Protein AF-A0A1V1RGX5-F1 (afdb_monomer_lite)

Radius of gyration: 39.4 Å; chains: 1; bounding box: 87×76×153 Å

Secondary structure (DSSP, 8-state):
----------------HHHHHHHHHHHHHHHHHHHHHHHHHHHHHHHHTTSHHHHHTTTHHHHHHHHHHHHHSTTTTS-HHHHHS-TT--HHHHHHHHHHTTTHHHHHHHT---SSTTTT-HHHHH--THHHHTT--TTT----SSTTB---HHHHHTTT--HHHH-TTSSS--TT----STT--PPPPSSSHHHHTTTEESSSS-SSSEE--S-GGGTB-TTS--S-GGGGSTTS--TTS--HHHHHHHHHHHHHHHHHHHS------BTTBS-PPPGGGS-THHHHS-HHHHHHHH-S-SSPPTTHHHHHHHHHHH-HHHHHHHH-SSTTTTSTTHHHHHHHSTTS-TTS-GGGTHHHHHHHH-SGGGGGTS-THHHHHHHTT-HHHHHTT--

pLDDT: mean 82.37, std 12.24, range [33.97, 93.88]

Structure (mmCIF, N/CA/C/O back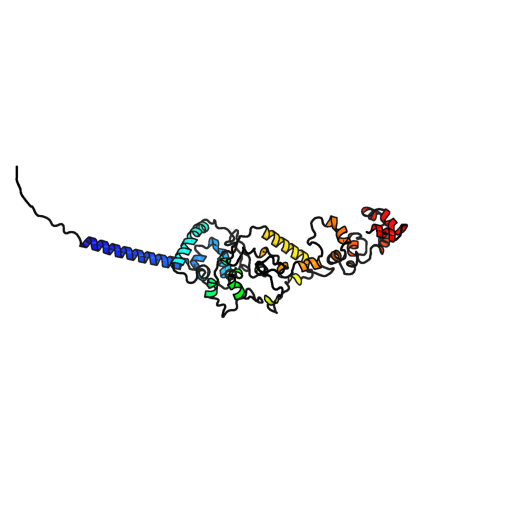bone):
data_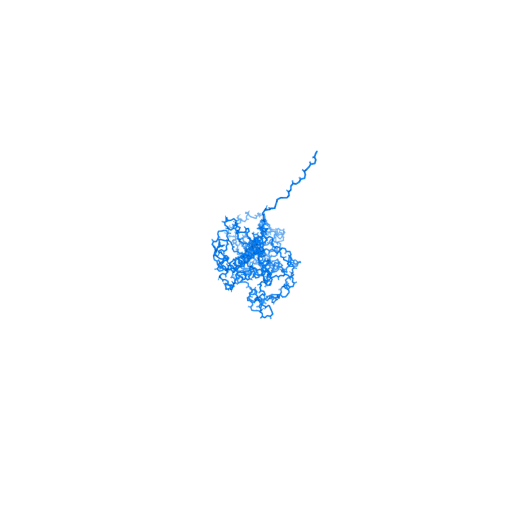AF-A0A1V1RGX5-F1
#
_entry.id   AF-A0A1V1RGX5-F1
#
loop_
_atom_site.group_PDB
_atom_site.id
_atom_site.type_symbol
_atom_site.label_atom_id
_atom_site.label_alt_id
_atom_site.label_comp_id
_atom_site.label_asym_id
_atom_site.label_entity_id
_atom_site.label_seq_id
_atom_site.pdbx_PDB_ins_code
_atom_site.Cartn_x
_atom_site.Cartn_y
_atom_site.Cartn_z
_atom_site.occupancy
_atom_site.B_iso_or_equiv
_atom_site.auth_seq_id
_atom_site.auth_comp_id
_atom_site.auth_asym_id
_atom_site.auth_atom_id
_atom_site.pdbx_PDB_model_num
ATOM 1 N N . MET A 1 1 ? 31.460 54.296 -97.608 1.00 38.81 1 MET A N 1
ATOM 2 C CA . MET A 1 1 ? 32.500 53.655 -98.441 1.00 38.81 1 MET A CA 1
ATOM 3 C C . MET A 1 1 ? 32.730 52.248 -97.921 1.00 38.81 1 MET A C 1
ATOM 5 O O . MET A 1 1 ? 32.799 52.068 -96.714 1.00 38.81 1 MET A O 1
ATOM 9 N N . ARG A 1 2 ? 32.742 51.273 -98.835 1.00 39.97 2 ARG A N 1
ATOM 10 C CA . ARG A 1 2 ? 33.086 49.860 -98.605 1.00 39.97 2 ARG A CA 1
ATOM 11 C C . ARG A 1 2 ? 34.562 49.714 -98.211 1.00 39.97 2 ARG A C 1
ATOM 13 O O . ARG A 1 2 ? 35.326 50.582 -98.605 1.00 39.97 2 ARG A O 1
ATOM 20 N N . TYR A 1 3 ? 34.901 48.621 -97.518 1.00 33.97 3 TYR A N 1
ATOM 21 C CA . TYR A 1 3 ? 36.083 47.730 -97.663 1.00 33.97 3 TYR A CA 1
ATOM 22 C C . TYR A 1 3 ? 36.207 46.930 -96.343 1.00 33.97 3 TYR A C 1
ATOM 24 O O . TYR A 1 3 ? 36.459 47.523 -95.306 1.00 33.97 3 TYR A O 1
ATOM 32 N N . THR A 1 4 ? 35.694 45.699 -96.206 1.00 41.94 4 THR A N 1
ATOM 33 C CA . THR A 1 4 ? 36.261 44.367 -96.552 1.00 41.94 4 THR A CA 1
ATOM 34 C C . THR A 1 4 ? 37.703 44.095 -96.112 1.00 41.94 4 THR A C 1
ATOM 36 O O . THR A 1 4 ? 38.617 44.771 -96.571 1.00 41.94 4 THR A O 1
ATOM 39 N N . GLY A 1 5 ? 37.873 42.981 -95.383 1.00 36.78 5 GLY A N 1
ATOM 40 C CA . GLY A 1 5 ? 39.135 42.264 -95.136 1.00 36.78 5 GLY A CA 1
ATOM 41 C C . GLY A 1 5 ? 39.570 42.345 -93.667 1.00 36.78 5 GLY A C 1
ATOM 42 O O . GLY A 1 5 ? 39.451 43.397 -93.067 1.00 36.78 5 GLY A O 1
ATOM 43 N N . ALA A 1 6 ? 40.062 41.310 -92.995 1.00 39.94 6 ALA A N 1
ATOM 44 C CA . ALA A 1 6 ? 40.321 39.923 -93.342 1.00 39.94 6 ALA A CA 1
ATOM 45 C C . ALA A 1 6 ? 40.469 39.136 -92.023 1.00 39.94 6 ALA A C 1
ATOM 47 O O . ALA A 1 6 ? 40.672 39.711 -90.957 1.00 39.94 6 ALA A O 1
ATOM 48 N N . ARG A 1 7 ? 40.332 37.813 -92.118 1.00 43.53 7 ARG A N 1
ATOM 49 C CA . ARG A 1 7 ? 40.582 36.849 -91.043 1.00 43.53 7 ARG A CA 1
ATOM 50 C C . ARG A 1 7 ? 42.046 36.889 -90.603 1.00 43.53 7 ARG A C 1
ATOM 52 O O . ARG A 1 7 ? 42.914 36.794 -91.464 1.00 43.53 7 ARG A O 1
ATOM 59 N N . GLU A 1 8 ? 42.285 36.816 -89.299 1.00 40.97 8 GLU A N 1
ATOM 60 C CA . GLU A 1 8 ? 43.483 36.173 -88.757 1.00 40.97 8 GLU A CA 1
ATOM 61 C C . GLU A 1 8 ? 43.081 35.103 -87.743 1.00 40.97 8 GLU A C 1
ATOM 63 O O . GLU A 1 8 ? 42.200 35.284 -86.902 1.00 40.97 8 GLU A O 1
ATOM 68 N N . ALA A 1 9 ? 43.694 33.940 -87.931 1.00 43.53 9 ALA A N 1
ATOM 69 C CA . ALA A 1 9 ? 43.559 32.746 -87.129 1.00 43.53 9 ALA A CA 1
ATOM 70 C C . ALA A 1 9 ? 44.700 32.688 -86.105 1.00 43.53 9 ALA A C 1
ATOM 72 O O . ALA A 1 9 ? 45.837 33.029 -86.417 1.00 43.53 9 ALA A O 1
ATOM 73 N N . GLY A 1 10 ? 44.389 32.182 -84.915 1.00 37.62 10 GLY A N 1
ATOM 74 C CA . GLY A 1 10 ? 45.320 31.949 -83.810 1.00 37.62 10 GLY A CA 1
ATOM 75 C C . GLY A 1 10 ? 44.620 32.348 -82.512 1.00 37.62 10 GLY A C 1
ATOM 76 O O . GLY A 1 10 ? 44.062 33.427 -82.428 1.00 37.62 10 GLY A O 1
ATOM 77 N N . VAL A 1 11 ? 44.515 31.546 -81.464 1.00 42.09 11 VAL A N 1
ATOM 78 C CA . VAL A 1 11 ? 45.258 30.365 -81.034 1.00 42.09 11 VAL A CA 1
ATOM 79 C C . VAL A 1 11 ? 44.262 29.500 -80.256 1.00 42.09 11 VAL A C 1
ATOM 81 O O . VAL A 1 11 ? 43.387 30.018 -79.563 1.00 42.09 11 VAL A O 1
ATOM 84 N N . GLY A 1 12 ? 44.353 28.179 -80.416 1.00 40.62 12 GLY A N 1
ATOM 85 C CA . GLY A 1 12 ? 43.425 27.220 -79.831 1.00 40.62 12 GLY A CA 1
ATOM 86 C C . GLY A 1 12 ? 43.292 27.354 -78.314 1.00 40.62 12 GLY A C 1
ATOM 87 O O . GLY A 1 12 ? 44.217 27.047 -77.566 1.00 40.62 12 GLY A O 1
ATOM 88 N N . ALA A 1 13 ? 42.095 27.715 -77.857 1.00 44.31 13 ALA A N 1
ATOM 89 C CA . ALA A 1 13 ? 41.640 27.348 -76.530 1.00 44.31 13 ALA A CA 1
ATOM 90 C C . ALA A 1 13 ? 41.319 25.848 -76.567 1.00 44.31 13 ALA A C 1
ATOM 92 O O . ALA A 1 13 ? 40.235 25.437 -76.978 1.00 44.31 13 ALA A O 1
ATOM 93 N N . SER A 1 14 ? 42.288 25.023 -76.167 1.00 47.66 14 SER A N 1
ATOM 94 C CA . SER A 1 14 ? 42.024 23.648 -75.750 1.00 47.66 14 SER A CA 1
ATOM 95 C C . SER A 1 14 ? 41.058 23.712 -74.567 1.00 47.66 14 SER A C 1
ATOM 97 O O . SER A 1 14 ? 41.466 23.889 -73.418 1.00 47.66 14 SER A O 1
ATOM 99 N N . SER A 1 15 ? 39.760 23.626 -74.859 1.00 50.69 15 SER A N 1
ATOM 100 C CA . SER A 1 15 ? 38.707 23.524 -73.862 1.00 50.69 15 SER A CA 1
ATOM 101 C C . SER A 1 15 ? 38.980 22.294 -73.008 1.00 50.69 15 SER A C 1
ATOM 103 O O . SER A 1 15 ? 38.974 21.156 -73.475 1.00 50.69 15 SER A O 1
ATOM 105 N N . ASN A 1 16 ? 39.249 22.576 -71.748 1.00 49.75 16 ASN A N 1
ATOM 106 C CA . ASN A 1 16 ? 39.662 21.680 -70.694 1.00 49.75 16 ASN A CA 1
ATOM 107 C C . ASN A 1 16 ? 38.501 20.766 -70.251 1.00 49.75 16 ASN A C 1
ATOM 109 O O . ASN A 1 16 ? 37.976 20.875 -69.146 1.00 49.75 16 ASN A O 1
ATOM 113 N N . SER A 1 17 ? 38.053 19.881 -71.142 1.00 50.88 17 SER A N 1
ATOM 114 C CA . SER A 1 17 ? 37.001 18.888 -70.877 1.00 50.88 17 SER A CA 1
ATOM 115 C C . SER A 1 17 ? 37.480 17.745 -69.966 1.00 50.88 17 SER A C 1
ATOM 117 O O . SER A 1 17 ? 36.661 17.023 -69.396 1.00 50.88 17 SER A O 1
ATOM 119 N N . GLY A 1 18 ? 38.802 17.613 -69.783 1.00 45.84 18 GLY A N 1
ATOM 120 C CA . GLY A 1 18 ? 39.439 16.670 -68.860 1.00 45.84 18 GLY A CA 1
ATOM 121 C C . GLY A 1 18 ? 39.443 17.128 -67.396 1.00 45.84 18 GLY A C 1
ATOM 122 O O . GLY A 1 18 ? 39.165 16.315 -66.515 1.00 45.84 18 GLY A O 1
ATOM 123 N N . GLN A 1 19 ? 39.683 18.419 -67.105 1.00 48.22 19 GLN A N 1
ATOM 124 C CA . GLN A 1 19 ? 39.681 18.904 -65.712 1.00 48.22 19 GLN A CA 1
ATOM 125 C C . GLN A 1 19 ? 38.278 19.012 -65.106 1.00 48.22 19 GLN A C 1
ATOM 127 O O . GLN A 1 19 ? 38.134 18.789 -63.905 1.00 48.22 19 GLN A O 1
ATOM 132 N N . SER A 1 20 ? 37.227 19.280 -65.895 1.00 51.09 20 SER A N 1
ATOM 133 C CA . SER A 1 20 ? 35.862 19.328 -65.345 1.00 51.09 20 SER A CA 1
ATOM 134 C C . SER A 1 20 ? 35.399 17.945 -64.873 1.00 51.09 20 SER A C 1
ATOM 136 O O . SER A 1 20 ? 34.938 17.816 -63.741 1.00 51.09 20 SER A O 1
ATOM 138 N N . ARG A 1 21 ? 35.638 16.890 -65.667 1.00 50.88 21 ARG A N 1
ATOM 139 C CA . ARG A 1 21 ? 35.324 15.496 -65.305 1.00 50.88 21 ARG A CA 1
ATOM 140 C C . ARG A 1 21 ? 36.160 14.978 -64.135 1.00 50.88 21 ARG A C 1
ATOM 142 O O . ARG A 1 21 ? 35.603 14.315 -63.265 1.00 50.88 21 ARG A O 1
ATOM 149 N N . ALA A 1 22 ? 37.450 15.317 -64.071 1.00 51.72 22 ALA A N 1
ATOM 150 C CA . ALA A 1 22 ? 38.305 14.975 -62.932 1.00 51.72 22 ALA A CA 1
ATOM 151 C C . ALA A 1 22 ? 37.835 15.669 -61.640 1.00 51.72 22 ALA A C 1
ATOM 153 O O . ALA A 1 22 ? 37.758 15.034 -60.594 1.00 51.72 22 ALA A O 1
ATOM 154 N N . SER A 1 23 ? 37.424 16.942 -61.715 1.00 60.12 23 SER A N 1
ATOM 155 C CA . SER A 1 23 ? 36.875 17.668 -60.562 1.00 60.12 23 SER A CA 1
ATOM 156 C C . SER A 1 23 ? 35.528 17.106 -60.091 1.00 60.12 23 SER A C 1
ATOM 158 O O . SER A 1 23 ? 35.277 17.041 -58.890 1.00 60.12 23 SER A O 1
ATOM 160 N N . SER A 1 24 ? 34.678 16.645 -61.016 1.00 60.25 24 SER A N 1
ATOM 161 C CA . SER A 1 24 ? 33.403 15.995 -60.703 1.00 60.25 24 SER A CA 1
ATOM 162 C C . SER A 1 24 ? 33.602 14.607 -60.095 1.00 60.25 24 SER A C 1
ATOM 164 O O . SER A 1 24 ? 32.945 14.291 -59.110 1.00 60.25 24 SER A O 1
ATOM 166 N N . ALA A 1 25 ? 34.535 13.805 -60.616 1.00 70.75 25 ALA A N 1
ATOM 167 C CA . ALA A 1 25 ? 34.864 12.490 -60.067 1.00 70.75 25 ALA A CA 1
ATOM 168 C C . ALA A 1 25 ? 35.451 12.597 -58.652 1.00 70.75 25 ALA A C 1
ATOM 170 O O . ALA A 1 25 ? 34.991 11.905 -57.748 1.00 70.75 25 ALA A O 1
ATOM 171 N N . THR A 1 26 ? 36.383 13.527 -58.422 1.00 76.69 26 THR A N 1
ATOM 172 C CA . THR A 1 26 ? 36.930 13.788 -57.083 1.00 76.69 26 THR A CA 1
ATOM 173 C C . THR A 1 26 ? 35.848 14.264 -56.117 1.00 76.69 26 THR A C 1
ATOM 175 O O . THR A 1 26 ? 35.807 13.781 -54.994 1.00 76.69 26 THR A O 1
ATOM 178 N N . ARG A 1 27 ? 34.925 15.141 -56.545 1.00 80.44 27 ARG A N 1
ATOM 179 C CA . ARG A 1 27 ? 33.787 15.586 -55.716 1.00 80.44 27 ARG A CA 1
ATOM 180 C C . ARG A 1 27 ? 32.819 14.455 -55.365 1.00 80.44 27 ARG A C 1
ATOM 182 O O . ARG A 1 27 ? 32.303 14.433 -54.256 1.00 80.44 27 ARG A O 1
ATOM 189 N N . ILE A 1 28 ? 32.572 13.523 -56.286 1.00 84.38 28 ILE A N 1
ATOM 190 C CA . ILE A 1 28 ? 31.724 12.348 -56.033 1.00 84.38 28 ILE A CA 1
ATOM 191 C C . ILE A 1 28 ? 32.410 11.403 -55.040 1.00 84.38 28 ILE A C 1
ATOM 193 O O . ILE A 1 28 ? 31.770 10.939 -54.101 1.00 84.38 28 ILE A O 1
ATOM 197 N N . VAL A 1 29 ? 33.713 11.159 -55.204 1.00 86.56 29 VAL A N 1
ATOM 198 C CA . VAL A 1 29 ? 34.490 10.309 -54.290 1.00 86.56 29 VAL A CA 1
ATOM 199 C C . VAL A 1 29 ? 34.584 10.932 -52.897 1.00 86.56 29 VAL A C 1
ATOM 201 O O . VAL A 1 29 ? 34.376 10.231 -51.910 1.00 86.56 29 VAL A O 1
ATOM 204 N N . THR A 1 30 ? 34.835 12.240 -52.783 1.00 87.38 30 THR A N 1
ATOM 205 C CA . THR A 1 30 ? 34.886 12.915 -51.478 1.00 87.38 30 THR A CA 1
ATOM 206 C C . THR A 1 30 ? 33.516 12.994 -50.812 1.00 87.38 30 THR A C 1
ATOM 208 O O . THR A 1 30 ? 33.429 12.764 -49.610 1.00 87.38 30 THR A O 1
ATOM 211 N N . ALA A 1 31 ? 32.441 13.250 -51.565 1.00 89.31 31 ALA A N 1
ATOM 212 C CA . ALA A 1 31 ? 31.078 13.213 -51.034 1.00 89.31 31 ALA A CA 1
ATOM 213 C C . ALA A 1 31 ? 30.685 11.801 -50.570 1.00 89.31 31 ALA A C 1
ATOM 215 O O . ALA A 1 31 ? 30.101 11.648 -49.500 1.00 89.31 31 ALA A O 1
ATOM 216 N N . GLY A 1 32 ? 31.056 10.765 -51.330 1.00 90.94 32 GLY A N 1
ATOM 217 C CA . GLY A 1 32 ? 30.852 9.369 -50.946 1.00 90.94 32 GLY A CA 1
ATOM 218 C C . GLY A 1 32 ? 31.629 8.990 -49.684 1.00 90.94 32 GLY A C 1
ATOM 219 O O . GLY A 1 32 ? 31.058 8.412 -48.764 1.00 90.94 32 GLY A O 1
ATOM 220 N N . ALA A 1 33 ? 32.906 9.371 -49.595 1.00 92.06 33 ALA A N 1
ATOM 221 C CA . ALA A 1 33 ? 33.728 9.140 -48.408 1.00 92.06 33 ALA A CA 1
ATOM 222 C C . ALA A 1 33 ? 33.186 9.879 -47.175 1.00 92.06 33 ALA A C 1
ATOM 224 O O . ALA A 1 33 ? 33.133 9.299 -46.094 1.00 92.06 33 ALA A O 1
ATOM 225 N N . ALA A 1 34 ? 32.733 11.127 -47.338 1.00 93.12 34 ALA A N 1
ATOM 226 C CA . ALA A 1 34 ? 32.094 11.888 -46.270 1.00 93.12 34 ALA A CA 1
ATOM 227 C C . ALA A 1 34 ? 30.800 11.212 -45.797 1.00 93.12 34 ALA A C 1
ATOM 229 O O . ALA A 1 34 ? 30.611 11.049 -44.598 1.00 93.12 34 ALA A O 1
ATOM 230 N N . LEU A 1 35 ? 29.953 10.742 -46.718 1.00 92.81 35 LEU A N 1
ATOM 231 C CA . LEU A 1 35 ? 28.715 10.040 -46.377 1.00 92.81 35 LEU A CA 1
ATOM 232 C C . LEU A 1 35 ? 28.982 8.732 -45.621 1.00 92.81 35 LEU A C 1
ATOM 234 O O . LEU A 1 35 ? 28.324 8.462 -44.618 1.00 92.81 35 LEU A O 1
ATOM 238 N N . VAL A 1 36 ? 29.973 7.946 -46.051 1.00 93.25 36 VAL A N 1
ATOM 239 C CA . VAL A 1 36 ? 30.388 6.727 -45.340 1.00 93.25 36 VAL A CA 1
ATOM 240 C C . VAL A 1 36 ? 30.949 7.063 -43.957 1.00 93.25 36 VAL A C 1
ATOM 242 O O . VAL A 1 36 ? 30.587 6.406 -42.985 1.00 93.25 36 VAL A O 1
ATOM 245 N N . ALA A 1 37 ? 31.783 8.099 -43.841 1.00 93.88 37 ALA A N 1
ATOM 246 C CA . ALA A 1 37 ? 32.323 8.541 -42.558 1.00 93.88 37 ALA A CA 1
ATOM 247 C C . ALA A 1 37 ? 31.215 9.016 -41.605 1.00 93.88 37 ALA A C 1
ATOM 249 O O . ALA A 1 37 ? 31.226 8.658 -40.430 1.00 93.88 37 ALA A O 1
ATOM 250 N N . THR A 1 38 ? 30.228 9.764 -42.105 1.00 90.94 38 THR A N 1
ATOM 251 C CA . THR A 1 38 ? 29.059 10.184 -41.325 1.00 90.94 38 THR A CA 1
ATOM 252 C C . THR A 1 38 ? 28.216 8.987 -40.897 1.00 90.94 38 THR A C 1
ATOM 254 O O . THR A 1 38 ? 27.854 8.899 -39.729 1.00 90.94 38 THR A O 1
ATOM 257 N N . ALA A 1 39 ? 27.938 8.039 -41.794 1.00 88.38 39 ALA A N 1
ATOM 258 C CA . ALA A 1 39 ? 27.194 6.829 -41.450 1.00 88.38 39 ALA A CA 1
ATOM 259 C C . ALA A 1 39 ? 27.925 6.004 -40.378 1.00 88.38 39 ALA A C 1
ATOM 261 O O . ALA A 1 39 ? 27.315 5.590 -39.394 1.00 88.38 39 ALA A O 1
ATOM 262 N N . LEU A 1 40 ? 29.243 5.828 -40.521 1.00 91.38 40 LEU A N 1
ATOM 263 C CA . LEU A 1 40 ? 30.073 5.141 -39.535 1.00 91.38 40 LEU A CA 1
ATOM 264 C C . LEU A 1 40 ? 30.064 5.869 -38.187 1.00 91.38 40 LEU A C 1
ATOM 266 O O . LEU A 1 40 ? 29.911 5.229 -37.151 1.00 91.38 40 LEU A O 1
ATOM 270 N N . PHE A 1 41 ? 30.181 7.198 -38.196 1.00 90.75 41 PHE A N 1
ATOM 271 C CA . PHE A 1 41 ? 30.091 8.012 -36.988 1.00 90.75 41 PHE A CA 1
ATOM 272 C C . PHE A 1 41 ? 28.743 7.830 -36.287 1.00 90.75 41 PHE A C 1
ATOM 274 O O . PHE A 1 41 ? 28.724 7.586 -35.086 1.00 90.75 41 PHE A O 1
ATOM 281 N N . VAL A 1 42 ? 27.627 7.883 -37.022 1.00 87.75 42 VAL A N 1
ATOM 282 C CA . VAL A 1 42 ? 26.282 7.687 -36.456 1.00 87.75 42 VAL A CA 1
ATOM 283 C C . VAL A 1 42 ? 26.152 6.301 -35.829 1.00 87.75 42 VAL A C 1
ATOM 285 O O . VAL A 1 42 ? 25.661 6.192 -34.707 1.00 87.75 42 VAL A O 1
ATOM 288 N N . VAL A 1 43 ? 26.628 5.249 -36.500 1.00 86.50 43 VAL A N 1
ATOM 289 C CA . VAL A 1 43 ? 26.591 3.882 -35.959 1.00 86.50 43 VAL A CA 1
ATOM 290 C C . VAL A 1 43 ? 27.438 3.769 -34.690 1.00 86.50 43 VAL A C 1
ATOM 292 O O . VAL A 1 43 ? 26.939 3.303 -33.669 1.00 86.50 43 VAL A O 1
ATOM 295 N N . LEU A 1 44 ? 28.690 4.233 -34.717 1.00 89.12 44 LEU A N 1
ATOM 296 C CA . LEU A 1 44 ? 29.588 4.164 -33.561 1.00 89.12 44 LEU A CA 1
ATOM 297 C C . LEU A 1 44 ? 29.078 4.997 -32.381 1.00 89.12 44 LEU A C 1
ATOM 299 O O . LEU A 1 44 ? 29.122 4.530 -31.245 1.00 89.12 44 LEU A O 1
ATOM 303 N N . ALA A 1 45 ? 28.556 6.197 -32.641 1.00 86.81 45 ALA A N 1
ATOM 304 C CA . ALA A 1 45 ? 27.947 7.040 -31.621 1.00 86.81 45 ALA A CA 1
ATOM 305 C C . ALA A 1 45 ? 26.704 6.369 -31.025 1.00 86.81 45 ALA A C 1
ATOM 307 O O . ALA A 1 45 ? 26.556 6.325 -29.807 1.00 86.81 45 ALA A O 1
ATOM 308 N N . THR A 1 46 ? 25.842 5.779 -31.856 1.00 83.75 46 THR A N 1
ATOM 309 C CA . THR A 1 46 ? 24.638 5.070 -31.395 1.00 83.75 46 THR A CA 1
ATOM 310 C C . THR A 1 46 ? 25.009 3.879 -30.517 1.00 83.75 46 THR A C 1
ATOM 312 O O . THR A 1 46 ? 24.483 3.754 -29.417 1.00 83.75 46 THR A O 1
ATOM 315 N N . VAL A 1 47 ? 25.957 3.040 -30.941 1.00 84.56 47 VAL A N 1
ATOM 316 C CA . VAL A 1 47 ? 26.404 1.880 -30.152 1.00 84.56 47 VAL A CA 1
ATOM 317 C C . VAL A 1 47 ? 27.085 2.324 -28.858 1.00 84.56 47 VAL A C 1
ATOM 319 O O . VAL A 1 47 ? 26.747 1.826 -27.789 1.00 84.56 47 VAL A O 1
ATOM 322 N N . GLY A 1 48 ? 28.001 3.295 -28.925 1.00 86.81 48 GLY A N 1
ATOM 323 C CA . GLY A 1 48 ? 28.723 3.796 -27.754 1.00 86.81 48 GLY A CA 1
ATOM 324 C C . GLY A 1 48 ? 27.793 4.393 -26.694 1.00 86.81 48 GLY A C 1
ATOM 325 O O . GLY A 1 48 ? 27.940 4.090 -25.510 1.00 86.81 48 GLY A O 1
ATOM 326 N N . THR A 1 49 ? 26.789 5.162 -27.128 1.00 85.25 49 THR A N 1
ATOM 327 C CA . THR A 1 49 ? 25.769 5.780 -26.258 1.00 85.25 49 THR A CA 1
ATOM 328 C C . THR A 1 49 ? 24.703 4.805 -25.745 1.00 85.25 49 THR A C 1
ATOM 330 O O . THR A 1 49 ? 23.810 5.211 -25.011 1.00 85.25 49 THR A O 1
ATOM 333 N N . SER A 1 50 ? 24.791 3.524 -26.113 1.00 85.94 50 SER A N 1
ATOM 334 C CA . SER A 1 50 ? 23.865 2.454 -25.698 1.00 85.94 50 SER A CA 1
ATOM 335 C C . SER A 1 50 ? 24.532 1.433 -24.769 1.00 85.94 50 SER A C 1
ATOM 337 O O . SER A 1 50 ? 24.002 0.353 -24.520 1.00 85.94 50 SER A O 1
ATOM 339 N N . THR A 1 51 ? 25.734 1.741 -24.279 1.00 86.75 51 THR A N 1
ATOM 340 C CA . THR A 1 51 ? 26.478 0.873 -23.361 1.00 86.75 51 THR A CA 1
ATOM 341 C C . THR A 1 51 ? 26.133 1.178 -21.904 1.00 86.75 51 THR A C 1
ATOM 343 O O . THR A 1 51 ? 25.938 2.336 -21.539 1.00 86.75 51 THR A O 1
ATOM 346 N N . ASN A 1 52 ? 26.181 0.163 -21.032 1.00 84.44 52 ASN A N 1
ATOM 347 C CA . ASN A 1 52 ? 26.034 0.361 -19.582 1.00 84.44 52 ASN A CA 1
ATOM 348 C C . ASN A 1 52 ? 27.051 1.379 -19.037 1.00 84.44 52 ASN A C 1
ATOM 350 O O . ASN A 1 52 ? 26.733 2.165 -18.149 1.00 84.44 52 ASN A O 1
ATOM 354 N N . TRP A 1 53 ? 28.272 1.406 -19.584 1.00 85.31 53 TRP A N 1
ATOM 355 C CA . TRP A 1 53 ? 29.273 2.416 -19.234 1.00 85.31 53 TRP A CA 1
ATOM 356 C C . TRP A 1 53 ? 28.778 3.835 -19.540 1.00 85.31 53 TRP A C 1
ATOM 358 O O . TRP A 1 53 ? 28.878 4.707 -18.683 1.00 85.31 53 TRP A O 1
ATOM 368 N N . PHE A 1 54 ? 28.191 4.071 -20.715 1.00 84.00 54 PHE A N 1
ATOM 369 C CA . PHE A 1 54 ? 27.666 5.389 -21.068 1.00 84.00 54 PHE A CA 1
ATOM 370 C C . PHE A 1 54 ? 26.494 5.802 -20.166 1.00 84.00 54 PHE A C 1
ATOM 372 O O . PHE A 1 54 ? 26.454 6.931 -19.684 1.00 84.00 54 PHE A O 1
ATOM 379 N N . CYS A 1 55 ? 25.583 4.881 -19.850 1.00 80.56 55 CYS A N 1
ATOM 380 C CA . CYS A 1 55 ? 24.468 5.168 -18.944 1.00 80.56 55 CYS A CA 1
ATOM 381 C C . CYS A 1 55 ? 24.929 5.454 -17.499 1.00 80.56 55 CYS A C 1
ATOM 383 O O . CYS A 1 55 ? 24.293 6.236 -16.797 1.00 80.56 55 CYS A O 1
ATOM 385 N N . THR A 1 56 ? 26.037 4.848 -17.052 1.00 78.88 56 THR A N 1
ATOM 386 C CA . THR A 1 56 ? 26.499 4.917 -15.650 1.00 78.88 56 THR A CA 1
ATOM 387 C C . THR A 1 56 ? 27.655 5.878 -15.389 1.00 78.88 56 THR A C 1
ATOM 389 O O . THR A 1 56 ? 27.924 6.157 -14.225 1.00 78.88 56 THR A O 1
ATOM 392 N N . GLN A 1 57 ? 28.363 6.365 -16.416 1.00 76.31 57 GLN A N 1
ATOM 393 C CA . GLN A 1 57 ? 29.535 7.235 -16.250 1.00 76.31 57 GLN A CA 1
ATOM 394 C C . GLN A 1 57 ? 29.255 8.686 -16.670 1.00 76.31 57 GLN A C 1
ATOM 396 O O . GLN A 1 57 ? 29.104 9.513 -15.784 1.00 76.31 57 GLN A O 1
ATOM 401 N N . PRO A 1 58 ? 29.143 9.063 -17.957 1.00 69.75 58 PRO A N 1
ATOM 402 C CA . PRO A 1 58 ? 28.970 10.468 -18.341 1.00 69.75 58 PRO A CA 1
ATOM 403 C C . PRO A 1 58 ? 27.645 11.101 -17.876 1.00 69.75 58 PRO A C 1
ATOM 405 O O . PRO A 1 58 ? 27.581 12.318 -17.735 1.00 69.75 58 PRO A O 1
ATOM 408 N N . CYS A 1 59 ? 26.604 10.303 -17.607 1.00 63.06 59 CYS A N 1
ATOM 409 C CA . CYS A 1 59 ? 25.270 10.774 -17.196 1.00 63.06 59 CYS A CA 1
ATOM 410 C C . CYS A 1 59 ? 24.941 10.503 -15.707 1.00 63.06 59 CYS A C 1
ATOM 412 O O . CYS A 1 59 ? 23.804 10.660 -15.271 1.00 63.06 59 CYS A O 1
ATOM 414 N N . HIS A 1 60 ? 25.936 10.111 -14.903 1.00 64.25 60 HIS A N 1
ATOM 415 C CA . HIS A 1 60 ? 25.808 9.607 -13.526 1.00 64.25 60 HIS A CA 1
ATOM 416 C C . HIS A 1 60 ? 25.104 10.493 -12.483 1.00 64.25 60 HIS A C 1
ATOM 418 O O . HIS A 1 60 ? 24.657 9.963 -11.465 1.00 64.25 60 HIS A O 1
ATOM 424 N N . VAL A 1 61 ? 24.987 11.810 -12.688 1.00 67.00 61 VAL A N 1
ATOM 425 C CA . VAL A 1 61 ? 24.527 12.715 -11.615 1.00 67.00 61 VAL A CA 1
ATOM 426 C C . VAL A 1 61 ? 23.053 12.479 -11.274 1.00 67.00 61 VAL A C 1
ATOM 428 O O . VAL A 1 61 ? 22.676 12.541 -10.111 1.00 67.00 61 VAL A O 1
ATOM 431 N N . VAL A 1 62 ? 22.234 12.137 -12.270 1.00 77.19 62 VAL A N 1
ATOM 432 C CA . VAL A 1 62 ? 20.782 11.935 -12.112 1.00 77.19 62 VAL A CA 1
ATOM 433 C C . VAL A 1 62 ? 20.397 10.489 -11.797 1.00 77.19 62 VAL A C 1
ATOM 435 O O . VAL A 1 62 ? 19.344 10.233 -11.221 1.00 77.19 62 VAL A O 1
ATOM 438 N N . HIS A 1 63 ? 21.250 9.522 -12.153 1.00 83.69 63 HIS A N 1
ATOM 439 C CA . HIS A 1 63 ? 20.933 8.089 -12.089 1.00 83.69 63 HIS A CA 1
ATOM 440 C C . HIS A 1 63 ? 21.734 7.315 -11.039 1.00 83.69 63 HIS A C 1
ATOM 442 O O . HIS A 1 63 ? 21.664 6.085 -11.016 1.00 83.69 63 HIS A O 1
ATOM 448 N N . ALA A 1 64 ? 22.490 7.988 -10.167 1.00 87.00 64 ALA A N 1
ATOM 449 C CA . ALA A 1 64 ? 23.327 7.319 -9.171 1.00 87.00 64 ALA A CA 1
ATOM 450 C C . ALA A 1 64 ? 22.532 6.329 -8.302 1.00 87.00 64 ALA A C 1
ATOM 452 O O . ALA A 1 64 ? 22.968 5.196 -8.107 1.00 87.00 64 ALA A O 1
ATOM 453 N N . ASP A 1 65 ? 21.346 6.715 -7.825 1.00 90.56 65 ASP A N 1
ATOM 454 C CA . ASP A 1 65 ? 20.511 5.824 -7.013 1.00 90.56 65 ASP A CA 1
ATOM 455 C C . ASP A 1 65 ? 19.823 4.739 -7.857 1.00 90.56 65 ASP A C 1
ATOM 457 O O . ASP A 1 65 ? 19.841 3.576 -7.460 1.00 90.56 65 ASP A O 1
ATOM 461 N N . ASN A 1 66 ? 19.345 5.060 -9.066 1.00 88.94 66 ASN A N 1
ATOM 462 C CA . ASN A 1 66 ? 18.755 4.074 -9.989 1.00 88.94 66 ASN A CA 1
ATOM 463 C C . ASN A 1 66 ? 19.766 2.998 -10.419 1.00 88.94 66 ASN A C 1
ATOM 465 O O . ASN A 1 66 ? 19.421 1.832 -10.591 1.00 88.94 66 ASN A O 1
ATOM 469 N N . THR A 1 67 ? 21.034 3.373 -10.578 1.00 89.50 67 THR A N 1
ATOM 470 C CA . THR A 1 67 ? 22.115 2.437 -10.913 1.00 89.50 67 THR A CA 1
ATOM 471 C C . THR A 1 67 ? 22.388 1.485 -9.752 1.00 89.50 67 THR A C 1
ATOM 473 O O . THR A 1 67 ? 22.623 0.298 -9.969 1.00 89.50 67 THR A O 1
ATOM 476 N N . LYS A 1 68 ? 22.318 1.971 -8.505 1.00 91.50 68 LYS A N 1
ATOM 477 C CA . LYS A 1 68 ? 22.454 1.107 -7.324 1.00 91.50 68 LYS A CA 1
ATOM 478 C C . LYS A 1 68 ? 21.289 0.135 -7.201 1.00 91.50 68 LYS A C 1
ATOM 480 O O . LYS A 1 68 ? 21.528 -1.036 -6.928 1.00 91.50 68 LYS A O 1
ATOM 485 N N . THR A 1 69 ? 20.055 0.599 -7.408 1.00 92.94 69 THR A N 1
ATOM 486 C CA . THR A 1 69 ? 18.868 -0.272 -7.362 1.00 92.94 69 THR A CA 1
ATOM 487 C C . THR A 1 69 ? 18.921 -1.323 -8.464 1.00 92.94 69 THR A C 1
ATOM 489 O O . THR A 1 69 ? 18.679 -2.493 -8.189 1.00 92.94 69 THR A O 1
ATOM 492 N N . PHE A 1 70 ? 19.362 -0.953 -9.671 1.00 92.19 70 PHE A N 1
ATOM 493 C CA . PHE A 1 70 ? 19.614 -1.904 -10.755 1.00 92.19 70 PHE A CA 1
ATOM 494 C C . PHE A 1 70 ? 20.669 -2.949 -10.387 1.00 92.19 70 PHE A C 1
ATOM 496 O O . PHE A 1 70 ? 20.448 -4.148 -10.539 1.00 92.19 70 PHE A O 1
ATOM 503 N N . GLY A 1 71 ? 21.816 -2.496 -9.870 1.00 91.56 71 GLY A N 1
ATOM 504 C CA . GLY A 1 71 ? 22.921 -3.366 -9.469 1.00 91.56 71 GLY A CA 1
ATOM 505 C C . GLY A 1 71 ? 22.566 -4.317 -8.323 1.00 91.56 71 GLY A C 1
ATOM 506 O O . GLY A 1 71 ? 23.117 -5.411 -8.251 1.00 91.56 71 GLY A O 1
ATOM 507 N N . ALA A 1 72 ? 21.629 -3.926 -7.455 1.00 92.06 72 ALA A N 1
ATOM 508 C CA . ALA A 1 72 ? 21.084 -4.774 -6.397 1.00 92.06 72 ALA A CA 1
ATOM 509 C C . ALA A 1 72 ? 20.005 -5.755 -6.897 1.00 92.06 72 ALA A C 1
ATOM 511 O O . ALA A 1 72 ? 19.613 -6.662 -6.162 1.00 92.06 72 ALA A O 1
ATOM 512 N N . GLY A 1 73 ? 19.503 -5.566 -8.120 1.00 91.38 73 GLY A N 1
ATOM 513 C CA . GLY A 1 73 ? 18.408 -6.335 -8.691 1.00 91.38 73 GLY A CA 1
ATOM 514 C C . GLY A 1 73 ? 18.834 -7.593 -9.459 1.00 91.38 73 GLY A C 1
ATOM 515 O O . GLY A 1 73 ? 20.003 -7.773 -9.818 1.00 91.38 73 GLY A O 1
ATOM 516 N N . PRO A 1 74 ? 17.860 -8.463 -9.783 1.00 89.81 74 PRO A N 1
ATOM 517 C CA . PRO A 1 74 ? 18.102 -9.717 -10.504 1.00 89.81 74 PRO A CA 1
ATOM 518 C C . PRO A 1 74 ? 18.493 -9.507 -11.975 1.00 89.81 74 PRO A C 1
ATOM 520 O O . PRO A 1 74 ? 19.045 -10.407 -12.602 1.00 89.81 74 PRO A O 1
ATOM 523 N N . HIS A 1 75 ? 18.235 -8.318 -12.527 1.00 92.75 75 HIS A N 1
ATOM 524 C CA . HIS A 1 75 ? 18.544 -7.959 -13.912 1.00 92.75 75 HIS A CA 1
ATOM 525 C C . HIS A 1 75 ? 19.899 -7.253 -14.069 1.00 92.75 75 HIS A C 1
ATOM 527 O O . HIS A 1 75 ? 20.207 -6.784 -15.158 1.00 92.75 75 HIS A O 1
ATOM 533 N N . SER A 1 76 ? 20.733 -7.205 -13.025 1.00 92.44 76 SER A N 1
ATOM 534 C CA . SER A 1 76 ? 22.005 -6.457 -12.998 1.00 92.44 76 SER A CA 1
ATOM 535 C C . SER A 1 76 ? 23.023 -6.843 -14.085 1.00 92.44 76 SER A C 1
ATOM 537 O O . SER A 1 76 ? 23.932 -6.067 -14.381 1.00 92.44 76 SER A O 1
ATOM 539 N N . LEU A 1 77 ? 22.871 -8.019 -14.703 1.00 91.69 77 LEU A N 1
ATOM 540 C CA . LEU A 1 77 ? 23.707 -8.500 -15.812 1.00 91.69 77 LEU A CA 1
ATOM 541 C C . LEU A 1 77 ? 23.093 -8.265 -17.204 1.00 91.69 77 LEU A C 1
ATOM 543 O O . LEU A 1 77 ? 23.671 -8.675 -18.209 1.00 91.69 77 LEU A O 1
ATOM 547 N N . VAL A 1 78 ? 21.933 -7.615 -17.277 1.00 92.38 78 VAL A N 1
ATOM 548 C CA . VAL A 1 78 ? 21.261 -7.246 -18.527 1.00 92.38 78 VAL A CA 1
ATOM 549 C C . VAL A 1 78 ? 21.696 -5.836 -18.942 1.00 92.38 78 VAL A C 1
ATOM 551 O O . VAL A 1 78 ? 22.018 -4.986 -18.112 1.00 92.38 78 VAL A O 1
ATOM 554 N N . SER A 1 79 ? 21.757 -5.574 -20.247 1.00 90.19 79 SER A N 1
ATOM 555 C CA . SER A 1 79 ? 22.057 -4.228 -20.749 1.00 90.19 79 SER A CA 1
ATOM 556 C C . SER A 1 79 ? 20.891 -3.277 -20.473 1.00 90.19 79 SER A C 1
ATOM 558 O O . SER A 1 79 ? 19.744 -3.649 -20.711 1.00 90.19 79 SER A O 1
ATOM 560 N N . CYS A 1 80 ? 21.158 -2.038 -20.048 1.00 88.62 80 CYS A N 1
ATOM 561 C CA . CYS A 1 80 ? 20.107 -1.050 -19.769 1.00 88.62 80 CYS A CA 1
ATOM 562 C C . CYS A 1 80 ? 19.177 -0.845 -20.978 1.00 88.62 80 CYS A C 1
ATOM 564 O O . CYS A 1 80 ? 17.958 -0.764 -20.830 1.00 88.62 80 CYS A O 1
ATOM 566 N N . VAL A 1 81 ? 19.753 -0.823 -22.185 1.00 89.25 81 VAL A N 1
ATOM 567 C CA . VAL A 1 81 ? 19.012 -0.606 -23.438 1.00 89.25 81 VAL A CA 1
ATOM 568 C C . VAL A 1 81 ? 18.131 -1.780 -23.848 1.00 89.25 81 VAL A C 1
ATOM 570 O O . VAL A 1 81 ? 17.252 -1.600 -24.678 1.00 89.25 81 VAL A O 1
ATOM 573 N N . ALA A 1 82 ? 18.307 -2.962 -23.247 1.00 91.38 82 ALA A N 1
ATOM 574 C CA . ALA A 1 82 ? 17.372 -4.061 -23.466 1.00 91.38 82 ALA A CA 1
ATOM 575 C C . ALA A 1 82 ? 15.976 -3.723 -22.917 1.00 91.38 82 ALA A C 1
ATOM 577 O O . ALA A 1 82 ? 14.990 -4.224 -23.445 1.00 91.38 82 ALA A O 1
ATOM 578 N N . CYS A 1 83 ? 15.895 -2.868 -21.888 1.00 90.75 83 CYS A N 1
ATOM 579 C CA . CYS A 1 83 ? 14.629 -2.439 -21.292 1.00 90.75 83 CYS A CA 1
ATOM 580 C C . CYS A 1 83 ? 14.247 -0.994 -21.642 1.00 90.75 83 CYS A C 1
ATOM 582 O O . CYS A 1 83 ? 13.069 -0.694 -21.809 1.00 90.75 83 CYS A O 1
ATOM 584 N N . HIS A 1 84 ? 15.229 -0.094 -21.727 1.00 89.56 84 HIS A N 1
ATOM 585 C CA . HIS A 1 84 ? 14.996 1.344 -21.901 1.00 89.56 84 HIS A CA 1
ATOM 586 C C . HIS A 1 84 ? 15.024 1.825 -23.357 1.00 89.56 84 HIS A C 1
ATOM 588 O O . HIS A 1 84 ? 14.783 3.006 -23.604 1.00 89.56 84 HIS A O 1
ATOM 594 N N . GLU A 1 85 ? 15.291 0.943 -24.324 1.00 88.62 85 GLU A N 1
ATOM 595 C CA . GLU A 1 85 ? 15.125 1.250 -25.743 1.00 88.62 85 GLU A CA 1
ATOM 596 C C . GLU A 1 85 ? 14.122 0.287 -26.405 1.00 88.62 85 GLU A C 1
ATOM 598 O O . GLU A 1 85 ? 13.918 -0.824 -25.912 1.00 88.62 85 GLU A O 1
ATOM 603 N N . PRO A 1 86 ? 13.465 0.688 -27.510 1.00 89.12 86 PRO A N 1
ATOM 604 C CA . PRO A 1 86 ? 12.440 -0.141 -28.134 1.00 89.12 86 PRO A CA 1
ATOM 605 C C . PRO A 1 86 ? 12.985 -1.474 -28.667 1.00 89.12 86 PRO A C 1
ATOM 607 O O . PRO A 1 86 ? 13.991 -1.517 -29.381 1.00 89.12 86 PRO A O 1
ATOM 610 N N . VAL A 1 87 ? 12.266 -2.561 -28.386 1.00 90.38 87 VAL A N 1
ATOM 611 C CA . VAL A 1 87 ? 12.611 -3.909 -28.852 1.00 90.38 87 VAL A CA 1
ATOM 612 C C . VAL A 1 87 ? 12.473 -3.999 -30.375 1.00 90.38 87 VAL A C 1
ATOM 614 O O . VAL A 1 87 ? 11.488 -3.545 -30.950 1.00 90.38 87 VAL A O 1
ATOM 617 N N . ASN A 1 88 ? 13.466 -4.594 -31.046 1.00 86.81 88 ASN A N 1
ATOM 618 C CA . ASN A 1 88 ? 13.475 -4.829 -32.500 1.00 86.81 88 ASN A CA 1
ATOM 619 C C . ASN A 1 88 ? 13.207 -3.581 -33.372 1.00 86.81 88 ASN A C 1
ATOM 621 O O . ASN A 1 88 ? 12.756 -3.695 -34.515 1.00 86.81 88 ASN A O 1
ATOM 625 N N . ALA A 1 89 ? 13.501 -2.383 -32.863 1.00 86.81 89 ALA A N 1
ATOM 626 C CA . ALA A 1 89 ? 13.320 -1.151 -33.616 1.00 86.81 89 ALA A CA 1
ATOM 627 C C . ALA A 1 89 ? 14.308 -1.012 -34.785 1.00 86.81 89 ALA A C 1
ATOM 629 O O . ALA A 1 89 ? 15.414 -1.554 -34.801 1.00 86.81 89 ALA A O 1
ATOM 630 N N . SER A 1 90 ? 13.916 -0.227 -35.791 1.00 88.69 90 SER A N 1
ATOM 631 C CA . SER A 1 90 ? 14.837 0.142 -36.868 1.00 88.69 90 SER A CA 1
ATOM 632 C C . SER A 1 90 ? 15.901 1.132 -36.365 1.00 88.69 90 SER A C 1
ATOM 634 O O . SER A 1 90 ? 15.616 1.929 -35.466 1.00 88.69 90 SER A O 1
ATOM 636 N N . PRO A 1 91 ? 17.096 1.192 -36.985 1.00 84.75 91 PRO A N 1
ATOM 637 C CA . PRO A 1 91 ? 18.116 2.189 -36.640 1.00 84.75 91 PRO A CA 1
ATOM 638 C C . PRO A 1 91 ? 17.612 3.641 -36.677 1.00 84.75 91 PRO A C 1
ATOM 640 O O . PRO A 1 91 ? 18.090 4.483 -35.922 1.00 84.75 91 PRO A O 1
ATOM 643 N N . ILE A 1 92 ? 16.622 3.935 -37.528 1.00 87.31 92 ILE A N 1
ATOM 644 C CA . ILE A 1 92 ? 15.999 5.262 -37.628 1.00 87.31 92 ILE A CA 1
ATOM 645 C C . ILE A 1 92 ? 15.196 5.580 -36.362 1.00 87.31 92 ILE A C 1
ATOM 647 O O . ILE A 1 92 ? 15.265 6.701 -35.868 1.00 87.31 92 ILE A O 1
ATOM 651 N N . VAL A 1 93 ? 14.469 4.602 -35.817 1.00 88.94 93 VAL A N 1
ATOM 652 C CA . VAL A 1 93 ? 13.698 4.764 -34.574 1.00 88.94 93 VAL A CA 1
ATOM 653 C C . VAL A 1 93 ? 14.635 4.954 -33.383 1.00 88.94 93 VAL A C 1
ATOM 655 O O . VAL A 1 93 ? 14.420 5.874 -32.597 1.00 88.94 93 VAL A O 1
ATOM 658 N N . PHE A 1 94 ? 15.712 4.165 -33.284 1.00 86.00 94 PHE A N 1
ATOM 659 C CA . PHE A 1 94 ? 16.733 4.361 -32.247 1.00 86.00 94 PHE A CA 1
ATOM 660 C C . PHE A 1 94 ? 17.359 5.758 -32.320 1.00 86.00 94 PHE A C 1
ATOM 662 O O . PHE A 1 94 ? 17.467 6.446 -31.306 1.00 86.00 94 PHE A O 1
ATOM 669 N N . LEU A 1 95 ? 17.722 6.216 -33.523 1.00 87.25 95 LEU A N 1
ATOM 670 C CA . LEU A 1 95 ? 18.270 7.557 -33.713 1.00 87.25 95 LEU A CA 1
ATOM 671 C C . LEU A 1 95 ? 17.259 8.646 -33.329 1.00 87.25 95 LEU A C 1
ATOM 673 O O . LEU A 1 95 ? 17.623 9.597 -32.641 1.00 87.25 95 LEU A O 1
ATOM 677 N N . ALA A 1 96 ? 15.995 8.498 -33.733 1.00 89.31 96 ALA A N 1
ATOM 678 C CA . ALA A 1 96 ? 14.933 9.438 -33.385 1.00 89.31 96 ALA A CA 1
ATOM 679 C C . ALA A 1 96 ? 14.738 9.536 -31.865 1.00 89.31 96 ALA A C 1
ATOM 681 O O . ALA A 1 96 ? 14.680 10.643 -31.338 1.00 89.31 96 ALA A O 1
ATOM 682 N N . LYS A 1 97 ? 14.731 8.402 -31.151 1.00 86.94 97 LYS A N 1
ATOM 683 C CA . LYS A 1 97 ? 14.631 8.376 -29.685 1.00 86.94 97 LYS A CA 1
ATOM 684 C C . LYS A 1 97 ? 15.814 9.048 -28.995 1.00 86.94 97 LYS A C 1
ATOM 686 O O . LYS A 1 97 ? 15.610 9.799 -28.049 1.00 86.94 97 LYS A O 1
ATOM 691 N N . LYS A 1 98 ? 17.035 8.872 -29.505 1.00 85.62 98 LYS A N 1
ATOM 692 C CA . LYS A 1 98 ? 18.215 9.581 -28.980 1.00 85.62 98 LYS A CA 1
ATOM 693 C C . LYS A 1 98 ? 18.152 11.096 -29.215 1.00 85.62 98 LYS A C 1
ATOM 695 O O . LYS A 1 98 ? 18.625 11.856 -28.377 1.00 85.62 98 LYS A O 1
ATOM 700 N N . ILE A 1 99 ? 17.562 11.543 -30.326 1.00 87.69 99 ILE A N 1
ATOM 701 C CA . ILE A 1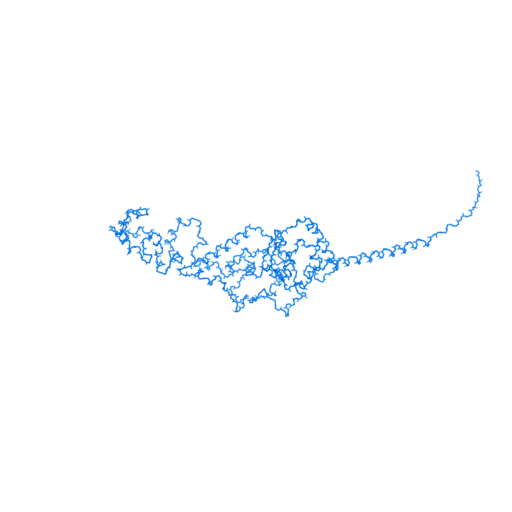 99 ? 17.326 12.973 -30.598 1.00 87.69 99 ILE A CA 1
ATOM 702 C C . ILE A 1 99 ? 16.243 13.535 -29.667 1.00 87.69 99 ILE A C 1
ATOM 704 O O . ILE A 1 99 ? 16.392 14.651 -29.179 1.00 87.69 99 ILE A O 1
ATOM 708 N N . GLU A 1 100 ? 15.186 12.764 -29.400 1.00 88.00 100 GLU A N 1
ATOM 709 C CA . GLU A 1 100 ? 14.079 13.146 -28.513 1.00 88.00 100 GLU A CA 1
ATOM 710 C C . GLU A 1 100 ? 14.560 13.439 -27.084 1.00 88.00 100 GLU A C 1
ATOM 712 O O . GLU A 1 100 ? 14.149 14.440 -26.506 1.00 88.00 100 GLU A O 1
ATOM 717 N N . VAL A 1 101 ? 15.487 12.631 -26.558 1.00 83.00 101 VAL A N 1
ATOM 718 C CA . VAL A 1 101 ? 16.052 12.795 -25.202 1.00 83.00 101 VAL A CA 1
ATOM 719 C C . VAL A 1 101 ? 17.277 13.715 -25.142 1.00 83.00 101 VAL A C 1
ATOM 721 O O . VAL A 1 101 ? 17.770 14.027 -24.063 1.00 83.00 101 VAL A O 1
ATOM 724 N N . ALA A 1 102 ? 17.801 14.179 -26.282 1.00 83.56 102 ALA A N 1
ATOM 725 C CA . ALA A 1 102 ? 18.975 15.054 -26.312 1.00 83.56 102 ALA A CA 1
ATOM 726 C C . ALA A 1 102 ? 18.835 16.345 -25.467 1.00 83.56 102 ALA A C 1
ATOM 728 O O . ALA A 1 102 ? 19.837 16.759 -24.876 1.00 83.56 102 ALA A O 1
ATOM 729 N N . PRO A 1 103 ? 17.649 16.987 -25.355 1.00 86.00 103 PRO A N 1
ATOM 730 C CA . PRO A 1 103 ? 17.454 18.143 -24.477 1.00 86.00 103 PRO A CA 1
ATOM 731 C C . PRO A 1 103 ? 17.699 17.858 -22.987 1.00 86.00 103 PRO A C 1
ATOM 733 O O . PRO A 1 103 ? 18.141 18.764 -22.276 1.00 86.00 103 PRO A O 1
ATOM 736 N N . ASP A 1 104 ? 17.507 16.619 -22.521 1.00 82.56 104 ASP A N 1
ATOM 737 C CA . ASP A 1 104 ? 17.714 16.235 -21.113 1.00 82.56 104 ASP A CA 1
ATOM 738 C C . ASP A 1 104 ? 19.187 16.325 -20.694 1.00 82.56 104 ASP A C 1
ATOM 740 O O . ASP A 1 104 ? 19.515 16.427 -19.508 1.00 82.56 104 ASP A O 1
ATOM 744 N N . LEU A 1 105 ? 20.107 16.364 -21.664 1.00 82.12 105 LEU A N 1
ATOM 745 C CA . LEU A 1 105 ? 21.511 16.656 -21.399 1.00 82.12 105 LEU A CA 1
ATOM 746 C C . LEU A 1 105 ? 21.670 18.028 -20.733 1.00 82.12 105 LEU A C 1
ATOM 748 O O . LEU A 1 105 ? 22.483 18.174 -19.824 1.00 82.12 105 LEU A O 1
ATOM 752 N N . PHE A 1 106 ? 20.893 19.030 -21.152 1.00 83.75 106 PHE A N 1
ATOM 753 C CA . PHE A 1 106 ? 20.985 20.367 -20.575 1.00 83.75 106 PHE A CA 1
ATOM 754 C C . PHE A 1 106 ? 20.528 20.378 -19.116 1.00 83.75 106 PHE A C 1
ATOM 756 O O . PHE A 1 106 ? 21.242 20.904 -18.265 1.00 83.75 106 PHE A O 1
ATOM 763 N N . THR A 1 107 ? 19.379 19.769 -18.809 1.00 83.56 107 THR A N 1
ATOM 764 C CA . THR A 1 107 ? 18.844 19.722 -17.438 1.00 83.56 107 THR A CA 1
ATOM 765 C C . THR A 1 107 ? 19.747 18.912 -16.512 1.00 83.56 107 THR A C 1
ATOM 767 O O . THR A 1 107 ? 19.991 19.330 -15.379 1.00 83.56 107 THR A O 1
ATOM 770 N N . THR A 1 108 ? 20.326 17.820 -17.021 1.00 82.38 108 THR A N 1
ATOM 771 C CA . THR A 1 108 ? 21.315 16.988 -16.321 1.00 82.38 108 THR A CA 1
ATOM 772 C C . THR A 1 108 ? 22.593 17.768 -16.008 1.00 82.38 108 THR A C 1
ATOM 774 O O . THR A 1 108 ? 23.033 17.784 -14.860 1.00 82.38 108 THR A O 1
ATOM 777 N N . VAL A 1 109 ? 23.180 18.454 -16.998 1.00 83.00 109 VAL A N 1
ATOM 778 C CA . VAL A 1 109 ? 24.410 19.250 -16.815 1.00 83.00 109 VAL A CA 1
ATOM 779 C C . VAL A 1 109 ? 24.168 20.464 -15.917 1.00 83.00 109 VAL A C 1
ATOM 781 O O . VAL A 1 109 ? 25.016 20.796 -15.092 1.00 83.00 109 VAL A O 1
ATOM 784 N N . ALA A 1 110 ? 23.016 21.122 -16.055 1.00 86.31 110 ALA A N 1
ATOM 785 C CA . ALA A 1 110 ? 22.644 22.279 -15.247 1.00 86.31 110 ALA A CA 1
ATOM 786 C C . ALA A 1 110 ? 22.182 21.912 -13.824 1.00 86.31 110 ALA A C 1
ATOM 788 O O . ALA A 1 110 ? 22.021 22.810 -13.000 1.00 86.31 110 ALA A O 1
ATOM 789 N N . GLY A 1 111 ? 21.944 20.628 -13.527 1.00 82.00 111 GLY A N 1
ATOM 790 C CA . GLY A 1 111 ? 21.441 20.185 -12.224 1.00 82.00 111 GLY A CA 1
ATOM 791 C C . GLY A 1 111 ? 20.011 20.645 -11.923 1.00 82.00 111 GLY A C 1
ATOM 792 O O . GLY A 1 111 ? 19.675 20.872 -10.767 1.00 82.00 111 GLY A O 1
ATOM 793 N N . THR A 1 112 ? 19.187 20.837 -12.957 1.00 85.12 112 THR A N 1
ATOM 794 C CA . THR A 1 112 ? 17.826 21.413 -12.857 1.00 85.12 112 THR A CA 1
ATOM 795 C C . THR A 1 112 ? 16.714 20.370 -12.984 1.00 85.12 112 THR A C 1
ATOM 797 O O . THR A 1 112 ? 15.559 20.712 -13.210 1.00 85.12 112 THR A O 1
ATOM 800 N N . PHE A 1 113 ? 17.061 19.092 -12.862 1.00 82.25 113 PHE A N 1
ATOM 801 C CA . PHE A 1 113 ? 16.116 17.982 -12.899 1.00 82.25 113 PHE A CA 1
ATOM 802 C C . PHE A 1 113 ? 15.354 17.846 -11.575 1.00 82.25 113 PHE A C 1
ATOM 804 O O . PHE A 1 113 ? 15.866 18.168 -10.502 1.00 82.25 113 PHE A O 1
ATOM 811 N N . GLU A 1 114 ? 14.128 17.340 -11.657 1.00 84.75 114 GLU A N 1
ATOM 812 C CA . GLU A 1 114 ? 13.276 17.104 -10.493 1.00 84.75 114 GLU A CA 1
ATOM 813 C C . GLU A 1 114 ? 13.552 15.731 -9.875 1.00 84.75 114 GLU A C 1
ATOM 815 O O . GLU A 1 114 ? 13.770 14.749 -10.584 1.00 84.75 114 GLU A O 1
ATOM 820 N N . MET A 1 115 ? 13.511 15.667 -8.543 1.00 87.12 115 MET A N 1
ATOM 821 C CA . MET A 1 115 ? 13.622 14.431 -7.772 1.00 87.12 115 MET A CA 1
ATOM 822 C C . MET A 1 115 ? 12.355 14.224 -6.919 1.00 87.12 115 MET A C 1
ATOM 824 O O . MET A 1 115 ? 11.789 15.215 -6.452 1.00 87.12 115 MET A O 1
ATOM 828 N N . PRO A 1 116 ? 11.922 12.971 -6.677 1.00 88.62 116 PRO A N 1
ATOM 829 C CA . PRO A 1 116 ? 12.463 11.737 -7.250 1.00 88.62 116 PRO A CA 1
ATOM 830 C C . PRO A 1 116 ? 12.224 11.652 -8.765 1.00 88.62 116 PRO A C 1
ATOM 832 O O . PRO A 1 116 ? 11.168 12.031 -9.275 1.00 88.62 116 PRO A O 1
ATOM 835 N N . LEU A 1 117 ? 13.229 11.153 -9.491 1.00 85.44 117 LEU A N 1
ATOM 836 C CA . LEU A 1 117 ? 13.141 10.961 -10.937 1.00 85.44 117 LEU A CA 1
ATOM 837 C C . LEU A 1 117 ? 11.990 9.997 -11.238 1.00 85.44 117 LEU A C 1
ATOM 839 O O . LEU A 1 117 ? 11.976 8.898 -10.694 1.00 85.44 117 LEU A O 1
ATOM 843 N N . ASN A 1 118 ? 11.076 10.360 -12.143 1.00 83.06 118 ASN A N 1
ATOM 844 C CA . ASN A 1 118 ? 9.921 9.516 -12.471 1.00 83.06 118 ASN A CA 1
ATOM 845 C C . ASN A 1 118 ? 9.028 9.217 -11.241 1.00 83.06 118 ASN A C 1
ATOM 847 O O . ASN A 1 118 ? 8.547 8.096 -11.072 1.00 83.06 118 ASN A O 1
ATOM 851 N N . ALA A 1 119 ? 8.763 10.236 -10.411 1.00 84.06 119 ALA A N 1
ATOM 852 C CA . ALA A 1 119 ? 7.928 10.145 -9.207 1.00 84.06 119 ALA A CA 1
ATOM 853 C C . ALA A 1 119 ? 6.593 9.401 -9.426 1.00 84.06 119 ALA A C 1
ATOM 855 O O . ALA A 1 119 ? 6.183 8.587 -8.602 1.00 84.06 119 ALA A O 1
ATOM 856 N N . GLY A 1 120 ? 5.934 9.643 -10.566 1.00 79.25 120 GLY A N 1
ATOM 857 C CA . GLY A 1 120 ? 4.664 9.005 -10.934 1.00 79.25 120 GLY A CA 1
ATOM 858 C C . GLY A 1 120 ? 4.781 7.577 -11.476 1.00 79.25 120 GLY A C 1
ATOM 859 O O . GLY A 1 120 ? 3.768 6.939 -11.725 1.00 79.25 120 GLY A O 1
ATOM 860 N N . SER A 1 121 ? 5.989 7.044 -11.666 1.00 86.19 121 SER A N 1
ATOM 861 C CA . SER A 1 121 ? 6.216 5.748 -12.323 1.00 86.19 121 SER A CA 1
ATOM 862 C C . SER A 1 121 ? 5.682 5.679 -13.767 1.00 86.19 121 SER A C 1
ATOM 864 O O . SER A 1 121 ? 5.311 4.604 -14.235 1.00 86.19 121 SER A O 1
ATOM 866 N N . ALA A 1 122 ? 5.688 6.798 -14.501 1.00 84.56 122 ALA A N 1
ATOM 867 C CA . ALA A 1 122 ? 5.269 6.872 -15.905 1.00 84.56 122 ALA A CA 1
ATOM 868 C C . ALA A 1 122 ? 6.016 5.861 -16.786 1.00 84.56 122 ALA A C 1
ATOM 870 O O . ALA A 1 122 ? 5.384 5.114 -17.522 1.00 84.56 122 ALA A O 1
ATOM 871 N N . VAL A 1 123 ? 7.337 5.727 -16.607 1.00 86.94 123 VAL A N 1
ATOM 872 C CA . VAL A 1 123 ? 8.142 4.732 -17.346 1.00 86.94 123 VAL A CA 1
ATOM 873 C C . VAL A 1 123 ? 7.619 3.306 -17.142 1.00 86.94 123 VAL A C 1
ATOM 875 O O . VAL A 1 123 ? 7.579 2.526 -18.088 1.00 86.94 123 VAL A O 1
ATOM 878 N N . ALA A 1 124 ? 7.180 2.955 -15.929 1.00 88.19 124 ALA A N 1
ATOM 879 C CA . ALA A 1 124 ? 6.616 1.633 -15.664 1.00 88.19 124 ALA A CA 1
ATOM 880 C C . ALA A 1 124 ? 5.260 1.449 -16.363 1.00 88.19 124 ALA A C 1
ATOM 882 O O . ALA A 1 124 ? 4.960 0.364 -16.836 1.00 88.19 124 ALA A O 1
ATOM 883 N N . ILE A 1 125 ? 4.446 2.493 -16.478 1.00 84.31 125 ILE A N 1
ATOM 884 C CA . ILE A 1 125 ? 3.136 2.407 -17.139 1.00 84.31 125 ILE A CA 1
ATOM 885 C C . ILE A 1 125 ? 3.270 2.377 -18.669 1.00 84.31 125 ILE A C 1
ATOM 887 O O . ILE A 1 125 ? 2.495 1.708 -19.347 1.00 84.31 125 ILE A O 1
ATOM 891 N N . GLU A 1 126 ? 4.265 3.071 -19.215 1.00 84.94 126 GLU A N 1
ATOM 892 C CA . GLU A 1 126 ? 4.491 3.190 -20.659 1.00 84.94 126 GLU A CA 1
ATOM 893 C C . GLU A 1 126 ? 5.312 2.038 -21.251 1.00 84.94 126 GLU A C 1
ATOM 895 O O . GLU A 1 126 ? 5.320 1.857 -22.469 1.00 84.94 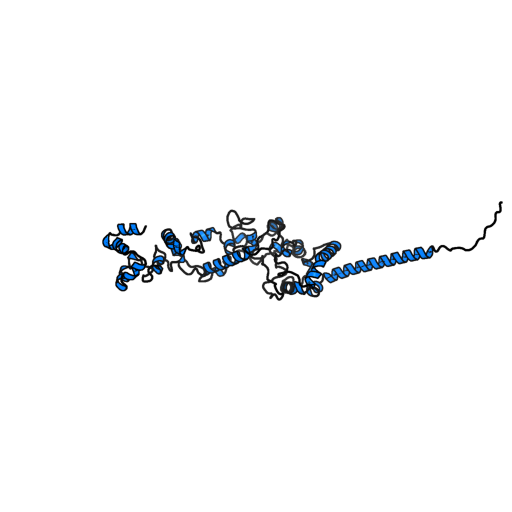126 GLU A O 1
ATOM 900 N N . THR A 1 127 ? 6.001 1.253 -20.415 1.00 88.88 127 THR A N 1
ATOM 901 C CA . THR A 1 127 ? 6.798 0.112 -20.885 1.00 88.88 127 THR A CA 1
ATOM 902 C C . THR A 1 127 ? 5.878 -0.968 -21.476 1.00 88.88 127 THR A C 1
ATOM 904 O O . THR A 1 127 ? 5.005 -1.479 -20.769 1.00 88.88 127 THR A O 1
ATOM 907 N N . PRO A 1 128 ? 6.057 -1.340 -22.758 1.00 89.75 128 PRO A N 1
ATOM 908 C CA . PRO A 1 128 ? 5.233 -2.355 -23.402 1.00 89.75 128 PRO A CA 1
ATOM 909 C C . PRO A 1 128 ? 5.656 -3.773 -22.990 1.00 89.75 128 PRO A C 1
ATOM 911 O O . PRO A 1 128 ? 6.816 -4.023 -22.661 1.00 89.75 128 PRO A O 1
ATOM 914 N N . ASP A 1 129 ? 4.729 -4.731 -23.078 1.00 91.00 129 ASP A N 1
ATOM 915 C CA . ASP A 1 129 ? 4.975 -6.129 -22.679 1.00 91.00 129 ASP A CA 1
ATOM 916 C C . ASP A 1 129 ? 6.117 -6.793 -23.451 1.00 91.00 129 ASP A C 1
ATOM 918 O O . ASP A 1 129 ? 6.853 -7.605 -22.892 1.00 91.00 129 ASP A O 1
ATOM 922 N N . GLU A 1 130 ?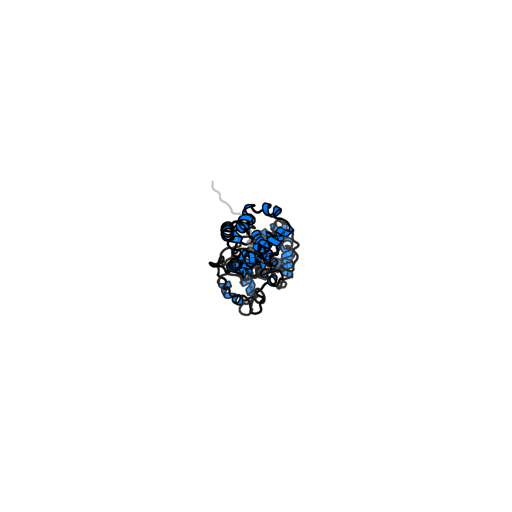 6.313 -6.411 -24.714 1.00 92.44 130 GLU A N 1
ATOM 923 C CA . GLU A 1 130 ? 7.390 -6.918 -25.572 1.00 92.44 130 GLU A CA 1
ATOM 924 C C . GLU A 1 130 ? 8.792 -6.677 -24.991 1.00 92.44 130 GLU A C 1
ATOM 926 O O . GLU A 1 130 ? 9.687 -7.504 -25.187 1.00 92.44 130 GLU A O 1
ATOM 931 N N . THR A 1 131 ? 8.963 -5.630 -24.176 1.00 93.38 131 THR A N 1
ATOM 932 C CA . THR A 1 131 ? 10.187 -5.385 -23.402 1.00 93.38 131 THR A CA 1
ATOM 933 C C . THR A 1 131 ? 10.499 -6.525 -22.435 1.00 93.38 131 THR A C 1
ATOM 935 O O . THR A 1 131 ? 11.662 -6.862 -22.214 1.00 93.38 131 THR A O 1
ATOM 938 N N . CYS A 1 132 ? 9.475 -7.155 -21.867 1.00 92.75 132 CYS A N 1
ATOM 939 C CA . CYS A 1 132 ? 9.625 -8.275 -20.948 1.00 92.75 132 CYS A CA 1
ATOM 940 C C . CYS A 1 132 ? 9.623 -9.610 -21.705 1.00 92.75 132 CYS A C 1
ATOM 942 O O . CYS A 1 132 ? 10.461 -10.480 -21.450 1.00 92.75 132 CYS A O 1
ATOM 944 N N . THR A 1 133 ? 8.714 -9.779 -22.668 1.00 93.00 133 THR A N 1
ATOM 945 C CA . THR A 1 133 ? 8.498 -11.062 -23.353 1.00 93.00 133 THR A CA 1
ATOM 946 C C . THR A 1 133 ? 9.572 -11.410 -24.381 1.00 93.00 133 THR A C 1
ATOM 948 O O . THR A 1 133 ? 9.611 -12.551 -24.831 1.00 93.00 133 THR A O 1
ATOM 951 N N . GLN A 1 134 ? 10.501 -10.501 -24.704 1.00 93.06 134 GLN A N 1
ATOM 952 C CA . GLN A 1 134 ? 11.725 -10.859 -25.441 1.00 93.06 134 GLN A CA 1
ATOM 953 C C . GLN A 1 134 ? 12.587 -11.902 -24.699 1.00 93.06 134 GLN A C 1
ATOM 955 O O . GLN A 1 134 ? 13.334 -12.644 -25.333 1.00 93.06 134 GLN A O 1
ATOM 960 N N . CYS A 1 135 ? 12.465 -11.972 -23.365 1.00 92.44 135 CYS A N 1
ATOM 961 C CA . CYS A 1 135 ? 13.190 -12.912 -22.502 1.00 92.44 135 CYS A CA 1
ATOM 962 C C . CYS A 1 135 ? 12.262 -13.764 -21.616 1.00 92.44 135 CYS A C 1
ATOM 964 O O . CYS A 1 135 ? 12.682 -14.799 -21.094 1.00 92.44 135 CYS A O 1
ATOM 966 N N . HIS A 1 136 ? 11.020 -13.332 -21.387 1.00 92.06 136 HIS A N 1
ATOM 967 C CA . HIS A 1 136 ? 10.055 -14.006 -20.519 1.00 92.06 136 HIS A CA 1
ATOM 968 C C . HIS A 1 136 ? 8.866 -14.533 -21.313 1.00 92.06 136 HIS A C 1
ATOM 970 O O . HIS A 1 136 ? 7.842 -13.872 -21.455 1.00 92.06 136 HIS A O 1
ATOM 976 N N . ASP A 1 137 ? 9.009 -15.757 -21.808 1.00 91.44 137 ASP A N 1
ATOM 977 C CA . ASP A 1 137 ? 7.938 -16.457 -22.502 1.00 91.44 137 ASP A CA 1
ATOM 978 C C . ASP A 1 137 ? 6.905 -17.004 -21.502 1.00 91.44 137 ASP A C 1
ATOM 980 O O . ASP A 1 137 ? 7.161 -17.967 -20.777 1.00 91.44 137 ASP A O 1
ATOM 984 N N . LEU A 1 138 ? 5.719 -16.390 -21.481 1.00 89.12 138 LEU A N 1
ATOM 985 C CA . LEU A 1 138 ? 4.608 -16.777 -20.605 1.00 89.12 138 LEU A CA 1
ATOM 986 C C . LEU A 1 138 ? 4.049 -18.179 -20.907 1.00 89.12 138 LEU A C 1
ATOM 988 O O . LEU A 1 138 ? 3.319 -18.727 -20.084 1.00 89.12 138 LEU A O 1
ATOM 992 N N . SER A 1 139 ? 4.376 -18.779 -22.058 1.00 87.56 139 SER A N 1
ATOM 993 C CA . SER A 1 139 ? 3.968 -20.154 -22.378 1.00 87.56 139 SER A CA 1
ATOM 994 C C . SER A 1 139 ? 4.829 -21.212 -21.684 1.00 87.56 139 SER A C 1
ATOM 996 O O . SER A 1 139 ? 4.385 -22.345 -21.494 1.00 87.56 139 SER A O 1
ATOM 998 N N . THR A 1 140 ? 6.049 -20.848 -21.284 1.00 88.00 140 THR A N 1
ATOM 999 C CA . THR A 1 140 ? 7.020 -21.765 -20.669 1.00 88.00 140 THR A CA 1
ATOM 1000 C C . THR A 1 140 ? 7.414 -21.360 -19.254 1.00 88.00 140 THR A C 1
ATOM 1002 O O . THR A 1 140 ? 7.896 -22.195 -18.488 1.00 88.00 140 THR A O 1
ATOM 1005 N N . ARG A 1 141 ? 7.186 -20.100 -18.875 1.00 84.81 141 ARG A N 1
ATOM 1006 C CA . ARG A 1 141 ? 7.520 -19.556 -17.562 1.00 84.81 141 ARG A CA 1
ATOM 1007 C C . ARG A 1 141 ? 6.270 -19.089 -16.832 1.00 84.81 141 ARG A C 1
ATOM 1009 O O . ARG A 1 141 ? 5.566 -18.195 -17.289 1.00 84.81 141 ARG A O 1
ATOM 1016 N N . VAL A 1 142 ? 6.076 -19.620 -15.629 1.00 81.44 142 VAL A N 1
ATOM 1017 C CA . VAL A 1 142 ? 5.146 -19.032 -14.663 1.00 81.44 142 VAL A CA 1
ATOM 1018 C C . VAL A 1 142 ? 5.811 -17.798 -14.062 1.00 81.44 142 VAL A C 1
ATOM 1020 O O . VAL A 1 142 ? 6.892 -17.883 -13.478 1.00 81.44 142 VAL A O 1
ATOM 1023 N N . VAL A 1 143 ? 5.177 -16.646 -14.242 1.00 81.69 143 VAL A N 1
ATOM 1024 C CA . VAL A 1 143 ? 5.558 -15.383 -13.608 1.00 81.69 143 VAL A CA 1
ATOM 1025 C C . VAL A 1 143 ? 4.539 -15.126 -12.506 1.00 81.69 143 VAL A C 1
ATOM 1027 O O . VAL A 1 143 ? 3.353 -15.352 -12.715 1.00 81.69 143 VAL A O 1
ATOM 1030 N N . THR A 1 144 ? 4.981 -14.712 -11.324 1.00 75.31 144 THR A N 1
ATOM 1031 C CA . THR A 1 144 ? 4.085 -14.267 -10.252 1.00 75.31 144 THR A CA 1
ATOM 1032 C C . THR A 1 144 ? 4.708 -13.068 -9.532 1.00 75.31 144 THR A C 1
ATOM 1034 O O . THR A 1 144 ? 5.938 -13.015 -9.418 1.00 75.31 144 THR A O 1
ATOM 1037 N N . PRO A 1 145 ? 3.905 -12.081 -9.092 1.00 70.62 145 PRO A N 1
ATOM 1038 C CA . PRO A 1 145 ? 4.343 -10.973 -8.243 1.00 70.62 145 PRO A CA 1
ATOM 1039 C C . PRO A 1 145 ? 5.155 -11.392 -7.018 1.00 70.62 145 PRO A C 1
ATOM 1041 O O . PRO A 1 145 ? 6.151 -10.748 -6.693 1.00 70.62 145 PRO A O 1
ATOM 1044 N N . SER A 1 146 ? 4.743 -12.474 -6.363 1.00 77.94 146 SER A N 1
ATOM 1045 C CA . SER A 1 146 ? 5.371 -13.004 -5.159 1.00 77.94 146 SER A CA 1
ATOM 1046 C C . SER A 1 146 ? 4.992 -14.469 -4.956 1.00 77.94 146 SER A C 1
ATOM 1048 O O . SER A 1 146 ? 4.003 -14.965 -5.507 1.00 77.94 146 SER A O 1
ATOM 1050 N N . ASP A 1 147 ? 5.781 -15.173 -4.148 1.00 83.50 147 ASP A N 1
ATOM 1051 C CA . ASP A 1 147 ? 5.462 -16.545 -3.769 1.00 83.50 147 ASP A CA 1
ATOM 1052 C C . ASP A 1 147 ? 4.110 -16.597 -3.044 1.00 83.50 147 ASP A C 1
ATOM 1054 O O . ASP A 1 147 ? 3.843 -15.837 -2.113 1.00 83.50 147 ASP A O 1
ATOM 1058 N N . GLY A 1 148 ? 3.249 -17.514 -3.485 1.00 86.88 148 GLY A N 1
ATOM 1059 C CA . GLY A 1 148 ? 1.914 -17.706 -2.924 1.00 86.88 148 GLY A CA 1
ATOM 1060 C C . GLY A 1 148 ? 0.817 -16.816 -3.511 1.00 86.88 148 GLY A C 1
ATOM 1061 O O . GLY A 1 148 ? -0.321 -16.921 -3.059 1.00 86.88 148 GLY A O 1
ATOM 1062 N N . LEU A 1 149 ? 1.113 -16.006 -4.535 1.00 89.50 149 LEU A N 1
ATOM 1063 C CA . LEU A 1 149 ? 0.102 -15.281 -5.307 1.00 89.50 149 LEU A CA 1
ATOM 1064 C C . LEU A 1 149 ? -0.242 -16.009 -6.621 1.00 89.50 149 LEU A C 1
ATOM 1066 O O . LEU A 1 149 ? 0.637 -16.461 -7.361 1.00 89.50 149 LEU A O 1
ATOM 1070 N N . LEU A 1 150 ? -1.537 -16.086 -6.912 1.00 90.25 150 LEU A N 1
ATOM 1071 C CA . LEU A 1 150 ? -2.161 -16.609 -8.119 1.00 90.25 150 LEU A CA 1
ATOM 1072 C C . LEU A 1 150 ? -2.622 -15.439 -8.988 1.00 90.25 150 LEU A C 1
ATOM 1074 O O . LEU A 1 150 ? -3.305 -14.530 -8.519 1.00 90.25 150 LEU A O 1
ATOM 1078 N N . ILE A 1 151 ? -2.264 -15.461 -10.271 1.00 88.75 151 ILE A N 1
ATOM 1079 C CA . ILE A 1 151 ? -2.622 -14.390 -11.198 1.00 88.75 151 ILE A CA 1
ATOM 1080 C C . ILE A 1 151 ? -2.825 -14.938 -12.617 1.00 88.75 151 ILE A C 1
ATOM 1082 O O . ILE A 1 151 ? -1.982 -15.652 -13.164 1.00 88.75 151 ILE A O 1
ATOM 1086 N N . ASP A 1 152 ? -3.953 -14.587 -13.237 1.00 89.56 152 ASP A N 1
ATOM 1087 C CA . ASP A 1 152 ? -4.227 -14.900 -14.644 1.00 89.56 152 ASP A CA 1
ATOM 1088 C C . ASP A 1 152 ? -3.704 -13.771 -15.543 1.00 89.56 152 ASP A C 1
ATOM 1090 O O . ASP A 1 152 ? -4.395 -12.786 -15.812 1.00 89.56 152 ASP A O 1
ATOM 1094 N N . HIS A 1 153 ? -2.472 -13.907 -16.030 1.00 91.06 153 HIS A N 1
ATOM 1095 C CA . HIS A 1 153 ? -1.856 -12.915 -16.915 1.00 91.06 153 HIS A CA 1
ATOM 1096 C C . HIS A 1 153 ? -2.648 -12.683 -18.208 1.00 91.06 153 HIS A C 1
ATOM 1098 O O . HIS A 1 153 ? -2.693 -11.555 -18.699 1.00 91.06 153 HIS A O 1
ATOM 1104 N N . ALA A 1 154 ? -3.300 -13.707 -18.764 1.00 90.00 154 ALA A N 1
ATOM 1105 C CA . ALA A 1 154 ? -4.061 -13.570 -20.003 1.00 90.00 154 ALA A CA 1
ATOM 1106 C C . ALA A 1 154 ? -5.308 -12.695 -19.796 1.00 90.00 154 ALA A C 1
ATOM 1108 O O . ALA A 1 154 ? -5.634 -11.857 -20.640 1.00 90.00 154 ALA A O 1
ATOM 1109 N N . ALA A 1 155 ? -5.985 -12.835 -18.652 1.00 88.88 155 ALA A N 1
ATOM 1110 C CA . ALA A 1 155 ? -7.135 -12.001 -18.309 1.00 88.88 155 ALA A CA 1
ATOM 1111 C C . ALA A 1 155 ? -6.773 -10.513 -18.148 1.00 88.88 155 ALA A C 1
ATOM 1113 O O . ALA A 1 155 ? -7.582 -9.648 -18.516 1.00 88.88 155 ALA A O 1
ATOM 1114 N N . HIS A 1 156 ? -5.577 -10.223 -17.624 1.00 88.81 156 HIS A N 1
ATOM 1115 C CA . HIS A 1 156 ? -5.075 -8.864 -17.402 1.00 88.81 156 HIS A CA 1
ATOM 1116 C C . HIS A 1 156 ? -4.529 -8.235 -18.692 1.00 88.81 156 HIS A C 1
ATOM 1118 O O . HIS A 1 156 ? -4.980 -7.160 -19.090 1.00 88.81 156 HIS A O 1
ATOM 1124 N N . THR A 1 157 ? -3.646 -8.931 -19.410 1.00 87.88 157 THR A N 1
ATOM 1125 C CA . THR A 1 157 ? -3.068 -8.446 -20.680 1.00 87.88 157 THR A CA 1
ATOM 1126 C C . THR A 1 157 ? -4.136 -8.211 -21.750 1.00 87.88 157 THR A C 1
ATOM 1128 O O . THR A 1 157 ? -4.084 -7.211 -22.464 1.00 87.88 157 THR A O 1
ATOM 1131 N N . LYS A 1 158 ? -5.200 -9.032 -21.803 1.00 88.12 158 LYS A N 1
ATOM 1132 C CA . LYS A 1 158 ? -6.359 -8.804 -22.693 1.00 88.12 158 LYS A CA 1
ATOM 1133 C C . LYS A 1 158 ? -7.059 -7.459 -22.449 1.00 88.12 158 LYS A C 1
ATOM 1135 O O . LYS A 1 158 ? -7.743 -6.955 -23.338 1.00 88.12 158 LYS A O 1
ATOM 1140 N N . ARG A 1 159 ? -6.911 -6.883 -21.255 1.00 85.94 159 ARG A N 1
ATOM 1141 C CA . ARG A 1 159 ? -7.444 -5.565 -20.885 1.00 85.94 159 ARG A CA 1
ATOM 1142 C C . ARG A 1 159 ? -6.428 -4.434 -21.075 1.00 85.94 159 ARG A C 1
ATOM 1144 O O . ARG A 1 159 ? -6.739 -3.304 -20.734 1.00 85.94 159 ARG A O 1
ATOM 1151 N N . GLY A 1 160 ? -5.246 -4.713 -21.628 1.00 85.38 160 GLY A N 1
ATOM 1152 C CA . GLY A 1 160 ? -4.180 -3.727 -21.830 1.00 85.38 160 GLY A CA 1
ATOM 1153 C C . GLY A 1 160 ? -3.366 -3.417 -20.571 1.00 85.38 160 GLY A C 1
ATOM 1154 O O . GLY A 1 160 ? -2.726 -2.370 -20.509 1.00 85.38 160 GLY A O 1
ATOM 1155 N N . ILE A 1 161 ? -3.429 -4.280 -19.551 1.00 87.75 161 ILE A N 1
ATOM 1156 C CA . ILE A 1 161 ? -2.596 -4.189 -18.345 1.00 87.75 161 ILE A CA 1
ATOM 1157 C C . ILE A 1 161 ? -1.230 -4.789 -18.679 1.00 87.75 161 ILE A C 1
ATOM 1159 O O . ILE A 1 161 ? -1.169 -5.974 -19.009 1.00 87.75 161 ILE A O 1
ATOM 1163 N N . THR A 1 162 ? -0.171 -3.980 -18.612 1.00 90.06 162 THR A N 1
ATOM 1164 C CA . THR A 1 162 ? 1.187 -4.405 -18.970 1.00 90.06 162 THR A CA 1
ATOM 1165 C C . THR A 1 162 ? 1.922 -5.002 -17.770 1.00 90.06 162 THR A C 1
ATOM 1167 O O . THR A 1 162 ? 1.527 -4.832 -16.614 1.00 90.06 162 THR A O 1
ATOM 1170 N N . CYS A 1 163 ? 3.023 -5.709 -18.027 1.00 90.62 163 CYS A N 1
ATOM 1171 C CA . CYS A 1 163 ? 3.848 -6.372 -17.015 1.00 90.62 163 CYS A CA 1
ATOM 1172 C C . CYS A 1 163 ? 4.206 -5.426 -15.857 1.00 90.62 163 CYS A C 1
ATOM 1174 O O . CYS A 1 163 ? 4.063 -5.755 -14.678 1.00 90.62 163 CYS A O 1
ATOM 1176 N N . THR A 1 164 ? 4.664 -4.225 -16.199 1.00 90.75 164 THR A N 1
ATOM 1177 C CA . THR A 1 164 ? 5.167 -3.209 -15.271 1.00 90.75 164 THR A CA 1
ATOM 1178 C C . THR A 1 164 ? 4.064 -2.391 -14.598 1.00 90.75 164 THR A C 1
ATOM 1180 O O . THR A 1 164 ? 4.368 -1.637 -13.675 1.00 90.75 164 THR A O 1
ATOM 1183 N N . THR A 1 165 ? 2.788 -2.595 -14.952 1.00 88.06 165 THR A N 1
ATOM 1184 C CA . THR A 1 165 ? 1.647 -2.104 -14.158 1.00 88.06 165 THR A CA 1
ATOM 1185 C C . THR A 1 165 ? 1.615 -2.732 -12.763 1.00 88.06 165 THR A C 1
ATOM 1187 O O . THR A 1 165 ? 1.159 -2.092 -11.818 1.00 88.06 165 THR A O 1
ATOM 1190 N N . CYS A 1 166 ? 2.130 -3.958 -12.620 1.00 88.38 166 CYS A N 1
ATOM 1191 C CA . CYS A 1 166 ? 2.312 -4.619 -11.325 1.00 88.38 166 CYS A CA 1
ATOM 1192 C C . CYS A 1 166 ? 3.801 -4.731 -10.972 1.00 88.38 166 CYS A C 1
ATOM 1194 O O . CYS A 1 166 ? 4.222 -4.337 -9.891 1.00 88.38 166 CYS A O 1
ATOM 1196 N N . HIS A 1 167 ? 4.634 -5.198 -11.908 1.00 90.94 167 HIS A N 1
ATOM 1197 C CA . HIS A 1 167 ? 6.072 -5.417 -11.719 1.00 90.94 167 HIS A CA 1
ATOM 1198 C C . HIS A 1 167 ? 6.913 -4.138 -11.880 1.00 90.94 167 HIS A C 1
ATOM 1200 O O . HIS A 1 167 ? 7.982 -4.151 -12.497 1.00 90.94 167 HIS A O 1
ATOM 1206 N N . ASN A 1 168 ? 6.450 -3.017 -11.324 1.00 89.62 168 ASN A N 1
ATOM 1207 C CA . ASN A 1 168 ? 7.026 -1.687 -11.557 1.00 89.62 168 ASN A CA 1
ATOM 1208 C C . ASN A 1 168 ? 8.454 -1.506 -11.014 1.00 89.62 168 ASN A C 1
ATOM 1210 O O . ASN A 1 168 ? 9.166 -0.603 -11.452 1.00 89.62 168 ASN A O 1
ATOM 1214 N N . ARG A 1 169 ? 8.891 -2.372 -10.090 1.00 91.12 169 ARG A N 1
ATOM 1215 C CA . ARG A 1 169 ? 10.244 -2.369 -9.505 1.00 91.12 169 ARG A CA 1
ATOM 1216 C C . ARG A 1 169 ? 11.061 -3.629 -9.809 1.00 91.12 169 ARG A C 1
ATOM 1218 O O . ARG A 1 169 ? 12.090 -3.854 -9.181 1.00 91.12 169 ARG A O 1
ATOM 1225 N N . ALA A 1 170 ? 10.677 -4.429 -10.809 1.00 89.31 170 ALA A N 1
ATOM 1226 C CA . ALA A 1 170 ? 11.351 -5.700 -11.117 1.00 89.31 170 ALA A CA 1
ATOM 1227 C C . ALA A 1 170 ? 12.834 -5.570 -11.523 1.00 89.31 170 ALA A C 1
ATOM 1229 O O . ALA A 1 170 ? 13.642 -6.458 -11.236 1.00 89.31 170 ALA A O 1
ATOM 1230 N N . ALA A 1 171 ? 13.207 -4.484 -12.204 1.00 89.75 171 ALA A N 1
ATOM 1231 C CA . ALA A 1 171 ? 14.598 -4.217 -12.585 1.00 89.75 171 ALA A CA 1
ATOM 1232 C C . ALA A 1 171 ? 15.341 -3.333 -11.571 1.00 89.75 171 ALA A C 1
ATOM 1234 O O . ALA A 1 171 ? 16.560 -3.416 -11.475 1.00 89.75 171 ALA A O 1
ATOM 1235 N N . HIS A 1 172 ? 14.610 -2.522 -10.803 1.00 92.44 172 HIS A N 1
ATOM 1236 C CA . HIS A 1 172 ? 15.152 -1.532 -9.873 1.00 92.44 172 HIS A CA 1
ATOM 1237 C C . HIS A 1 172 ? 14.520 -1.683 -8.479 1.00 92.44 172 HIS A C 1
ATOM 1239 O O . HIS A 1 172 ? 13.777 -0.796 -8.056 1.00 92.44 172 HIS A O 1
ATOM 1245 N N . PRO A 1 173 ? 14.775 -2.785 -7.750 1.00 92.62 173 PRO A N 1
ATOM 1246 C CA . PRO A 1 173 ? 14.272 -2.940 -6.391 1.00 92.62 173 PRO A CA 1
ATOM 1247 C C . PRO A 1 173 ? 14.903 -1.905 -5.453 1.00 92.62 173 PRO A C 1
ATOM 1249 O O . PRO A 1 173 ? 16.111 -1.670 -5.461 1.00 92.62 173 PRO A O 1
ATOM 1252 N N . GLU A 1 174 ? 14.075 -1.289 -4.612 1.00 92.69 174 GLU A N 1
ATOM 1253 C CA . GLU A 1 174 ? 14.483 -0.146 -3.781 1.00 92.69 174 GLU A CA 1
ATOM 1254 C C . GLU A 1 174 ? 14.578 -0.495 -2.288 1.00 92.69 174 GLU A C 1
ATOM 1256 O O . GLU A 1 174 ? 15.029 0.315 -1.475 1.00 92.69 174 GLU A O 1
ATOM 1261 N N . SER A 1 175 ? 14.176 -1.708 -1.898 1.00 86.88 175 SER A N 1
ATOM 1262 C CA . SER A 1 175 ? 14.103 -2.144 -0.499 1.00 86.88 175 SER A CA 1
ATOM 1263 C C . SER A 1 175 ? 15.473 -2.165 0.190 1.00 86.88 175 SER A C 1
ATOM 1265 O O . SER A 1 175 ? 15.588 -1.697 1.322 1.00 86.88 175 SER A O 1
ATOM 1267 N N . SER A 1 176 ? 16.520 -2.610 -0.509 1.00 86.00 176 SER A N 1
ATOM 1268 C CA . SER A 1 176 ? 17.866 -2.855 0.032 1.00 86.00 176 SER A CA 1
ATOM 1269 C C . SER A 1 176 ? 18.897 -1.753 -0.252 1.00 86.00 176 SER A C 1
ATOM 1271 O O . SER A 1 176 ? 20.074 -1.918 0.071 1.00 86.00 176 SER A O 1
ATOM 1273 N N . VAL A 1 177 ? 18.485 -0.624 -0.841 1.00 91.38 177 VAL A N 1
ATOM 1274 C CA . VAL A 1 177 ? 19.401 0.440 -1.280 1.00 91.38 177 VAL A CA 1
ATOM 1275 C C . VAL A 1 177 ? 19.185 1.737 -0.505 1.00 91.38 177 VAL A C 1
ATOM 1277 O O . VAL A 1 177 ? 18.059 2.203 -0.325 1.00 91.38 177 VAL A O 1
ATOM 1280 N N . THR A 1 178 ? 20.296 2.350 -0.092 1.00 92.19 178 THR A N 1
ATOM 1281 C CA . THR A 1 178 ? 20.327 3.695 0.494 1.00 92.19 178 THR A CA 1
ATOM 1282 C C . THR A 1 178 ? 20.544 4.741 -0.592 1.00 92.19 178 THR A C 1
ATOM 1284 O O . THR A 1 178 ? 21.519 4.686 -1.351 1.00 92.19 178 THR A O 1
ATOM 1287 N N . TYR A 1 179 ? 19.636 5.711 -0.642 1.00 92.62 179 TYR A N 1
ATOM 1288 C CA . TYR A 1 179 ? 19.665 6.795 -1.616 1.00 92.62 179 TYR A CA 1
ATOM 1289 C C . TYR A 1 179 ? 20.666 7.865 -1.183 1.00 92.62 179 TYR A C 1
ATOM 1291 O O . TYR A 1 179 ? 20.838 8.128 0.007 1.00 92.62 179 TYR A O 1
ATOM 1299 N N . THR A 1 180 ? 21.361 8.457 -2.150 1.00 89.62 180 THR A N 1
ATOM 1300 C CA . THR A 1 180 ? 22.394 9.477 -1.906 1.00 89.62 180 THR A CA 1
ATOM 1301 C C . THR A 1 180 ? 22.130 10.786 -2.626 1.00 89.62 180 THR A C 1
ATOM 1303 O O . THR A 1 180 ? 22.755 11.785 -2.280 1.00 89.62 180 THR A O 1
ATOM 1306 N N . LEU A 1 181 ? 21.244 10.800 -3.624 1.00 87.75 181 LEU A N 1
ATOM 1307 C CA . LEU A 1 181 ? 20.929 12.025 -4.342 1.00 87.75 181 LEU A CA 1
ATOM 1308 C C . LEU A 1 181 ? 20.018 12.922 -3.488 1.00 87.75 181 LEU A C 1
ATOM 1310 O O . LEU A 1 181 ? 19.005 12.443 -2.969 1.00 87.75 181 LEU A O 1
ATOM 1314 N N . PRO A 1 182 ? 20.351 14.218 -3.327 1.00 88.38 182 PRO A N 1
ATOM 1315 C CA . PRO A 1 182 ? 19.507 15.155 -2.594 1.00 88.38 182 PRO A CA 1
ATOM 1316 C C . PRO A 1 182 ? 18.098 15.236 -3.188 1.00 88.38 182 PRO A C 1
ATOM 1318 O O . PRO A 1 182 ? 17.935 15.280 -4.404 1.00 88.38 182 PRO A O 1
ATOM 1321 N N . GLY A 1 183 ? 17.081 15.265 -2.324 1.00 88.06 183 GLY A N 1
ATOM 1322 C CA . GLY A 1 183 ? 15.677 15.341 -2.743 1.00 88.06 183 GLY A CA 1
ATOM 1323 C C . GLY A 1 183 ? 15.114 14.054 -3.352 1.00 88.06 183 GLY A C 1
ATOM 1324 O O . GLY A 1 183 ? 13.952 14.038 -3.739 1.00 88.06 183 GLY A O 1
ATOM 1325 N N . ASN A 1 184 ? 15.902 12.977 -3.435 1.00 90.81 184 ASN A N 1
ATOM 1326 C CA . ASN A 1 184 ? 15.420 11.694 -3.926 1.00 90.81 184 ASN A CA 1
ATOM 1327 C C . ASN A 1 184 ? 14.663 10.919 -2.841 1.00 90.81 184 ASN A C 1
ATOM 1329 O O . ASN A 1 184 ? 14.980 11.005 -1.652 1.00 90.81 184 ASN A O 1
ATOM 1333 N N . SER A 1 185 ? 13.707 10.101 -3.262 1.00 89.94 185 SER A N 1
ATOM 1334 C CA . SER A 1 185 ? 12.919 9.235 -2.391 1.00 89.94 185 SER A CA 1
ATOM 1335 C C . SER A 1 185 ? 12.547 7.951 -3.115 1.00 89.94 185 SER A C 1
ATOM 1337 O O . SER A 1 185 ? 12.463 7.919 -4.340 1.00 89.94 185 SER A O 1
ATOM 1339 N N . LYS A 1 186 ? 12.310 6.891 -2.339 1.00 91.31 186 LYS A N 1
ATOM 1340 C CA . LYS A 1 186 ? 11.780 5.636 -2.873 1.00 91.31 186 LYS A CA 1
ATOM 1341 C C . LYS A 1 186 ? 10.387 5.860 -3.456 1.00 91.31 186 LYS A C 1
ATOM 1343 O O . LYS A 1 186 ? 9.665 6.771 -3.048 1.00 91.31 186 LYS A O 1
ATOM 1348 N N . HIS A 1 187 ? 10.027 5.000 -4.384 1.00 89.19 187 HIS A N 1
ATOM 1349 C CA . HIS A 1 187 ? 8.748 4.973 -5.052 1.00 89.19 187 HIS A CA 1
ATOM 1350 C C . HIS A 1 187 ? 7.843 3.899 -4.453 1.00 89.19 187 HIS A C 1
ATOM 1352 O O . HIS A 1 187 ? 8.279 3.023 -3.704 1.00 89.19 187 HIS A O 1
ATOM 1358 N N . GLU A 1 188 ? 6.569 3.944 -4.831 1.00 86.94 188 GLU A N 1
ATOM 1359 C CA . GLU A 1 188 ? 5.642 2.866 -4.515 1.00 86.94 188 GLU A CA 1
ATOM 1360 C C . GLU A 1 188 ? 6.072 1.547 -5.171 1.00 86.94 188 GLU A C 1
ATOM 1362 O O . GLU A 1 188 ? 6.465 1.505 -6.343 1.00 86.94 188 GLU A O 1
ATOM 1367 N N . ASP A 1 189 ? 5.929 0.465 -4.410 1.00 88.75 189 ASP A N 1
ATOM 1368 C CA . ASP A 1 189 ? 5.987 -0.904 -4.905 1.00 88.75 189 ASP A CA 1
ATOM 1369 C C . ASP A 1 189 ? 4.558 -1.403 -5.153 1.00 88.75 189 ASP A C 1
ATOM 1371 O O . ASP A 1 189 ? 3.709 -1.392 -4.252 1.00 88.75 189 ASP A O 1
ATOM 1375 N N . TRP A 1 190 ? 4.278 -1.803 -6.392 1.00 88.69 190 TRP A N 1
ATOM 1376 C CA . TRP A 1 190 ? 2.957 -2.271 -6.804 1.00 88.69 190 TRP A CA 1
ATOM 1377 C C . TRP A 1 190 ? 2.797 -3.792 -6.716 1.00 88.69 190 TRP A C 1
ATOM 1379 O O . TRP A 1 190 ? 1.757 -4.322 -7.098 1.00 88.69 190 TRP A O 1
ATOM 1389 N N . LEU A 1 191 ? 3.767 -4.500 -6.134 1.00 88.06 191 LEU A N 1
ATOM 1390 C CA . LEU A 1 191 ? 3.643 -5.908 -5.747 1.00 88.06 191 LEU A CA 1
ATOM 1391 C C . LEU A 1 191 ? 3.051 -6.045 -4.333 1.00 88.06 191 LEU A C 1
ATOM 1393 O O . LEU A 1 191 ? 3.505 -6.836 -3.509 1.00 88.06 191 LEU A O 1
ATOM 1397 N N . THR A 1 192 ? 2.028 -5.240 -4.048 1.00 87.50 192 THR A N 1
ATOM 1398 C CA . THR A 1 192 ? 1.329 -5.159 -2.760 1.00 87.50 192 THR A CA 1
ATOM 1399 C C . THR A 1 192 ? -0.169 -5.391 -2.950 1.00 87.50 192 THR A C 1
ATOM 1401 O O . THR A 1 192 ? -0.718 -5.174 -4.033 1.00 87.50 192 THR A O 1
ATOM 1404 N N . MET A 1 193 ? -0.868 -5.812 -1.892 1.00 88.31 193 MET A N 1
ATOM 1405 C CA . MET A 1 193 ? -2.319 -6.038 -1.958 1.00 88.31 193 MET A CA 1
ATOM 1406 C C . MET A 1 193 ? -3.084 -4.770 -2.343 1.00 88.31 193 MET A C 1
ATOM 1408 O O . MET A 1 193 ? -3.966 -4.815 -3.199 1.00 88.31 193 MET A O 1
ATOM 1412 N N . THR A 1 194 ? -2.703 -3.615 -1.793 1.00 90.25 194 THR A N 1
ATOM 1413 C CA . THR A 1 194 ? -3.320 -2.328 -2.142 1.00 90.25 194 THR A CA 1
ATOM 1414 C C . THR A 1 194 ? -3.208 -2.029 -3.635 1.00 90.25 194 THR A C 1
ATOM 1416 O O . THR A 1 194 ? -4.158 -1.517 -4.217 1.00 90.25 194 THR A O 1
ATOM 1419 N N . ALA A 1 195 ? -2.125 -2.425 -4.308 1.00 88.69 195 ALA A N 1
ATOM 1420 C CA . ALA A 1 195 ? -1.995 -2.219 -5.746 1.00 88.69 195 ALA A CA 1
ATOM 1421 C C . ALA A 1 195 ? -3.042 -2.989 -6.569 1.00 88.69 195 ALA A C 1
ATOM 1423 O O . ALA A 1 195 ? -3.604 -2.427 -7.510 1.00 88.69 195 ALA A O 1
ATOM 1424 N N . CYS A 1 196 ? -3.375 -4.226 -6.184 1.00 89.31 196 CYS A N 1
ATOM 1425 C CA . CYS A 1 196 ? -4.457 -4.991 -6.818 1.00 89.31 196 CYS A CA 1
ATOM 1426 C C . CYS A 1 196 ? -5.808 -4.274 -6.643 1.00 89.31 196 CYS A C 1
ATOM 1428 O O . CYS A 1 196 ? -6.622 -4.181 -7.566 1.00 89.31 196 CYS A O 1
ATOM 1430 N N . PHE A 1 197 ? -6.016 -3.680 -5.469 1.00 89.75 197 PHE A N 1
ATOM 1431 C CA . PHE A 1 197 ? -7.250 -2.991 -5.097 1.00 89.75 197 PHE A CA 1
ATOM 1432 C C . PHE A 1 197 ? -7.407 -1.583 -5.696 1.00 89.75 197 PHE A C 1
ATOM 1434 O O . PHE A 1 197 ? -8.430 -0.926 -5.512 1.00 89.75 197 PHE A O 1
ATOM 1441 N N . ARG A 1 198 ? -6.437 -1.131 -6.500 1.00 87.12 198 ARG A N 1
ATOM 1442 C CA . ARG A 1 198 ? -6.614 0.025 -7.401 1.00 87.12 198 ARG A CA 1
ATOM 1443 C C . ARG A 1 198 ? -7.624 -0.282 -8.504 1.00 87.12 198 ARG A C 1
ATOM 1445 O O . ARG A 1 198 ? -8.275 0.627 -9.014 1.00 87.12 198 ARG A O 1
ATOM 1452 N N . CYS A 1 199 ? -7.755 -1.563 -8.851 1.00 87.75 199 CYS A N 1
ATOM 1453 C CA . CYS A 1 199 ? -8.683 -2.066 -9.857 1.00 87.75 199 CYS A CA 1
ATOM 1454 C C . CYS A 1 199 ? -9.800 -2.930 -9.252 1.00 87.75 199 CYS A C 1
ATOM 1456 O O . CYS A 1 199 ? -10.886 -2.963 -9.825 1.00 87.75 199 CYS A O 1
ATOM 1458 N N . HIS A 1 200 ? -9.557 -3.588 -8.115 1.00 89.00 200 HIS A N 1
ATOM 1459 C CA . HIS A 1 200 ? -10.495 -4.499 -7.451 1.00 89.00 200 HIS A CA 1
ATOM 1460 C C . HIS A 1 200 ? -11.068 -3.914 -6.147 1.00 89.00 200 HIS A C 1
ATOM 1462 O O . HIS A 1 200 ? -10.351 -3.264 -5.397 1.00 89.00 200 HIS A O 1
ATOM 1468 N N . ALA A 1 201 ? -12.343 -4.156 -5.835 1.00 87.19 201 ALA A N 1
ATOM 1469 C CA . ALA A 1 201 ? -12.951 -3.713 -4.573 1.00 87.19 201 ALA A CA 1
ATOM 1470 C C . ALA A 1 201 ? -13.929 -4.745 -3.993 1.00 87.19 201 ALA A C 1
ATOM 1472 O O . ALA A 1 201 ? -14.627 -5.416 -4.745 1.00 87.19 201 ALA A O 1
ATOM 1473 N N . LEU A 1 202 ? -13.992 -4.837 -2.659 1.00 85.88 202 LEU A N 1
ATOM 1474 C CA . LEU A 1 202 ? -14.906 -5.733 -1.926 1.00 85.88 202 LEU A CA 1
ATOM 1475 C C . LEU A 1 202 ? -16.266 -5.099 -1.578 1.00 85.88 202 LEU A C 1
ATOM 1477 O O . LEU A 1 202 ? -17.183 -5.815 -1.192 1.00 85.88 202 LEU A O 1
ATOM 1481 N N . ASP A 1 203 ? -16.393 -3.770 -1.640 1.00 80.12 203 ASP A N 1
ATOM 1482 C CA . ASP A 1 203 ? -17.649 -3.073 -1.327 1.00 80.12 203 ASP A CA 1
ATOM 1483 C C . ASP A 1 203 ? -18.580 -3.036 -2.559 1.00 80.12 203 ASP A C 1
ATOM 1485 O O . ASP A 1 203 ? -18.104 -2.884 -3.681 1.00 80.12 203 ASP A O 1
ATOM 1489 N N . GLU A 1 204 ? -19.904 -3.084 -2.357 1.00 63.38 204 GLU A N 1
ATOM 1490 C CA . GLU A 1 204 ? -20.908 -2.905 -3.421 1.00 63.38 204 GLU A CA 1
ATOM 1491 C C . GLU A 1 204 ? -21.623 -1.528 -3.353 1.00 63.38 204 GLU A C 1
ATOM 1493 O O . GLU A 1 204 ? -22.033 -1.106 -2.265 1.00 63.38 204 GLU A O 1
ATOM 1498 N N . PRO A 1 205 ? -21.862 -0.847 -4.500 1.00 59.50 205 PRO A N 1
ATOM 1499 C CA . PRO A 1 205 ? -21.216 -1.100 -5.790 1.00 59.50 205 PRO A CA 1
ATOM 1500 C C . PRO A 1 205 ? -19.702 -0.833 -5.686 1.00 59.50 205 PRO A C 1
ATOM 1502 O O . PRO A 1 205 ? -19.300 0.039 -4.905 1.00 59.50 205 PRO A O 1
ATOM 1505 N N . PRO A 1 206 ? -18.861 -1.541 -6.464 1.00 60.34 206 PRO A N 1
ATOM 1506 C CA . PRO A 1 206 ? -17.416 -1.398 -6.364 1.00 60.34 206 PRO A CA 1
ATOM 1507 C C . PRO A 1 206 ? -17.003 0.046 -6.633 1.00 60.34 206 PRO A C 1
ATOM 1509 O O . PRO A 1 206 ? -17.391 0.661 -7.625 1.00 60.34 206 PRO A O 1
ATOM 1512 N N . THR A 1 207 ? -16.185 0.592 -5.734 1.00 64.69 207 THR A N 1
ATOM 1513 C CA . THR A 1 207 ? -15.537 1.899 -5.920 1.00 64.69 207 THR A CA 1
ATOM 1514 C C . THR A 1 207 ? -14.400 1.839 -6.943 1.00 64.69 207 THR A C 1
ATOM 1516 O O . THR A 1 207 ? -13.882 2.881 -7.336 1.00 64.69 207 THR A O 1
ATOM 1519 N N . ALA A 1 208 ? -13.999 0.629 -7.346 1.00 72.00 208 ALA A N 1
ATOM 1520 C CA . ALA A 1 208 ? -12.976 0.349 -8.345 1.00 72.00 208 ALA A CA 1
ATOM 1521 C C . ALA A 1 208 ? -13.595 -0.178 -9.656 1.00 72.00 208 ALA A C 1
ATOM 1523 O O . ALA A 1 208 ? -14.811 -0.312 -9.785 1.00 72.00 208 ALA A O 1
ATOM 1524 N N . LEU A 1 209 ? -12.747 -0.474 -10.644 1.00 76.56 209 LEU A N 1
ATOM 1525 C CA . LEU A 1 209 ? -13.169 -0.925 -11.976 1.00 76.56 209 LEU A CA 1
ATOM 1526 C C . LEU A 1 209 ? -13.837 -2.306 -11.972 1.00 76.56 209 LEU A C 1
ATOM 1528 O O . LEU A 1 209 ? -14.667 -2.588 -12.837 1.00 76.56 209 LEU A O 1
ATOM 1532 N N . PHE A 1 210 ? -13.459 -3.162 -11.025 1.00 84.44 210 PHE A N 1
ATOM 1533 C CA . PHE A 1 210 ? -13.904 -4.543 -10.936 1.00 84.44 210 PHE A CA 1
ATOM 1534 C C . PHE A 1 210 ? -14.243 -4.912 -9.493 1.00 84.44 210 PHE A C 1
ATOM 1536 O O . PHE A 1 210 ? -13.608 -4.462 -8.539 1.00 84.44 210 PHE A O 1
ATOM 1543 N N . GLU A 1 211 ? -15.236 -5.776 -9.336 1.00 86.44 211 GLU A N 1
ATOM 1544 C CA . GLU A 1 211 ? -15.533 -6.409 -8.058 1.00 86.44 211 GLU A CA 1
ATOM 1545 C C . GLU A 1 211 ? -14.462 -7.465 -7.748 1.00 86.44 211 GLU A C 1
ATOM 1547 O O . GLU A 1 211 ? -14.036 -8.228 -8.623 1.00 86.44 211 GLU A O 1
ATOM 1552 N N . ALA A 1 212 ? -13.972 -7.469 -6.513 1.00 86.00 212 ALA A N 1
ATOM 1553 C CA . ALA A 1 212 ? -13.077 -8.497 -6.014 1.00 86.00 212 ALA A CA 1
ATOM 1554 C C . ALA A 1 212 ? -13.905 -9.743 -5.647 1.00 86.00 212 ALA A C 1
ATOM 1556 O O . ALA A 1 212 ? -14.926 -9.598 -4.982 1.00 86.00 212 ALA A O 1
ATOM 1557 N N . PRO A 1 213 ? -13.463 -10.969 -5.982 1.00 82.31 213 PRO A N 1
ATOM 1558 C CA . PRO A 1 213 ? -14.230 -12.193 -5.720 1.00 82.31 213 PRO A CA 1
ATOM 1559 C C . PRO A 1 213 ? -14.561 -12.478 -4.245 1.00 82.31 213 PRO A C 1
ATOM 1561 O O . PRO A 1 213 ? -15.361 -13.368 -3.970 1.00 82.31 213 PRO A O 1
ATOM 1564 N N . GLY A 1 214 ? -13.896 -11.820 -3.289 1.00 81.69 214 GLY A N 1
ATOM 1565 C CA . GLY A 1 214 ? -14.051 -12.056 -1.845 1.00 81.69 214 GLY A CA 1
ATOM 1566 C C . GLY A 1 214 ? -13.476 -13.382 -1.333 1.00 81.69 214 GLY A C 1
ATOM 1567 O O . GLY A 1 214 ? -13.148 -13.487 -0.155 1.00 81.69 214 GLY A O 1
ATOM 1568 N N . ALA A 1 215 ? -13.308 -14.368 -2.212 1.00 88.94 215 ALA A N 1
ATOM 1569 C CA . ALA A 1 215 ? -12.626 -15.629 -1.958 1.00 88.94 215 ALA A CA 1
ATOM 1570 C C . ALA A 1 215 ? -11.105 -15.455 -2.103 1.00 88.94 215 ALA A C 1
ATOM 1572 O O . ALA A 1 215 ? -10.593 -15.218 -3.201 1.00 88.94 215 ALA A O 1
ATOM 1573 N N . CYS A 1 216 ? -10.382 -15.549 -0.987 1.00 89.19 216 CYS A N 1
ATOM 1574 C CA . CYS A 1 216 ? -8.942 -15.307 -0.922 1.00 89.19 216 CYS A CA 1
ATOM 1575 C C . CYS A 1 216 ? -8.147 -16.281 -1.802 1.00 89.19 216 CYS A C 1
ATOM 1577 O O . CYS A 1 216 ? -7.160 -15.889 -2.417 1.00 89.19 216 CYS A O 1
ATOM 1579 N N . GLU A 1 217 ? -8.609 -17.527 -1.906 1.00 91.44 217 GLU A N 1
ATOM 1580 C CA . GLU A 1 217 ? -8.015 -18.612 -2.691 1.00 91.44 217 GLU A CA 1
ATOM 1581 C C . GLU A 1 217 ? -8.037 -18.370 -4.207 1.00 91.44 217 GLU A C 1
ATOM 1583 O O . GLU A 1 217 ? -7.380 -19.080 -4.964 1.00 91.44 217 GLU A O 1
ATOM 1588 N N . VAL A 1 218 ? -8.778 -17.358 -4.670 1.00 90.06 218 VAL A N 1
ATOM 1589 C CA . VAL A 1 218 ? -8.720 -16.923 -6.071 1.00 90.06 218 VAL A CA 1
ATOM 1590 C C . VAL A 1 218 ? -7.392 -16.220 -6.364 1.00 90.06 218 VAL A C 1
ATOM 1592 O O . VAL A 1 218 ? -6.876 -16.327 -7.475 1.00 90.06 218 VAL A O 1
ATOM 1595 N N . CYS A 1 219 ? -6.831 -15.531 -5.366 1.00 89.69 219 CYS A N 1
ATOM 1596 C CA . CYS A 1 219 ? -5.592 -14.766 -5.487 1.00 89.69 219 CYS A CA 1
ATOM 1597 C C . CYS A 1 219 ? -4.428 -15.390 -4.717 1.00 89.69 219 CYS A C 1
ATOM 1599 O O . CYS A 1 219 ? -3.285 -15.130 -5.060 1.00 89.69 219 CYS A O 1
ATOM 1601 N N . HIS A 1 220 ? -4.676 -16.195 -3.689 1.00 92.25 220 HIS A N 1
ATOM 1602 C CA . HIS A 1 220 ? -3.640 -16.751 -2.825 1.00 92.25 220 HIS A CA 1
ATOM 1603 C C . HIS A 1 220 ? -3.619 -18.275 -2.881 1.00 92.25 220 HIS A C 1
ATOM 1605 O O . HIS A 1 220 ? -4.656 -18.927 -2.984 1.00 92.25 220 HIS A O 1
ATOM 1611 N N . THR A 1 221 ? -2.427 -18.859 -2.794 1.00 92.38 221 THR A N 1
ATOM 1612 C CA . THR A 1 221 ? -2.282 -20.308 -2.638 1.00 92.38 221 THR A CA 1
ATOM 1613 C C . THR A 1 221 ? -2.720 -20.752 -1.241 1.00 92.38 221 THR A C 1
ATOM 1615 O O . THR A 1 221 ? -2.709 -19.975 -0.291 1.00 92.38 221 THR A O 1
ATOM 1618 N N . GLU A 1 222 ? -3.050 -22.037 -1.095 1.00 90.50 222 GLU A N 1
ATOM 1619 C CA . GLU A 1 222 ? -3.514 -22.626 0.174 1.00 90.50 222 GLU A CA 1
ATOM 1620 C C . GLU A 1 222 ? -2.530 -22.431 1.345 1.00 90.50 222 GLU A C 1
ATOM 1622 O O . GLU A 1 222 ? -2.946 -22.325 2.493 1.00 90.50 222 GLU A O 1
ATOM 1627 N N . GLY A 1 223 ? -1.224 -22.368 1.066 1.00 88.00 223 GLY A N 1
ATOM 1628 C CA . GLY A 1 223 ? -0.184 -22.189 2.084 1.00 88.00 223 GLY A CA 1
ATOM 1629 C C . GLY A 1 223 ? 0.136 -20.735 2.438 1.00 88.00 223 GLY A C 1
ATOM 1630 O O . GLY A 1 223 ? 1.046 -20.509 3.234 1.00 88.00 223 GLY A O 1
ATOM 1631 N N . PHE A 1 224 ? -0.535 -19.757 1.825 1.00 89.88 224 PHE A N 1
ATOM 1632 C CA . PHE A 1 224 ? -0.290 -18.345 2.098 1.00 89.88 224 PHE A CA 1
ATOM 1633 C C . PHE A 1 224 ? -0.940 -17.930 3.424 1.00 89.88 224 PHE A C 1
ATOM 1635 O O . PHE A 1 224 ? -2.117 -18.202 3.661 1.00 89.88 224 PHE A O 1
ATOM 1642 N N . ASP A 1 225 ? -0.187 -17.233 4.275 1.00 89.50 225 ASP A N 1
ATOM 1643 C CA . ASP A 1 225 ? -0.731 -16.679 5.512 1.00 89.50 225 ASP A CA 1
ATOM 1644 C C . ASP A 1 225 ? -1.568 -15.429 5.212 1.00 89.50 225 ASP A C 1
ATOM 1646 O O . ASP A 1 225 ? -1.049 -14.343 4.954 1.00 89.50 225 ASP A O 1
ATOM 1650 N N . LEU A 1 226 ? -2.889 -15.608 5.195 1.00 89.00 226 LEU A N 1
ATOM 1651 C CA . LEU A 1 226 ? -3.852 -14.547 4.898 1.00 89.00 226 LEU A CA 1
ATOM 1652 C C . LEU A 1 226 ? -3.981 -13.526 6.031 1.00 89.00 226 LEU A C 1
ATOM 1654 O O . LEU A 1 226 ? -4.536 -12.447 5.815 1.00 89.00 226 LEU A O 1
ATOM 1658 N N . VAL A 1 227 ? -3.530 -13.870 7.238 1.00 89.38 227 VAL A N 1
ATOM 1659 C CA . VAL A 1 227 ? -3.659 -13.019 8.414 1.00 89.38 227 VAL A CA 1
ATOM 1660 C C . VAL A 1 227 ? -2.339 -12.274 8.609 1.00 89.38 227 VAL A C 1
ATOM 1662 O O . VAL A 1 227 ? -1.317 -12.888 8.894 1.00 89.38 227 VAL A O 1
ATOM 1665 N N . PRO A 1 228 ? -2.309 -10.936 8.471 1.00 88.56 228 PRO A N 1
ATOM 1666 C CA . PRO A 1 228 ? -1.077 -10.194 8.693 1.00 88.56 228 PRO A CA 1
ATOM 1667 C C . PRO A 1 228 ? -0.602 -10.351 10.139 1.00 88.56 228 PRO A C 1
ATOM 1669 O O . PRO A 1 228 ? -1.415 -10.282 11.060 1.00 88.56 228 PRO A O 1
ATOM 1672 N N . ALA A 1 229 ? 0.717 -10.398 10.345 1.00 89.31 229 ALA A N 1
ATOM 1673 C CA . ALA A 1 229 ? 1.350 -10.544 11.664 1.00 89.31 229 ALA A CA 1
ATOM 1674 C C . ALA A 1 229 ? 0.894 -9.512 12.721 1.00 89.31 229 ALA A C 1
ATOM 1676 O O . ALA A 1 229 ? 1.072 -9.713 13.921 1.00 89.31 229 ALA A O 1
ATOM 1677 N N . SER A 1 230 ? 0.297 -8.390 12.301 1.00 87.19 230 SER A N 1
ATOM 1678 C CA . SER A 1 230 ? -0.339 -7.430 13.208 1.00 87.19 230 SER A CA 1
ATOM 1679 C C . SER A 1 230 ? -1.472 -8.045 14.040 1.00 87.19 230 SER A C 1
ATOM 1681 O O . SER A 1 230 ? -1.665 -7.630 15.180 1.00 87.19 230 SER A O 1
ATOM 1683 N N . HIS A 1 231 ? -2.182 -9.043 13.508 1.00 91.56 231 HIS A N 1
ATOM 1684 C CA . HIS A 1 231 ? -3.310 -9.707 14.165 1.00 91.56 231 HIS A CA 1
ATOM 1685 C C . HIS A 1 231 ? -2.884 -10.684 15.264 1.00 91.56 231 HIS A C 1
ATOM 1687 O O . HIS A 1 231 ? -3.680 -10.974 16.156 1.00 91.56 231 HIS A O 1
ATOM 1693 N N . ASP A 1 232 ? -1.629 -11.135 15.234 1.00 90.56 232 ASP A N 1
ATOM 1694 C CA . ASP A 1 232 ? -1.052 -12.010 16.256 1.00 90.56 232 ASP A CA 1
ATOM 1695 C C . ASP A 1 232 ? -0.551 -11.230 17.479 1.00 90.56 232 ASP A C 1
ATOM 1697 O O . ASP A 1 232 ? -0.153 -11.818 18.490 1.00 90.56 232 ASP A O 1
ATOM 1701 N N . ALA A 1 233 ? -0.552 -9.892 17.408 1.00 90.88 233 ALA A N 1
ATOM 1702 C CA . ALA A 1 233 ? -0.117 -9.057 18.513 1.00 90.88 233 ALA A CA 1
ATOM 1703 C C . ALA A 1 233 ? -1.044 -9.259 19.734 1.00 90.88 233 ALA A C 1
ATOM 1705 O O . ALA A 1 233 ? -2.266 -9.153 19.605 1.00 90.88 233 ALA A O 1
ATOM 1706 N N . PRO A 1 234 ? -0.505 -9.488 20.950 1.00 88.31 234 PRO A N 1
ATOM 1707 C CA . PRO A 1 234 ? -1.319 -9.738 22.146 1.00 88.31 234 PRO A CA 1
ATOM 1708 C C . PRO A 1 234 ? -2.298 -8.612 22.506 1.00 88.31 234 PRO A C 1
ATOM 1710 O O . PRO A 1 234 ? -3.278 -8.839 23.213 1.00 88.31 234 PRO A O 1
ATOM 1713 N N . ASP A 1 235 ? -2.022 -7.387 22.056 1.00 89.88 235 ASP A N 1
ATOM 1714 C CA . ASP A 1 235 ? -2.859 -6.208 22.252 1.00 89.88 235 ASP A CA 1
ATOM 1715 C C . ASP A 1 235 ? -3.713 -5.849 21.025 1.00 89.88 235 ASP A C 1
ATOM 1717 O O . ASP A 1 235 ? -4.393 -4.816 21.059 1.00 89.88 235 ASP A O 1
ATOM 1721 N N . TRP A 1 236 ? -3.700 -6.679 19.970 1.00 92.19 236 TRP A N 1
ATOM 1722 C CA . TRP A 1 236 ? -4.456 -6.466 18.735 1.00 92.19 236 TRP A CA 1
ATOM 1723 C C . TRP A 1 236 ? -5.942 -6.297 19.032 1.00 92.19 236 TRP A C 1
ATOM 1725 O O . TRP A 1 236 ? -6.487 -5.201 18.874 1.00 92.19 236 TRP A O 1
ATOM 1735 N N . TYR A 1 237 ? -6.581 -7.364 19.513 1.00 89.31 237 TYR A N 1
ATOM 1736 C CA . TYR A 1 237 ? -7.971 -7.354 19.939 1.00 89.31 237 TYR A CA 1
ATOM 1737 C C . TYR A 1 237 ? -8.292 -8.540 20.853 1.00 89.31 237 TYR A C 1
ATOM 1739 O O . TYR A 1 237 ? -8.124 -9.700 20.485 1.00 89.31 237 TYR A O 1
ATOM 1747 N N . ALA A 1 238 ? -8.867 -8.240 22.013 1.00 86.62 238 ALA A N 1
ATOM 1748 C CA . ALA A 1 238 ? -9.550 -9.187 22.875 1.00 86.62 238 ALA A CA 1
ATOM 1749 C C . ALA A 1 238 ? -10.920 -8.618 23.258 1.00 86.62 238 ALA A C 1
ATOM 1751 O O . ALA A 1 238 ? -11.037 -7.465 23.681 1.00 86.62 238 ALA A O 1
ATOM 1752 N N . ALA A 1 239 ? -11.969 -9.434 23.144 1.00 83.00 239 ALA A N 1
ATOM 1753 C CA . ALA A 1 239 ? -13.309 -9.030 23.557 1.00 83.00 239 ALA A CA 1
ATOM 1754 C C . ALA A 1 239 ? -13.317 -8.649 25.049 1.00 83.00 239 ALA A C 1
ATOM 1756 O O . ALA A 1 239 ? -12.944 -9.461 25.897 1.00 83.00 239 ALA A O 1
ATOM 1757 N N . PHE A 1 240 ? -13.760 -7.425 25.363 1.00 81.31 240 PHE A N 1
ATOM 1758 C CA . PHE A 1 240 ? -13.726 -6.856 26.720 1.00 81.31 240 PHE A CA 1
ATOM 1759 C C . PHE A 1 240 ? -12.315 -6.774 27.334 1.00 81.31 240 PHE A C 1
ATOM 1761 O O . PHE A 1 240 ? -12.169 -6.806 28.554 1.00 81.31 240 PHE A O 1
ATOM 1768 N N . GLY A 1 241 ? -11.278 -6.719 26.497 1.00 79.25 241 GLY A N 1
ATOM 1769 C CA . GLY A 1 241 ? -9.876 -6.655 26.893 1.00 79.25 241 GLY A CA 1
ATOM 1770 C C . GLY A 1 241 ? -9.098 -5.631 26.057 1.00 79.25 241 GLY A C 1
ATOM 1771 O O . GLY A 1 241 ? -9.679 -4.661 25.564 1.00 79.25 241 GLY A O 1
ATOM 1772 N N . PRO A 1 242 ? -7.774 -5.805 25.903 1.00 82.88 242 PRO A N 1
ATOM 1773 C CA . PRO A 1 242 ? -6.960 -4.931 25.067 1.00 82.88 242 PRO A CA 1
ATOM 1774 C C . PRO A 1 242 ? -7.457 -4.887 23.616 1.00 82.88 242 PRO A C 1
ATOM 1776 O O . PRO A 1 242 ? -7.683 -5.916 22.994 1.00 82.88 242 PRO A O 1
ATOM 1779 N N . SER A 1 243 ? -7.599 -3.684 23.067 1.00 87.62 243 SER A N 1
ATOM 1780 C CA . SER A 1 243 ? -7.851 -3.448 21.634 1.00 87.62 243 SER A CA 1
ATOM 1781 C C . SER A 1 243 ? -6.994 -2.288 21.108 1.00 87.62 243 SER A C 1
ATOM 1783 O O . SER A 1 243 ? -7.319 -1.649 20.102 1.00 87.62 243 SER A O 1
ATOM 1785 N N . GLY A 1 244 ? -5.923 -1.959 21.839 1.00 88.25 244 GLY A N 1
ATOM 1786 C CA . GLY A 1 244 ? -5.048 -0.831 21.538 1.00 88.25 244 GLY A CA 1
ATOM 1787 C C . GLY A 1 244 ? -4.282 -1.024 20.232 1.00 88.25 244 GLY A C 1
ATOM 1788 O O . GLY A 1 244 ? -4.125 -0.057 19.490 1.00 88.25 244 GLY A O 1
ATOM 1789 N N . GLY A 1 245 ? -3.882 -2.261 19.922 1.00 92.12 245 GLY A N 1
ATOM 1790 C CA . GLY A 1 245 ? -3.176 -2.621 18.695 1.00 92.12 245 GLY A CA 1
ATOM 1791 C C . GLY A 1 245 ? -4.022 -2.358 17.451 1.00 92.12 245 GLY A C 1
ATOM 1792 O O . GLY A 1 245 ? -3.601 -1.584 16.592 1.00 92.12 245 GLY A O 1
ATOM 1793 N N . HIS A 1 246 ? -5.251 -2.889 17.398 1.00 91.69 246 HIS A N 1
ATOM 1794 C CA . HIS A 1 246 ? -6.201 -2.621 16.309 1.00 91.69 246 HIS A CA 1
ATOM 1795 C C . HIS A 1 246 ? -6.485 -1.119 16.152 1.00 91.69 246 HIS A C 1
ATOM 1797 O O . HIS A 1 246 ? -6.404 -0.584 15.045 1.00 91.69 246 HIS A O 1
ATOM 1803 N N . ALA A 1 247 ? -6.766 -0.408 17.251 1.00 90.19 247 ALA A N 1
ATOM 1804 C CA . ALA A 1 247 ? -7.071 1.021 17.194 1.00 90.19 247 ALA A CA 1
ATOM 1805 C C . ALA A 1 247 ? -5.878 1.848 16.687 1.00 90.19 247 ALA A C 1
ATOM 1807 O O . ALA A 1 247 ? -6.044 2.732 15.846 1.00 90.19 247 ALA A O 1
ATOM 1808 N N . LYS A 1 248 ? -4.666 1.551 17.169 1.00 92.44 248 LYS A N 1
ATOM 1809 C CA . LYS A 1 248 ? -3.436 2.223 16.739 1.00 92.44 248 LYS A CA 1
ATOM 1810 C C . LYS A 1 248 ? -3.124 1.937 15.272 1.00 92.44 248 LYS A C 1
ATOM 1812 O O . LYS A 1 248 ? -2.762 2.867 14.557 1.00 92.44 248 LYS A O 1
ATOM 1817 N N . ALA A 1 249 ? -3.282 0.691 14.829 1.00 92.81 249 ALA A N 1
ATOM 1818 C CA . ALA A 1 249 ? -3.073 0.309 13.437 1.00 92.81 249 ALA A CA 1
ATOM 1819 C C . ALA A 1 249 ? -4.047 1.041 12.507 1.00 92.81 249 ALA A C 1
ATOM 1821 O O . ALA A 1 249 ? -3.609 1.661 11.542 1.00 92.81 249 ALA A O 1
ATOM 1822 N N . TYR A 1 250 ? -5.340 1.078 12.848 1.00 91.50 250 TYR A N 1
ATOM 1823 C CA . TYR A 1 250 ? -6.327 1.820 12.065 1.00 91.50 250 TYR A CA 1
ATOM 1824 C C . TYR A 1 250 ? -6.021 3.323 12.014 1.00 91.50 250 TYR A C 1
ATOM 1826 O O . TYR A 1 250 ? -6.128 3.937 10.959 1.00 91.50 250 TYR A O 1
ATOM 1834 N N . LEU A 1 251 ? -5.625 3.938 13.135 1.00 91.12 251 LEU A N 1
ATOM 1835 C CA . LEU A 1 251 ? -5.270 5.361 13.161 1.00 91.12 251 LEU A CA 1
ATOM 1836 C C . LEU A 1 251 ? -4.032 5.666 12.314 1.00 91.12 251 LEU A C 1
ATOM 1838 O O . LEU A 1 251 ? -4.017 6.678 11.614 1.00 91.12 251 LEU A O 1
ATOM 1842 N N . ALA A 1 252 ? -3.013 4.804 12.363 1.00 92.69 252 ALA A N 1
ATOM 1843 C CA . ALA A 1 252 ? -1.833 4.929 11.514 1.00 92.69 252 ALA A CA 1
ATOM 1844 C C . ALA A 1 252 ? -2.214 4.820 10.030 1.00 92.69 252 ALA A C 1
ATOM 1846 O O . ALA A 1 252 ? -1.810 5.661 9.230 1.00 92.69 252 ALA A O 1
ATOM 1847 N N . GLU A 1 253 ? -3.065 3.852 9.690 1.00 91.94 253 GLU A N 1
ATOM 1848 C CA . GLU A 1 253 ? -3.543 3.636 8.327 1.00 91.94 253 GLU A CA 1
ATOM 1849 C C . GLU A 1 253 ? -4.390 4.800 7.802 1.00 91.94 253 GLU A C 1
ATOM 1851 O O . GLU A 1 253 ? -4.165 5.318 6.706 1.00 91.94 253 GLU A O 1
ATOM 1856 N N . ALA A 1 254 ? -5.350 5.261 8.604 1.00 89.06 254 ALA A N 1
ATOM 1857 C CA . ALA A 1 254 ? -6.204 6.395 8.274 1.00 89.06 254 ALA A CA 1
ATOM 1858 C C . ALA A 1 254 ? -5.392 7.690 8.112 1.00 89.06 254 ALA A C 1
ATOM 1860 O O . ALA A 1 254 ? -5.691 8.492 7.232 1.00 89.06 254 ALA A O 1
ATOM 1861 N N . SER A 1 255 ? -4.347 7.884 8.923 1.00 89.94 255 SER A N 1
ATOM 1862 C CA . SER A 1 255 ? -3.457 9.045 8.798 1.00 89.94 255 SER A CA 1
ATOM 1863 C C . SER A 1 255 ? -2.625 8.964 7.516 1.00 89.94 255 SER A C 1
ATOM 1865 O O . SER A 1 255 ? -2.629 9.911 6.737 1.00 89.94 255 SER A O 1
ATOM 1867 N N . ARG A 1 256 ? -1.998 7.810 7.235 1.00 90.06 256 ARG A N 1
ATOM 1868 C CA . ARG A 1 256 ? -1.197 7.568 6.020 1.00 90.06 256 ARG A CA 1
ATOM 1869 C C . ARG A 1 256 ? -1.997 7.818 4.740 1.00 90.06 256 ARG A C 1
ATOM 1871 O O . ARG A 1 256 ? -1.537 8.511 3.832 1.00 90.06 256 ARG A O 1
ATOM 1878 N N . THR A 1 257 ? -3.198 7.248 4.672 1.00 89.50 257 THR A N 1
ATOM 1879 C CA . THR A 1 257 ? -4.090 7.385 3.512 1.00 89.50 257 THR A CA 1
ATOM 1880 C C . THR A 1 257 ? -4.591 8.820 3.348 1.00 89.50 257 THR A C 1
ATOM 1882 O O . THR A 1 257 ? -4.612 9.322 2.224 1.00 89.50 257 THR A O 1
ATOM 1885 N N . ALA A 1 258 ? -4.929 9.516 4.440 1.00 87.00 258 ALA A N 1
ATOM 1886 C CA . ALA A 1 258 ? -5.333 10.922 4.401 1.00 87.00 258 ALA A CA 1
ATOM 1887 C C . ALA A 1 258 ? -4.193 11.852 3.956 1.00 87.00 258 ALA A C 1
ATOM 1889 O O . ALA A 1 258 ? -4.414 12.713 3.105 1.00 87.00 258 ALA A O 1
ATOM 1890 N N . GLU A 1 259 ? -2.981 11.663 4.485 1.00 85.81 259 GLU A N 1
ATOM 1891 C CA . GLU A 1 259 ? -1.790 12.425 4.089 1.00 85.81 259 GLU A CA 1
ATOM 1892 C C . GLU A 1 259 ? -1.490 12.236 2.602 1.00 85.81 259 GLU A C 1
ATOM 1894 O O . GLU A 1 259 ? -1.321 13.213 1.878 1.00 85.81 259 GLU A O 1
ATOM 1899 N N . THR A 1 260 ? -1.507 10.990 2.125 1.00 82.44 260 THR A N 1
ATOM 1900 C CA . THR A 1 260 ? -1.214 10.674 0.722 1.00 82.44 260 THR A CA 1
ATOM 1901 C C . THR A 1 260 ? -2.299 11.212 -0.209 1.00 82.44 260 THR A C 1
ATOM 1903 O O . THR A 1 260 ? -1.989 11.757 -1.262 1.00 82.44 260 THR A O 1
ATOM 1906 N N . SER A 1 261 ? -3.571 11.124 0.187 1.00 80.81 261 SER A N 1
ATOM 1907 C CA . SER A 1 261 ? -4.692 11.661 -0.599 1.00 80.81 261 SER A CA 1
ATOM 1908 C C . SER A 1 261 ? -4.702 13.193 -0.660 1.00 80.81 261 SER A C 1
ATOM 1910 O O . SER A 1 261 ? -5.292 13.764 -1.574 1.00 80.81 261 SER A O 1
ATOM 1912 N N . ALA A 1 262 ? -4.078 13.869 0.311 1.00 79.19 262 ALA A N 1
ATOM 1913 C CA . ALA A 1 262 ? -3.922 15.322 0.310 1.00 79.19 262 ALA A CA 1
ATOM 1914 C C . ALA A 1 262 ? -2.776 15.799 -0.600 1.00 79.19 262 ALA A C 1
ATOM 1916 O O . ALA A 1 262 ? -2.745 16.971 -0.982 1.00 79.19 262 ALA A O 1
ATOM 1917 N N . LEU A 1 263 ? -1.841 14.912 -0.954 1.00 73.69 263 LEU A N 1
ATOM 1918 C CA . LEU A 1 263 ? -0.795 15.199 -1.928 1.00 73.69 263 LEU A CA 1
ATOM 1919 C C . LEU A 1 263 ? -1.373 15.091 -3.342 1.00 73.69 263 LEU A C 1
ATOM 1921 O O . LEU A 1 263 ? -2.131 14.175 -3.658 1.00 73.69 263 LEU A O 1
ATOM 1925 N N . ALA A 1 264 ? -0.997 16.023 -4.219 1.00 60.22 264 ALA A N 1
ATOM 1926 C CA . ALA A 1 264 ? -1.311 15.895 -5.635 1.00 60.22 264 ALA A CA 1
ATOM 1927 C C . ALA A 1 264 ? -0.552 14.684 -6.194 1.00 60.22 264 ALA A C 1
ATOM 1929 O O . ALA A 1 264 ? 0.664 14.731 -6.379 1.00 60.22 264 ALA A O 1
ATOM 1930 N N . ALA A 1 265 ? -1.270 13.590 -6.436 1.00 61.19 265 ALA A N 1
ATOM 1931 C CA . ALA A 1 265 ? -0.719 12.448 -7.141 1.00 61.19 265 ALA A CA 1
ATOM 1932 C C . ALA A 1 265 ? -0.393 12.859 -8.585 1.00 61.19 265 ALA A C 1
ATOM 1934 O O . ALA A 1 265 ? -1.241 13.482 -9.234 1.00 61.19 265 ALA A O 1
ATOM 1935 N N . PRO A 1 266 ? 0.786 12.504 -9.122 1.00 61.34 266 PRO A N 1
ATOM 1936 C CA . PRO A 1 266 ? 1.020 12.600 -10.552 1.00 61.34 266 PRO A CA 1
ATOM 1937 C C . PRO A 1 266 ? -0.066 11.798 -11.273 1.00 61.34 266 PRO A C 1
ATOM 1939 O O . PRO A 1 266 ? -0.204 10.593 -11.059 1.00 61.34 266 PRO A O 1
ATOM 1942 N N . GLU A 1 267 ? -0.868 12.469 -12.096 1.00 61.66 267 GLU A N 1
ATOM 1943 C CA . GLU A 1 267 ? -1.903 11.811 -12.884 1.00 61.66 267 GLU A CA 1
ATOM 1944 C C . GLU A 1 267 ? -1.222 11.003 -13.992 1.00 61.66 267 GLU A C 1
ATOM 1946 O O . GLU A 1 267 ? -0.849 11.548 -15.032 1.00 61.66 267 GLU A O 1
ATOM 1951 N N . VAL A 1 268 ? -1.020 9.701 -13.771 1.00 64.69 268 VAL A N 1
ATOM 1952 C CA . VAL A 1 268 ? -0.469 8.832 -14.811 1.00 64.69 268 VAL A CA 1
ATOM 1953 C C . VAL A 1 268 ? -1.598 8.136 -15.548 1.00 64.69 268 VAL A C 1
ATOM 1955 O O . VAL A 1 268 ? -2.343 7.324 -14.995 1.00 64.69 268 VAL A O 1
ATOM 1958 N N . LYS A 1 269 ? -1.734 8.481 -16.828 1.00 64.94 269 LYS A N 1
ATOM 1959 C CA . LYS A 1 269 ? -2.712 7.865 -17.721 1.00 64.94 269 LYS A CA 1
ATOM 1960 C C . LYS A 1 269 ? -2.279 6.440 -18.028 1.00 64.94 269 LYS A C 1
ATOM 1962 O O . LYS A 1 269 ? -1.184 6.222 -18.535 1.00 64.94 269 LYS A O 1
ATOM 1967 N N . HIS A 1 270 ? -3.157 5.486 -17.750 1.00 67.81 270 HIS A N 1
ATOM 1968 C CA . HIS A 1 270 ? -2.920 4.086 -18.056 1.00 67.81 270 HIS A CA 1
ATOM 1969 C C . HIS A 1 270 ? -3.609 3.711 -19.384 1.00 67.81 270 HIS A C 1
ATOM 1971 O O . HIS A 1 270 ? -4.780 4.045 -19.566 1.00 67.81 270 HIS A O 1
ATOM 1977 N N . PRO A 1 271 ? -2.952 2.991 -20.315 1.00 58.25 271 PRO A N 1
ATOM 1978 C CA . PRO A 1 271 ? -3.568 2.593 -21.590 1.00 58.25 271 PRO A CA 1
ATOM 1979 C C . PRO A 1 271 ? -4.862 1.768 -21.430 1.00 58.25 271 PRO A C 1
ATOM 1981 O O . PRO A 1 271 ? -5.777 1.879 -22.241 1.00 58.25 271 PRO A O 1
ATOM 1984 N N . ALA A 1 272 ? -4.939 0.960 -20.367 1.00 55.62 272 ALA A N 1
ATOM 1985 C CA . ALA A 1 272 ? -6.071 0.082 -20.033 1.00 55.62 272 ALA A CA 1
ATOM 1986 C C . ALA A 1 272 ? -7.338 0.763 -19.472 1.00 55.62 272 ALA A C 1
ATOM 1988 O O . ALA A 1 272 ? -8.354 0.086 -19.313 1.00 55.62 272 ALA A O 1
ATOM 1989 N N . GLY A 1 273 ? -7.314 2.046 -19.091 1.00 56.25 273 GLY A N 1
ATOM 1990 C CA . GLY A 1 273 ? -8.448 2.632 -18.366 1.00 56.25 273 GLY A CA 1
ATOM 1991 C C . GLY A 1 273 ? -8.122 3.911 -17.595 1.00 56.25 273 GLY A C 1
ATOM 1992 O O . GLY A 1 273 ? -7.031 4.454 -17.758 1.00 56.25 273 GLY A O 1
ATOM 1993 N N . PRO A 1 274 ? -9.070 4.438 -16.793 1.00 59.66 274 PRO A N 1
ATOM 1994 C CA . PRO A 1 274 ? -8.915 5.724 -16.119 1.00 59.66 274 PRO A CA 1
ATOM 1995 C C . PRO A 1 274 ? -7.667 5.759 -15.236 1.00 59.66 274 PRO A C 1
ATOM 1997 O O . PRO A 1 274 ? -7.123 4.726 -14.851 1.00 59.66 274 PRO A O 1
ATOM 2000 N N . VAL A 1 275 ? -7.240 6.979 -14.919 1.00 67.75 275 VAL A N 1
ATOM 2001 C CA . VAL A 1 275 ? -6.165 7.288 -13.971 1.00 67.75 275 VAL A CA 1
ATOM 2002 C C . VAL A 1 275 ? -6.278 6.383 -12.746 1.00 67.75 275 VAL A C 1
ATOM 2004 O O . VAL A 1 275 ? -7.239 6.485 -11.981 1.00 67.75 275 VAL A O 1
ATOM 2007 N N . LEU A 1 276 ? -5.304 5.490 -12.571 1.00 75.31 276 LEU A N 1
ATOM 2008 C CA . LEU A 1 276 ? -5.243 4.641 -11.390 1.00 75.31 276 LEU A CA 1
ATOM 2009 C C . LEU A 1 276 ? -4.751 5.489 -10.213 1.00 75.31 276 LEU A C 1
ATOM 2011 O O . LEU A 1 276 ? -3.697 6.120 -10.343 1.00 75.31 276 LEU A O 1
ATOM 2015 N N . PRO A 1 277 ? -5.442 5.488 -9.060 1.00 79.31 277 PRO A N 1
ATOM 2016 C CA . PRO A 1 277 ? -4.944 6.198 -7.892 1.00 79.31 277 PRO A CA 1
ATOM 2017 C C . PRO A 1 277 ? -3.617 5.573 -7.423 1.00 79.31 277 PRO A C 1
ATOM 2019 O O . PRO A 1 277 ? -3.375 4.388 -7.694 1.00 79.31 277 PRO A O 1
ATOM 2022 N N . PRO A 1 278 ? -2.746 6.321 -6.725 1.00 82.50 278 PRO A N 1
ATOM 2023 C CA . PRO A 1 278 ? -1.570 5.741 -6.079 1.00 82.50 278 PRO A CA 1
ATOM 2024 C C . PRO A 1 278 ? -1.975 4.641 -5.096 1.00 82.50 278 PRO A C 1
ATOM 2026 O O . PRO A 1 278 ? -2.992 4.769 -4.406 1.00 82.50 278 PRO A O 1
ATOM 2029 N N . ALA A 1 279 ? -1.186 3.571 -5.006 1.00 85.25 279 ALA A N 1
ATOM 2030 C CA . ALA A 1 279 ? -1.505 2.436 -4.140 1.00 85.25 279 ALA A CA 1
ATOM 2031 C C . ALA A 1 279 ? -1.585 2.857 -2.663 1.00 85.25 279 ALA A C 1
ATOM 2033 O O . ALA A 1 279 ? -2.426 2.347 -1.924 1.00 85.25 279 ALA A O 1
ATOM 2034 N N . ALA A 1 280 ? -0.775 3.834 -2.244 1.00 85.00 280 ALA A N 1
ATOM 2035 C CA . ALA A 1 280 ? -0.751 4.333 -0.871 1.00 85.00 280 ALA A CA 1
ATOM 2036 C C . ALA A 1 280 ? -2.000 5.145 -0.467 1.00 85.00 280 ALA A C 1
ATOM 2038 O O . ALA A 1 280 ? -2.184 5.438 0.715 1.00 85.00 280 ALA A O 1
ATOM 2039 N N . THR A 1 281 ? -2.876 5.502 -1.415 1.00 86.62 281 THR A N 1
ATOM 2040 C CA . THR A 1 281 ? -4.173 6.134 -1.096 1.00 86.62 281 THR A CA 1
ATOM 2041 C C . THR A 1 281 ? -5.233 5.126 -0.650 1.00 86.62 281 THR A C 1
ATOM 2043 O O . THR A 1 281 ? -6.242 5.514 -0.059 1.00 86.62 281 THR A O 1
ATOM 2046 N N . LEU A 1 282 ? -5.016 3.834 -0.906 1.00 88.69 282 LEU A N 1
ATOM 2047 C CA . LEU A 1 282 ? -5.946 2.778 -0.530 1.00 88.69 282 LEU A CA 1
ATOM 2048 C C . LEU A 1 282 ? -5.683 2.322 0.899 1.00 88.69 282 LEU A C 1
ATOM 2050 O O . LEU A 1 282 ? -4.543 2.093 1.295 1.00 88.69 282 LEU A O 1
ATOM 2054 N N . ASN A 1 283 ? -6.765 2.163 1.659 1.00 90.50 283 ASN A N 1
ATOM 2055 C CA . ASN A 1 283 ? -6.696 1.643 3.014 1.00 90.50 283 ASN A CA 1
ATOM 2056 C C . ASN A 1 283 ? -6.513 0.123 2.979 1.00 90.50 283 ASN A C 1
ATOM 2058 O O . ASN A 1 283 ? -7.378 -0.607 2.490 1.00 90.50 283 ASN A O 1
ATOM 2062 N N . GLU A 1 284 ? -5.401 -0.339 3.533 1.00 91.50 284 GLU A N 1
ATOM 2063 C CA . GLU A 1 284 ? -5.000 -1.742 3.525 1.00 91.50 284 GLU A CA 1
ATOM 2064 C C . GLU A 1 284 ? -6.014 -2.650 4.232 1.00 91.50 284 GLU A C 1
ATOM 2066 O O . GLU A 1 284 ? -6.293 -3.746 3.750 1.00 91.50 284 GLU A O 1
ATOM 2071 N N . CYS A 1 285 ? -6.665 -2.187 5.306 1.00 91.19 285 CYS A N 1
ATOM 2072 C CA . CYS A 1 285 ? -7.693 -2.973 5.991 1.00 91.19 285 CYS A CA 1
ATOM 2073 C C . CYS A 1 285 ? -8.877 -3.297 5.067 1.00 91.19 285 CYS A C 1
ATOM 2075 O O . CYS A 1 285 ? -9.440 -4.387 5.164 1.00 91.19 285 CYS A O 1
ATOM 2077 N N . TYR A 1 286 ? -9.233 -2.390 4.150 1.00 89.25 286 TYR A N 1
ATOM 2078 C CA . TYR A 1 286 ? -10.334 -2.595 3.202 1.00 89.25 286 TYR A CA 1
ATOM 2079 C C . TYR A 1 286 ? -9.977 -3.498 2.015 1.00 89.25 286 TYR A C 1
ATOM 2081 O O . TYR A 1 286 ? -10.852 -3.817 1.211 1.00 89.25 286 TYR A O 1
ATOM 2089 N N . THR A 1 287 ? -8.725 -3.960 1.927 1.00 89.75 287 THR A N 1
ATOM 2090 C CA . THR A 1 287 ? -8.331 -5.005 0.968 1.00 89.75 287 THR A CA 1
ATOM 2091 C C . THR A 1 287 ? -8.743 -6.405 1.426 1.00 89.75 287 THR A C 1
ATOM 2093 O O . THR A 1 287 ? -8.941 -7.289 0.601 1.00 89.75 287 THR A O 1
ATOM 2096 N N . CYS A 1 288 ? -8.959 -6.594 2.732 1.00 89.31 288 CYS A N 1
ATOM 2097 C CA . CYS A 1 288 ? -9.403 -7.871 3.303 1.00 89.31 288 CYS A CA 1
ATOM 2098 C C . CYS A 1 288 ? -10.779 -7.775 3.978 1.00 89.31 288 CYS A C 1
ATOM 2100 O O . CYS A 1 288 ? -11.524 -8.752 4.018 1.00 89.31 288 CYS A O 1
ATOM 2102 N N . HIS A 1 289 ? -11.141 -6.608 4.520 1.00 89.38 289 HIS A N 1
ATOM 2103 C CA . HIS A 1 289 ? -12.379 -6.411 5.270 1.00 89.38 289 HIS A CA 1
ATOM 2104 C C . HIS A 1 289 ? -13.313 -5.428 4.565 1.00 89.38 289 HIS A C 1
ATOM 2106 O O . HIS A 1 289 ? -13.000 -4.249 4.431 1.00 89.38 289 HIS A O 1
ATOM 2112 N N . ALA A 1 290 ? -14.520 -5.866 4.209 1.00 88.25 290 ALA A N 1
ATOM 2113 C CA . ALA A 1 290 ? -15.570 -4.941 3.783 1.00 88.25 290 ALA A CA 1
ATOM 2114 C C . ALA A 1 290 ? -15.931 -3.963 4.916 1.00 88.25 290 ALA A C 1
ATOM 2116 O O . ALA A 1 290 ? -15.902 -4.331 6.096 1.00 88.25 290 ALA A O 1
ATOM 2117 N N . LYS A 1 291 ? -16.372 -2.739 4.589 1.00 86.50 291 LYS A N 1
ATOM 2118 C CA . LYS A 1 291 ? -16.735 -1.729 5.613 1.00 86.50 291 LYS A CA 1
ATOM 2119 C C . LYS A 1 291 ? -17.779 -2.234 6.616 1.00 86.50 291 LYS A C 1
ATOM 2121 O O . LYS A 1 291 ? -17.752 -1.862 7.795 1.00 86.50 291 LYS A O 1
ATOM 2126 N N . ALA A 1 292 ? -18.663 -3.122 6.157 1.00 87.75 292 ALA A N 1
ATOM 2127 C CA . ALA A 1 292 ? -19.686 -3.775 6.965 1.00 87.75 292 ALA A CA 1
ATOM 2128 C C . ALA A 1 292 ? -19.113 -4.527 8.183 1.00 87.75 292 ALA A C 1
ATOM 2130 O O . ALA A 1 292 ? -19.755 -4.552 9.236 1.00 87.75 292 ALA A O 1
ATOM 2131 N N . PHE A 1 293 ? -17.900 -5.085 8.074 1.00 90.44 293 PHE A N 1
ATOM 2132 C CA . PHE A 1 293 ? -17.199 -5.756 9.173 1.00 90.44 293 PHE A CA 1
ATOM 2133 C C . PHE A 1 293 ? -16.991 -4.804 10.357 1.00 90.44 293 PHE A C 1
ATOM 2135 O O . PHE A 1 293 ? -17.395 -5.095 11.488 1.00 90.44 293 PHE A O 1
ATOM 2142 N N . CYS A 1 294 ? -16.445 -3.616 10.080 1.00 89.06 294 CYS A N 1
ATOM 2143 C CA . CYS A 1 294 ? -16.208 -2.591 11.089 1.00 89.06 294 CYS A CA 1
ATOM 2144 C C . CYS A 1 294 ? -17.530 -2.112 11.693 1.00 89.06 294 CYS A C 1
ATOM 2146 O O . CYS A 1 294 ? -17.670 -2.052 12.913 1.00 89.06 294 CYS A O 1
ATOM 2148 N N . THR A 1 295 ? -18.528 -1.801 10.860 1.00 88.94 295 THR A N 1
ATOM 2149 C CA . THR A 1 295 ? -19.809 -1.268 11.348 1.00 88.94 295 THR A CA 1
ATOM 2150 C C . THR A 1 295 ? -20.627 -2.296 12.124 1.00 88.94 295 THR A C 1
ATOM 2152 O O . THR A 1 295 ? -21.323 -1.917 13.062 1.00 88.94 295 THR A O 1
ATOM 2155 N N . GLY A 1 296 ? -20.526 -3.588 11.796 1.00 90.06 296 GLY A N 1
ATOM 2156 C CA . GLY A 1 296 ? -21.218 -4.656 12.521 1.00 90.06 296 GLY A CA 1
ATOM 2157 C C . GLY A 1 296 ? -20.702 -4.832 13.954 1.00 90.06 296 GLY A C 1
ATOM 2158 O O . GLY A 1 296 ? -21.480 -5.059 14.890 1.00 90.06 296 GLY A O 1
ATOM 2159 N N . CYS A 1 297 ? -19.391 -4.666 14.154 1.00 87.25 297 CYS A N 1
ATOM 2160 C CA . CYS A 1 297 ? -18.788 -4.710 15.483 1.00 87.25 297 CYS A CA 1
ATOM 2161 C C . CYS A 1 297 ? -18.888 -3.366 16.222 1.00 87.25 297 CYS A C 1
ATOM 2163 O O . CYS A 1 297 ? -19.276 -3.331 17.391 1.00 87.25 297 CYS A O 1
ATOM 2165 N N . HIS A 1 298 ? -18.578 -2.250 15.564 1.00 89.88 298 HIS A N 1
ATOM 2166 C CA . HIS A 1 298 ? -18.572 -0.949 16.221 1.00 89.88 298 HIS A CA 1
ATOM 2167 C C . HIS A 1 298 ? -19.983 -0.431 16.461 1.00 89.88 298 HIS A C 1
ATOM 2169 O O . HIS A 1 298 ? -20.254 0.027 17.553 1.00 89.88 298 HIS A O 1
ATOM 2175 N N . GLY A 1 299 ? -20.906 -0.487 15.500 1.00 89.31 299 GLY A N 1
ATOM 2176 C CA . GLY A 1 299 ? -22.261 0.063 15.669 1.00 89.31 299 GLY A CA 1
ATOM 2177 C C . GLY A 1 299 ? -22.326 1.584 15.909 1.00 89.31 299 GLY A C 1
ATOM 2178 O O . GLY A 1 299 ? -23.415 2.128 16.067 1.00 89.31 299 GLY A O 1
ATOM 2179 N N . LEU A 1 300 ? -21.181 2.271 15.927 1.00 88.06 300 LEU A N 1
ATOM 2180 C CA . LEU A 1 300 ? -21.030 3.721 15.971 1.00 88.06 300 LEU A CA 1
ATOM 2181 C C . LEU A 1 300 ? -19.796 4.153 15.174 1.00 88.06 300 LEU A C 1
ATOM 2183 O O . LEU A 1 300 ? -18.934 3.333 14.853 1.00 88.06 300 LEU A O 1
ATOM 2187 N N . ALA A 1 301 ? -19.722 5.443 14.849 1.00 86.94 301 ALA A N 1
ATOM 2188 C CA . ALA A 1 301 ? -18.592 6.005 14.120 1.00 86.94 301 ALA A CA 1
ATOM 2189 C C . ALA A 1 301 ? -17.292 5.882 14.936 1.00 86.94 301 ALA A C 1
ATOM 2191 O O . ALA A 1 301 ? -17.248 6.258 16.115 1.00 86.94 301 ALA A O 1
ATOM 2192 N N . MET A 1 302 ? -16.252 5.357 14.281 1.00 84.56 302 MET A N 1
ATOM 2193 C CA . MET A 1 302 ? -14.906 5.185 14.826 1.00 84.56 302 MET A CA 1
ATOM 2194 C C . MET A 1 302 ? -13.867 5.788 13.862 1.00 84.56 302 MET A C 1
ATOM 2196 O O . MET A 1 302 ? -13.928 5.482 12.671 1.00 84.56 302 MET A O 1
ATOM 2200 N N . PRO A 1 303 ? -12.917 6.612 14.346 1.00 85.94 303 PRO A N 1
ATOM 2201 C CA . PRO A 1 303 ? -12.819 7.136 15.710 1.00 85.94 303 PRO A CA 1
ATOM 2202 C C . PRO A 1 303 ? -14.065 7.949 16.078 1.00 85.94 303 PRO A C 1
ATOM 2204 O O . PRO A 1 303 ? -14.771 8.440 15.195 1.00 85.94 303 PRO A O 1
ATOM 2207 N N . HIS A 1 304 ? -14.376 8.058 17.373 1.00 87.94 304 HIS A N 1
ATOM 2208 C CA . HIS A 1 304 ? -15.524 8.863 17.785 1.00 87.94 304 HIS A CA 1
ATOM 2209 C C . HIS A 1 304 ? -15.386 10.300 17.264 1.00 87.94 304 HIS A C 1
ATOM 2211 O O . HIS A 1 304 ? -14.288 10.863 17.314 1.00 87.94 304 HIS A O 1
ATOM 2217 N N . PRO A 1 305 ? -16.481 10.909 16.777 1.00 88.56 305 PRO A N 1
ATOM 2218 C CA . PRO A 1 305 ? -16.431 12.251 16.220 1.00 88.56 305 PRO A CA 1
ATOM 2219 C C . PRO A 1 305 ? -16.007 13.276 17.276 1.00 88.56 305 PRO A C 1
ATOM 2221 O O . PRO A 1 305 ? -16.235 13.105 18.479 1.00 88.56 305 PRO A O 1
ATOM 2224 N N . ALA A 1 306 ? -15.420 14.384 16.822 1.00 89.81 306 ALA A N 1
ATOM 2225 C CA . ALA A 1 306 ? -15.053 15.486 17.702 1.00 89.81 306 ALA A CA 1
ATOM 2226 C C . ALA A 1 306 ? -16.266 15.952 18.531 1.00 89.81 306 ALA A C 1
ATOM 2228 O O . ALA A 1 306 ? -17.357 16.165 18.007 1.00 89.81 306 ALA A O 1
ATOM 2229 N N . GLY A 1 307 ? -16.077 16.094 19.846 1.00 88.31 307 GLY A N 1
ATOM 2230 C CA . GLY A 1 307 ? -17.147 16.481 20.769 1.00 88.31 307 GLY A CA 1
ATOM 2231 C C . GLY A 1 307 ? -18.066 15.344 21.230 1.00 88.31 307 GLY A C 1
ATOM 2232 O O . GLY A 1 307 ? -18.993 15.624 21.989 1.00 88.31 307 GLY A O 1
ATOM 2233 N N . PHE A 1 308 ? -17.798 14.080 20.866 1.00 91.25 308 PHE A N 1
ATOM 2234 C CA . PHE A 1 308 ? -18.578 12.921 21.331 1.00 91.25 308 PHE A CA 1
ATOM 2235 C C . PHE A 1 308 ? -18.704 12.854 22.858 1.00 91.25 308 PHE A C 1
ATOM 2237 O O . PHE A 1 308 ? -19.736 12.442 23.369 1.00 91.25 308 PHE A O 1
ATOM 2244 N N . THR A 1 309 ? -17.720 13.349 23.615 1.00 88.44 309 THR A N 1
ATOM 2245 C CA . THR A 1 309 ? -17.793 13.439 25.084 1.00 88.44 309 THR A CA 1
ATOM 2246 C C . THR A 1 309 ? -18.997 14.234 25.595 1.00 88.44 309 THR A C 1
ATOM 2248 O O . THR A 1 309 ? -19.449 13.983 26.707 1.00 88.44 309 THR A O 1
ATOM 2251 N N . LYS A 1 310 ? -19.575 15.143 24.803 1.00 88.69 310 LYS A N 1
ATOM 2252 C CA . LYS A 1 310 ? -20.790 15.882 25.179 1.00 88.69 310 LYS A CA 1
ATOM 2253 C C . LYS A 1 310 ? -22.074 15.072 24.965 1.00 88.69 310 LYS A C 1
ATOM 2255 O O . LYS A 1 310 ? -23.040 15.288 25.684 1.00 88.69 310 LYS A O 1
ATOM 2260 N N . SER A 1 311 ? -22.084 14.141 24.010 1.00 87.12 311 SER A N 1
ATOM 2261 C CA . SER A 1 311 ? -23.250 13.314 23.650 1.00 87.12 311 SER A CA 1
ATOM 2262 C C . SER A 1 311 ? -23.118 11.835 24.046 1.00 87.12 311 SER A C 1
ATOM 2264 O O . SER A 1 311 ? -24.068 11.068 23.887 1.00 87.12 311 SER A O 1
ATOM 2266 N N . HIS A 1 312 ? -21.975 11.423 24.609 1.00 89.12 312 HIS A N 1
ATOM 2267 C CA . HIS A 1 312 ? -21.676 10.025 24.936 1.00 89.12 312 HIS A CA 1
ATOM 2268 C C . HIS A 1 312 ? -22.676 9.414 25.925 1.00 89.12 312 HIS A C 1
ATOM 2270 O O . HIS A 1 312 ? -22.948 8.221 25.842 1.00 89.12 312 HIS A O 1
ATOM 2276 N N . GLY A 1 313 ? -23.235 10.216 26.840 1.00 86.56 313 GLY A N 1
ATOM 2277 C CA . GLY A 1 313 ? -24.237 9.756 27.802 1.00 86.56 313 GLY A CA 1
ATOM 2278 C C . GLY A 1 313 ? -25.529 9.323 27.110 1.00 86.56 313 GLY A C 1
ATOM 2279 O O . GLY A 1 313 ? -26.009 8.216 27.334 1.00 86.56 313 GLY A O 1
ATOM 2280 N N . GLU A 1 314 ? -26.048 10.147 26.197 1.00 86.56 314 GLU A N 1
ATOM 2281 C CA . GLU A 1 314 ? -27.240 9.819 25.406 1.00 86.56 314 GLU A CA 1
ATOM 2282 C C . GLU A 1 314 ? -26.998 8.590 24.514 1.00 86.56 314 GLU A C 1
ATOM 2284 O O . GLU A 1 314 ? -27.811 7.662 24.484 1.00 86.56 314 GLU A O 1
ATOM 2289 N N . ALA A 1 315 ? -25.849 8.545 23.830 1.00 87.69 315 ALA A N 1
ATOM 2290 C CA . ALA A 1 315 ? -25.463 7.407 22.998 1.00 87.69 315 ALA A CA 1
ATOM 2291 C C . ALA A 1 315 ? -25.299 6.117 23.827 1.00 87.69 315 ALA A C 1
ATOM 2293 O O . ALA A 1 315 ? -25.816 5.061 23.459 1.00 87.69 315 ALA A O 1
ATOM 2294 N N . GLY A 1 316 ? -24.642 6.209 24.984 1.00 86.75 316 GLY A N 1
ATOM 2295 C CA . GLY A 1 316 ? -24.419 5.096 25.904 1.00 86.75 316 GLY A CA 1
ATOM 2296 C C . GLY A 1 316 ? -25.705 4.566 26.535 1.00 86.75 316 GLY A C 1
ATOM 2297 O O . GLY A 1 316 ? -25.808 3.366 26.777 1.00 86.75 316 GLY A O 1
ATOM 2298 N N . LEU A 1 317 ? -26.712 5.419 26.750 1.00 83.12 317 LEU A N 1
ATOM 2299 C CA . LEU A 1 317 ? -28.036 4.992 27.210 1.00 83.12 317 LEU A CA 1
ATOM 2300 C C . LEU A 1 317 ? -28.830 4.267 26.117 1.00 83.12 317 LEU A C 1
ATOM 2302 O O . LEU A 1 317 ? -29.522 3.294 26.420 1.00 83.12 317 LEU A O 1
ATOM 2306 N N . LYS A 1 318 ? -28.703 4.690 24.853 1.00 86.50 318 LYS A N 1
ATOM 2307 C CA . LYS A 1 318 ? -29.364 4.043 23.708 1.00 86.50 318 LYS A CA 1
ATOM 2308 C C . LYS A 1 318 ? -28.755 2.678 23.379 1.00 86.50 318 LYS A C 1
ATOM 2310 O O . LYS A 1 318 ? -29.488 1.724 23.128 1.00 86.50 318 LYS A O 1
ATOM 2315 N N . THR A 1 319 ? -27.425 2.563 23.395 1.00 87.06 319 THR A N 1
ATOM 2316 C CA . THR A 1 319 ? -26.710 1.342 22.977 1.00 87.06 319 THR A CA 1
ATOM 2317 C C . THR A 1 319 ? -25.601 0.925 23.959 1.00 87.06 319 THR A C 1
ATOM 2319 O O . THR A 1 319 ? -24.444 0.785 23.558 1.00 87.06 319 THR A O 1
ATOM 2322 N N . PRO A 1 320 ? -25.913 0.639 25.240 1.00 85.06 320 PRO A N 1
ATOM 2323 C CA . PRO A 1 320 ? -24.900 0.370 26.272 1.00 85.06 320 PRO A CA 1
ATOM 2324 C C . PRO A 1 320 ? -24.037 -0.860 25.970 1.00 85.06 320 PRO A C 1
ATOM 2326 O O . PRO A 1 320 ? -22.853 -0.893 26.297 1.00 85.06 320 PRO A O 1
ATOM 2329 N N . LYS A 1 321 ? -24.609 -1.862 25.288 1.00 85.81 321 LYS A N 1
ATOM 2330 C CA . LYS A 1 321 ? -23.889 -3.074 24.872 1.00 85.81 321 LYS A CA 1
ATOM 2331 C C . LYS A 1 321 ? -22.736 -2.769 23.918 1.00 85.81 321 LYS A C 1
ATOM 2333 O O . LYS A 1 321 ? -21.713 -3.434 23.994 1.00 85.81 321 LYS A O 1
ATOM 2338 N N . VAL A 1 322 ? -22.911 -1.793 23.027 1.00 88.19 322 VAL A N 1
ATOM 2339 C CA . VAL A 1 322 ? -21.896 -1.397 22.047 1.00 88.19 322 VAL A CA 1
ATOM 2340 C C . VAL A 1 322 ? -20.713 -0.743 22.755 1.00 88.19 322 VAL A C 1
ATOM 2342 O O . VAL A 1 322 ? -19.577 -1.158 22.560 1.00 88.19 322 VAL A O 1
ATOM 2345 N N . CYS A 1 323 ? -20.983 0.199 23.659 1.00 86.25 323 CYS A N 1
ATOM 2346 C CA . CYS A 1 323 ? -19.953 0.850 24.466 1.00 86.25 323 CYS A CA 1
ATOM 2347 C C . CYS A 1 323 ? -19.195 -0.163 25.340 1.00 86.25 323 CYS A C 1
ATOM 2349 O O . CYS A 1 323 ? -17.968 -0.123 25.425 1.00 86.25 323 CYS A O 1
ATOM 2351 N N . GLY A 1 324 ? -19.917 -1.120 25.931 1.00 85.38 324 GLY A N 1
ATOM 2352 C CA . GLY A 1 324 ? -19.336 -2.175 26.754 1.00 85.38 324 GLY A CA 1
ATOM 2353 C C . GLY A 1 324 ? -18.371 -3.100 26.007 1.00 85.38 324 GLY A C 1
ATOM 2354 O O . GLY A 1 324 ? -17.493 -3.651 26.654 1.00 85.38 324 GLY A O 1
ATOM 2355 N N . ARG A 1 325 ? -18.462 -3.244 24.673 1.00 85.31 325 ARG A N 1
ATOM 2356 C CA . ARG A 1 325 ? -17.537 -4.093 23.885 1.00 85.31 325 ARG A CA 1
ATOM 2357 C C . ARG A 1 325 ? -16.075 -3.674 24.035 1.00 85.31 325 ARG A C 1
ATOM 2359 O O . ARG A 1 325 ? -15.212 -4.547 24.066 1.00 85.31 325 ARG A O 1
ATOM 2366 N N . CYS A 1 326 ? -15.828 -2.369 24.143 1.00 83.25 326 CYS A N 1
ATOM 2367 C CA . CYS A 1 326 ? -14.480 -1.803 24.224 1.00 83.25 326 CYS A CA 1
ATOM 2368 C C . CYS A 1 326 ? -14.171 -1.183 25.593 1.00 83.25 326 CYS A C 1
ATOM 2370 O O . CYS A 1 326 ? -13.024 -1.207 26.023 1.00 83.25 326 CYS A O 1
ATOM 2372 N N . HIS A 1 327 ? -15.166 -0.611 26.282 1.00 84.69 327 HIS A N 1
ATOM 2373 C CA . HIS A 1 327 ? -14.940 0.077 27.559 1.00 84.69 327 HIS A CA 1
ATOM 2374 C C . HIS A 1 327 ? -15.038 -0.832 28.788 1.00 84.69 327 HIS A C 1
ATOM 2376 O O . HIS A 1 327 ? -14.576 -0.442 29.859 1.00 84.69 327 HIS A O 1
ATOM 2382 N N . ALA A 1 328 ? -15.641 -2.018 28.675 1.00 84.31 328 ALA A N 1
ATOM 2383 C CA . ALA A 1 328 ? -15.627 -2.978 29.772 1.00 84.31 328 ALA A CA 1
ATOM 2384 C C . ALA A 1 328 ? -14.270 -3.683 29.842 1.00 84.31 328 ALA A C 1
ATOM 2386 O O . ALA A 1 328 ? -13.738 -4.094 28.815 1.00 84.31 328 ALA A O 1
ATOM 2387 N N . ARG A 1 329 ? -13.748 -3.882 31.056 1.00 80.25 329 ARG A N 1
ATOM 2388 C CA . ARG A 1 329 ? -12.482 -4.609 31.281 1.00 80.25 329 ARG A CA 1
ATOM 2389 C C . ARG A 1 329 ? -12.660 -6.114 31.433 1.00 80.25 329 ARG A C 1
ATOM 2391 O O . ARG A 1 329 ? -11.686 -6.851 31.552 1.00 80.25 329 ARG A O 1
ATOM 2398 N N . ASN A 1 330 ? -13.906 -6.561 31.539 1.00 82.31 330 ASN A N 1
ATOM 2399 C CA . ASN A 1 330 ? -14.269 -7.963 31.602 1.00 82.31 330 ASN A CA 1
ATOM 2400 C C . ASN A 1 330 ? -15.745 -8.145 31.224 1.00 82.31 330 ASN A C 1
ATOM 2402 O O . ASN A 1 330 ? -16.542 -7.202 31.202 1.00 82.31 330 ASN A O 1
ATOM 2406 N N . ALA A 1 331 ? -16.132 -9.395 30.973 1.00 82.69 331 ALA A N 1
ATOM 2407 C CA . ALA A 1 331 ? -17.500 -9.741 30.602 1.00 82.69 331 ALA A CA 1
ATOM 2408 C C . ALA A 1 331 ? -18.541 -9.396 31.684 1.00 82.69 331 ALA A C 1
ATOM 2410 O O . ALA A 1 331 ? -19.717 -9.246 31.359 1.00 82.69 331 ALA A O 1
ATOM 2411 N N . SER A 1 332 ? -18.147 -9.279 32.959 1.00 79.44 332 SER A N 1
ATOM 2412 C CA . SER A 1 332 ? -19.066 -8.885 34.032 1.00 79.44 332 SER A CA 1
ATOM 2413 C C . SER A 1 332 ? -19.406 -7.397 33.947 1.00 79.44 332 SER A C 1
ATOM 2415 O O . SER A 1 332 ? -20.581 -7.043 33.955 1.00 79.44 332 SER A O 1
ATOM 2417 N N . GLU A 1 333 ? -18.402 -6.537 33.762 1.00 78.31 333 GLU A N 1
ATOM 2418 C CA . GLU A 1 333 ? -18.581 -5.092 33.559 1.00 78.31 333 GLU A CA 1
ATOM 2419 C C . GLU A 1 333 ? -19.385 -4.762 32.294 1.00 78.31 333 GLU A C 1
ATOM 2421 O O . GLU A 1 333 ? -20.120 -3.771 32.258 1.00 78.31 333 GLU A O 1
ATOM 2426 N N . ALA A 1 334 ? -19.278 -5.605 31.263 1.00 78.44 334 ALA A N 1
ATOM 2427 C CA . ALA A 1 334 ? -20.019 -5.457 30.014 1.00 78.44 334 ALA A CA 1
ATOM 2428 C C . ALA A 1 334 ? -21.528 -5.726 30.164 1.00 78.44 334 ALA A C 1
ATOM 2430 O O . ALA A 1 334 ? -22.318 -5.367 29.285 1.00 78.44 334 ALA A O 1
ATOM 2431 N N . ARG A 1 335 ? -21.965 -6.363 31.262 1.00 74.19 335 ARG A N 1
ATOM 2432 C CA . ARG A 1 335 ? -23.388 -6.612 31.517 1.00 74.19 335 ARG A CA 1
ATOM 2433 C C . ARG A 1 335 ? -24.066 -5.318 31.968 1.00 74.19 335 ARG A C 1
ATOM 2435 O O . ARG A 1 335 ? -23.776 -4.759 33.023 1.00 74.19 335 ARG A O 1
ATOM 2442 N N . GLY A 1 336 ? -25.033 -4.858 31.178 1.00 68.94 336 GLY A N 1
ATOM 2443 C CA . GLY A 1 336 ? -25.817 -3.667 31.504 1.00 68.94 336 GLY 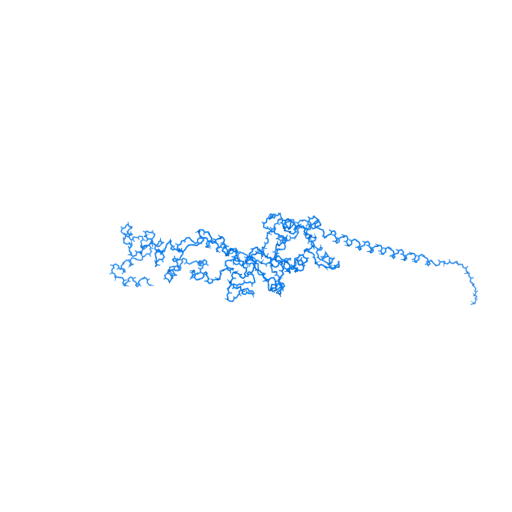A CA 1
ATOM 2444 C C . GLY A 1 336 ? -24.985 -2.383 31.427 1.00 68.94 336 GLY A C 1
ATOM 2445 O O . GLY A 1 336 ? -24.568 -1.996 30.342 1.00 68.94 336 GLY A O 1
ATOM 2446 N N . ARG A 1 337 ? -24.799 -1.704 32.568 1.00 73.25 337 ARG A N 1
ATOM 2447 C CA . ARG A 1 337 ? -24.106 -0.401 32.702 1.00 73.25 337 ARG A CA 1
ATOM 2448 C C . ARG A 1 337 ? -22.923 -0.458 33.694 1.00 73.25 337 ARG A C 1
ATOM 2450 O O . ARG A 1 337 ? -22.550 0.561 34.273 1.00 73.25 337 ARG A O 1
ATOM 2457 N N . GLY A 1 338 ? -22.360 -1.648 33.933 1.00 75.62 338 GLY A N 1
ATOM 2458 C CA . GLY A 1 338 ? -21.269 -1.862 34.900 1.00 75.62 338 GLY A CA 1
ATOM 2459 C C . GLY A 1 338 ? -20.024 -1.032 34.579 1.00 75.62 338 GLY A C 1
ATOM 2460 O O . GLY A 1 338 ? -19.577 -0.242 35.406 1.00 75.62 338 GLY A O 1
ATOM 2461 N N . PHE A 1 339 ? -19.558 -1.083 33.328 1.00 80.06 339 PHE A N 1
ATOM 2462 C CA . PHE A 1 339 ? -18.420 -0.280 32.860 1.00 80.06 339 PHE A CA 1
ATOM 2463 C C . PHE A 1 339 ? -18.634 1.240 33.013 1.00 80.06 339 PHE A C 1
ATOM 2465 O O . PHE A 1 339 ? -17.686 1.963 33.301 1.00 80.06 339 PHE A O 1
ATOM 2472 N N . CYS A 1 340 ? -19.874 1.744 32.896 1.00 81.31 340 CYS A N 1
ATOM 2473 C CA . CYS A 1 340 ? -20.176 3.162 33.137 1.00 81.31 340 CYS A CA 1
ATOM 2474 C C . CYS A 1 340 ? -19.881 3.546 34.593 1.00 81.31 340 CYS A C 1
ATOM 2476 O O . CYS A 1 340 ? -19.400 4.640 34.881 1.00 81.31 340 CYS A O 1
ATOM 2478 N N . THR A 1 341 ? -20.169 2.623 35.513 1.00 78.56 341 THR A N 1
ATOM 2479 C CA . THR A 1 341 ? -20.021 2.828 36.955 1.00 78.56 341 THR A CA 1
ATOM 2480 C C . THR A 1 341 ? -18.548 2.981 37.336 1.00 78.56 341 THR A C 1
ATOM 2482 O O . THR A 1 341 ? -18.236 3.820 38.171 1.00 78.56 341 THR A O 1
ATOM 2485 N N . ALA A 1 342 ? -17.636 2.273 36.663 1.00 75.25 342 ALA A N 1
ATOM 2486 C CA . ALA A 1 342 ? -16.196 2.383 36.902 1.00 75.25 342 ALA A CA 1
ATOM 2487 C C . ALA A 1 342 ? -15.647 3.812 36.723 1.00 75.25 342 ALA A C 1
ATOM 2489 O O . ALA A 1 342 ? -14.728 4.208 37.434 1.00 75.25 342 ALA A O 1
ATOM 2490 N N . CYS A 1 343 ? -16.212 4.587 35.790 1.00 77.06 343 CYS A N 1
ATOM 2491 C CA . CYS A 1 343 ? -15.787 5.964 35.528 1.00 77.06 343 CYS A CA 1
ATOM 2492 C C . CYS A 1 343 ? -16.657 7.011 36.242 1.00 77.06 343 CYS A C 1
ATOM 2494 O O . CYS A 1 343 ? -16.117 7.987 36.750 1.00 77.06 343 CYS A O 1
ATOM 2496 N N . HIS A 1 344 ? -17.981 6.825 36.306 1.00 82.00 344 HIS A N 1
ATOM 2497 C CA . HIS A 1 344 ? -18.889 7.785 36.957 1.00 82.00 344 HIS A CA 1
ATOM 2498 C C . HIS A 1 344 ? -18.917 7.660 38.486 1.00 82.00 344 HIS A C 1
ATOM 2500 O O . HIS A 1 344 ? -19.167 8.639 39.181 1.00 82.00 344 HIS A O 1
ATOM 2506 N N . HIS A 1 345 ? -18.634 6.471 39.016 1.00 84.44 345 HIS A N 1
ATOM 2507 C CA . HIS A 1 345 ? -18.539 6.200 40.448 1.00 84.44 345 HIS A CA 1
ATOM 2508 C C . HIS A 1 345 ? -17.233 5.439 40.729 1.00 84.44 345 HIS A C 1
ATOM 2510 O O . HIS A 1 345 ? -17.265 4.249 41.048 1.00 84.44 345 HIS A O 1
ATOM 2516 N N . PRO A 1 346 ? -16.063 6.093 40.631 1.00 79.12 346 PRO A N 1
ATOM 2517 C CA . PRO A 1 346 ? -14.756 5.430 40.731 1.00 79.12 346 PRO A CA 1
ATOM 2518 C C . PRO A 1 346 ? -14.491 4.776 42.098 1.00 79.12 346 PRO A C 1
ATOM 2520 O O . PRO A 1 346 ? -13.596 3.950 42.230 1.00 79.12 346 PRO A O 1
ATOM 2523 N N . GLN A 1 347 ? -15.274 5.131 43.120 1.00 80.81 347 GLN A N 1
ATOM 2524 C CA . GLN A 1 347 ? -15.240 4.511 44.448 1.00 80.81 347 GLN A CA 1
ATOM 2525 C C . GLN A 1 347 ? -15.996 3.172 44.517 1.00 80.81 347 GLN A C 1
ATOM 2527 O O . GLN A 1 347 ? -15.945 2.489 45.538 1.00 80.81 347 GLN A O 1
ATOM 2532 N N . SER A 1 348 ? -16.734 2.822 43.464 1.00 80.75 348 SER A N 1
ATOM 2533 C CA . SER A 1 348 ? -17.538 1.607 43.380 1.00 80.75 348 SER A CA 1
ATOM 2534 C C . SER A 1 348 ? -16.724 0.407 42.896 1.00 80.75 348 SER A C 1
ATOM 2536 O O . SER A 1 348 ? -15.685 0.554 42.256 1.00 80.75 348 SER A O 1
ATOM 2538 N N . THR A 1 349 ? -17.242 -0.791 43.157 1.00 80.44 349 THR A N 1
ATOM 2539 C CA . THR A 1 349 ? -16.798 -2.026 42.509 1.00 80.44 349 THR A CA 1
ATOM 2540 C C . THR A 1 349 ? -17.441 -2.116 41.116 1.00 80.44 349 THR A C 1
ATOM 2542 O O . THR A 1 349 ? -18.664 -2.258 41.024 1.00 80.44 349 THR A O 1
ATOM 2545 N N . PRO A 1 350 ? -16.663 -2.043 40.029 1.00 70.75 350 PRO A N 1
ATOM 2546 C CA . PRO A 1 350 ? -17.153 -1.980 38.646 1.00 70.75 350 PRO A CA 1
ATOM 2547 C C . PRO A 1 350 ? -18.074 -3.128 38.210 1.00 70.75 350 PRO A C 1
ATOM 2549 O O . PRO A 1 350 ? -18.961 -2.954 37.374 1.00 70.75 350 PRO A O 1
ATOM 2552 N N . GLU A 1 351 ? -17.875 -4.313 38.783 1.00 71.88 351 GLU A N 1
ATOM 2553 C CA . GLU A 1 351 ? -18.618 -5.530 38.467 1.00 71.88 351 GLU A CA 1
ATOM 2554 C C . GLU A 1 351 ? -19.982 -5.596 39.169 1.00 71.88 351 GLU A C 1
ATOM 2556 O O . GLU A 1 351 ? -20.800 -6.462 38.846 1.00 71.88 351 GLU A O 1
ATOM 2561 N N . ARG A 1 352 ? -20.243 -4.700 40.131 1.00 76.19 352 ARG A N 1
ATOM 2562 C CA . ARG A 1 352 ? -21.499 -4.625 40.886 1.00 76.19 352 ARG A CA 1
ATOM 2563 C C . ARG A 1 352 ? -22.364 -3.487 40.354 1.00 76.19 352 ARG A C 1
ATOM 2565 O O . ARG A 1 352 ? -21.901 -2.384 40.074 1.00 76.19 352 ARG A O 1
ATOM 2572 N N . ALA A 1 353 ? -23.670 -3.716 40.261 1.00 75.50 353 ALA A N 1
ATOM 2573 C CA . ALA A 1 353 ? -24.597 -2.643 39.918 1.00 75.50 353 ALA A CA 1
ATOM 2574 C C . ALA A 1 353 ? -24.559 -1.555 41.005 1.00 75.50 353 ALA A C 1
ATOM 2576 O O . ALA A 1 353 ? -24.694 -1.874 42.186 1.00 75.50 353 ALA A O 1
ATOM 2577 N N . TRP A 1 354 ? -24.436 -0.277 40.625 1.00 79.94 354 TRP A N 1
ATOM 2578 C CA . TRP A 1 354 ? -24.357 0.853 41.570 1.00 79.94 354 TRP A CA 1
ATOM 2579 C C . TRP A 1 354 ? -25.425 0.807 42.673 1.00 79.94 354 TRP A C 1
ATOM 2581 O O . TRP A 1 354 ? -25.110 0.909 43.855 1.00 79.94 354 TRP A O 1
ATOM 2591 N N . ARG A 1 355 ? -26.684 0.519 42.313 1.00 80.56 355 ARG A N 1
ATOM 2592 C CA . ARG A 1 355 ? -27.799 0.416 43.276 1.00 80.56 355 ARG A CA 1
ATOM 2593 C C . ARG A 1 355 ? -27.588 -0.618 44.391 1.00 80.56 355 ARG A C 1
ATOM 2595 O O . ARG A 1 355 ? -28.274 -0.541 45.396 1.00 80.56 355 ARG A O 1
ATOM 2602 N N . THR A 1 356 ? -26.681 -1.577 44.218 1.00 84.75 356 THR A N 1
ATOM 2603 C CA . THR A 1 356 ? -26.395 -2.649 45.193 1.00 84.75 356 THR A CA 1
ATOM 2604 C C . THR A 1 356 ? -25.161 -2.385 46.059 1.00 84.75 356 THR A C 1
ATOM 2606 O O . THR A 1 356 ? -24.733 -3.283 46.777 1.00 84.75 356 THR A O 1
ATOM 2609 N N . GLN A 1 357 ? -24.536 -1.214 45.916 1.00 86.81 357 GLN A N 1
ATOM 2610 C CA . GLN A 1 357 ? -23.297 -0.860 46.622 1.00 86.81 357 GLN A CA 1
ATOM 2611 C C . GLN A 1 357 ? -23.169 0.632 46.969 1.00 86.81 357 GLN A C 1
ATOM 2613 O O . GLN A 1 357 ? -22.237 1.030 47.661 1.00 86.81 357 GLN A O 1
ATOM 2618 N N . HIS A 1 358 ? -24.057 1.489 46.454 1.00 88.50 358 HIS A N 1
ATOM 2619 C CA . HIS A 1 358 ? -24.024 2.928 46.722 1.00 88.50 358 HIS A CA 1
ATOM 2620 C C . HIS A 1 358 ? -24.158 3.262 48.215 1.00 88.50 358 HIS A C 1
ATOM 2622 O O . HIS A 1 358 ? -23.602 4.256 48.668 1.00 88.50 358 HIS A O 1
ATOM 2628 N N . ASP A 1 359 ? -24.846 2.420 48.983 1.00 90.69 359 ASP A N 1
ATOM 2629 C CA . ASP A 1 359 ? -24.967 2.505 50.435 1.00 90.69 359 ASP A CA 1
ATOM 2630 C C . ASP A 1 359 ? -23.616 2.323 51.138 1.00 90.69 359 ASP A C 1
ATOM 2632 O O . ASP A 1 359 ? -23.284 3.110 52.021 1.00 90.69 359 ASP A O 1
ATOM 2636 N N . GLU A 1 360 ? -22.796 1.364 50.696 1.00 92.12 360 GLU A N 1
ATOM 2637 C CA . GLU A 1 360 ? -21.441 1.141 51.220 1.00 92.12 360 GLU A CA 1
ATOM 2638 C C . GLU A 1 360 ? -20.547 2.373 50.991 1.00 92.12 360 GLU A C 1
ATOM 2640 O O . GLU A 1 360 ? -19.805 2.795 51.883 1.00 92.12 360 GLU A O 1
ATOM 2645 N N . VAL A 1 361 ? -20.645 2.988 49.806 1.00 90.38 361 VAL A N 1
ATOM 2646 C CA . VAL A 1 361 ? -19.874 4.193 49.458 1.00 90.38 361 VAL A CA 1
ATOM 2647 C C . VAL A 1 361 ? -20.345 5.403 50.266 1.00 90.38 361 VAL A C 1
ATOM 2649 O O . VAL A 1 361 ? -19.521 6.092 50.867 1.00 90.38 361 VAL A O 1
ATOM 2652 N N . VAL A 1 362 ? -21.657 5.641 50.345 1.00 91.12 362 VAL A N 1
ATOM 2653 C CA . VAL A 1 362 ? -22.227 6.759 51.116 1.00 91.12 362 VAL A CA 1
ATOM 2654 C C . VAL A 1 362 ? -21.942 6.602 52.611 1.00 91.12 362 VAL A C 1
ATOM 2656 O O . VAL A 1 362 ? -21.610 7.588 53.265 1.00 91.12 362 VAL A O 1
ATOM 2659 N N . ALA A 1 363 ? -21.994 5.384 53.157 1.00 92.31 363 ALA A N 1
ATOM 2660 C CA . ALA A 1 363 ? -21.643 5.122 54.552 1.00 92.31 363 ALA A CA 1
ATOM 2661 C C . ALA A 1 363 ? -20.171 5.446 54.857 1.00 92.31 363 ALA A C 1
ATOM 2663 O O . ALA A 1 363 ? -19.854 5.911 55.950 1.00 92.31 363 ALA A O 1
ATOM 2664 N N . LYS A 1 364 ? -19.271 5.225 53.891 1.00 90.50 364 LYS A N 1
ATOM 2665 C CA . LYS A 1 364 ? -17.830 5.458 54.050 1.00 90.50 364 LYS A CA 1
ATOM 2666 C C . LYS A 1 364 ? -17.413 6.908 53.797 1.00 90.50 364 LYS A C 1
ATOM 2668 O O . LYS A 1 364 ? -16.507 7.402 54.465 1.00 90.50 364 LYS A O 1
ATOM 2673 N N . SER A 1 365 ? -18.014 7.567 52.811 1.00 88.12 365 SER A N 1
ATOM 2674 C CA . SER A 1 365 ? -17.541 8.855 52.281 1.00 88.12 365 SER A CA 1
ATOM 2675 C C . SER A 1 365 ? -18.543 10.003 52.431 1.00 88.12 365 SER A C 1
ATOM 2677 O O . SER A 1 365 ? -18.190 11.151 52.169 1.00 88.12 365 SER A O 1
ATOM 2679 N N . GLY A 1 366 ? -19.766 9.722 52.886 1.00 89.69 366 GLY A N 1
ATOM 2680 C CA . GLY A 1 366 ? -20.861 10.689 52.906 1.00 89.69 366 GLY A CA 1
ATOM 2681 C C . GLY A 1 366 ? -21.404 10.999 51.505 1.00 89.69 366 GLY A C 1
ATOM 2682 O O . GLY A 1 366 ? -20.869 10.554 50.494 1.00 89.69 366 GLY A O 1
ATOM 2683 N N . ALA A 1 367 ? -22.492 11.774 51.442 1.00 88.75 367 ALA A N 1
ATOM 2684 C CA . ALA A 1 367 ? -23.173 12.114 50.185 1.00 88.75 367 ALA A CA 1
ATOM 2685 C C . ALA A 1 367 ? -22.739 13.462 49.575 1.00 88.75 367 ALA A C 1
ATOM 2687 O O . ALA A 1 367 ? -23.166 13.793 48.473 1.00 88.75 367 ALA A O 1
ATOM 2688 N N . THR A 1 368 ? -21.910 14.255 50.267 1.00 89.94 368 THR A N 1
ATOM 2689 C CA . THR A 1 368 ? -21.601 15.642 49.871 1.00 89.94 368 THR A CA 1
ATOM 2690 C C . THR A 1 368 ? -21.026 15.742 48.458 1.00 89.94 368 THR A C 1
ATOM 2692 O O . THR A 1 368 ? -21.521 16.532 47.663 1.00 89.94 368 THR A O 1
ATOM 2695 N N . ALA A 1 369 ? -20.043 14.902 48.118 1.00 86.50 369 ALA A N 1
ATOM 2696 C CA . ALA A 1 369 ? -19.429 14.888 46.786 1.00 86.50 369 ALA A CA 1
ATOM 2697 C C . ALA A 1 369 ? -20.406 14.436 45.684 1.00 86.50 369 ALA A C 1
ATOM 2699 O O . ALA A 1 369 ? -20.265 14.812 44.525 1.00 86.50 369 ALA A O 1
ATOM 2700 N N . CYS A 1 370 ? -21.436 13.657 46.030 1.00 85.19 370 CYS A N 1
ATOM 2701 C CA . CYS A 1 370 ? -22.437 13.213 45.063 1.00 85.19 370 CYS A CA 1
ATOM 2702 C C . CYS A 1 370 ? -23.250 14.394 44.513 1.00 85.19 370 CYS A C 1
ATOM 2704 O O . CYS A 1 370 ? -23.680 14.350 43.361 1.00 85.19 370 CYS A O 1
ATOM 2706 N N . PHE A 1 371 ? -23.426 15.458 45.306 1.00 87.81 371 PHE A N 1
ATOM 2707 C CA . PHE A 1 371 ? -24.195 16.638 44.907 1.00 87.81 371 PHE A CA 1
ATOM 2708 C C . PHE A 1 371 ? -23.479 17.550 43.907 1.00 87.81 371 PHE A C 1
ATOM 2710 O O . PHE A 1 371 ? -24.091 18.466 43.368 1.00 87.81 371 PHE A O 1
ATOM 2717 N N . GLU A 1 372 ? -22.207 17.283 43.605 1.00 85.94 372 GLU A N 1
ATOM 2718 C CA . GLU A 1 372 ? -21.487 17.971 42.529 1.00 85.94 372 GLU A CA 1
ATOM 2719 C C . GLU A 1 372 ? -21.996 17.554 41.141 1.00 85.94 372 GLU A C 1
ATOM 2721 O O . GLU A 1 372 ? -21.870 18.305 40.178 1.00 85.94 372 GLU A O 1
ATOM 2726 N N . CYS A 1 373 ? -22.581 16.354 41.041 1.00 81.69 373 CYS A N 1
ATOM 2727 C CA . CYS A 1 373 ? -23.085 15.782 39.791 1.00 81.69 373 CYS A CA 1
ATOM 2728 C C . CYS A 1 373 ? -24.581 15.425 39.837 1.00 81.69 373 CYS A C 1
ATOM 2730 O O . CYS A 1 373 ? -25.212 15.324 38.786 1.00 81.69 373 CYS A O 1
ATOM 2732 N N . HIS A 1 374 ? -25.160 15.220 41.026 1.00 84.75 374 HIS A N 1
ATOM 2733 C CA . HIS A 1 374 ? -26.557 14.822 41.207 1.00 84.75 374 HIS A CA 1
ATOM 2734 C C . HIS A 1 374 ? -27.344 15.843 42.030 1.00 84.75 374 HIS A C 1
ATOM 2736 O O . HIS A 1 374 ? -26.917 16.281 43.090 1.00 84.75 374 HIS A O 1
ATOM 2742 N N . GLU A 1 375 ? -28.561 16.152 41.595 1.00 84.19 375 GLU A N 1
ATOM 2743 C CA . GLU A 1 375 ? -29.504 16.953 42.379 1.00 84.19 375 GLU A CA 1
ATOM 2744 C C . GLU A 1 375 ? -29.852 16.266 43.717 1.00 84.19 375 GLU A C 1
ATOM 2746 O O . GLU A 1 375 ? -30.078 15.051 43.738 1.00 84.19 375 GLU A O 1
ATOM 2751 N N . PRO A 1 376 ? -30.011 17.005 44.833 1.00 81.25 376 PRO A N 1
ATOM 2752 C CA . PRO A 1 376 ? -30.411 16.428 46.122 1.00 81.25 376 PRO A CA 1
ATOM 2753 C C . PRO A 1 376 ? -31.714 15.621 46.073 1.00 81.25 376 PRO A C 1
ATOM 2755 O O . PRO A 1 376 ? -31.887 14.638 46.799 1.00 81.25 376 PRO A O 1
ATOM 2758 N N . ALA A 1 377 ? -32.627 15.993 45.172 1.00 82.56 377 ALA A N 1
ATOM 2759 C CA . ALA A 1 377 ? -33.879 15.277 44.958 1.00 82.56 377 ALA A CA 1
ATOM 2760 C C . ALA A 1 377 ? -33.677 13.833 44.449 1.00 82.56 377 ALA A C 1
ATOM 2762 O O . ALA A 1 377 ? -34.575 13.003 44.612 1.00 82.56 377 ALA A O 1
ATOM 2763 N N . TYR A 1 378 ? -32.508 13.502 43.892 1.00 80.81 378 TYR A N 1
ATOM 2764 C CA . TYR A 1 378 ? -32.211 12.194 43.308 1.00 80.81 378 TYR A CA 1
ATOM 2765 C C . TYR A 1 378 ? -32.314 11.052 44.330 1.00 80.81 378 TYR A C 1
ATOM 2767 O O . TYR A 1 378 ? -32.961 10.039 44.067 1.00 80.81 378 TYR A O 1
ATOM 2775 N N . CYS A 1 379 ? -31.781 11.235 45.543 1.00 84.19 379 CYS A N 1
ATOM 2776 C CA . CYS A 1 379 ? -31.880 10.238 46.616 1.00 84.19 379 CYS A CA 1
ATOM 2777 C C . CYS A 1 379 ? -33.336 10.039 47.061 1.00 84.19 379 CYS A C 1
ATOM 2779 O O . CYS A 1 379 ? -33.785 8.919 47.316 1.00 84.19 379 CYS A O 1
ATOM 2781 N N . SER A 1 380 ? -34.098 11.136 47.116 1.00 85.12 380 SER A N 1
ATOM 2782 C CA . SER A 1 380 ? -35.497 11.099 47.545 1.00 85.12 380 SER A CA 1
ATOM 2783 C C . SER A 1 380 ? -36.396 10.323 46.574 1.00 85.12 380 SER A C 1
ATOM 2785 O O . SER A 1 380 ? -37.394 9.740 46.998 1.00 85.12 380 SER A O 1
ATOM 2787 N N . ALA A 1 381 ? -36.023 10.238 45.293 1.00 81.69 381 ALA A N 1
ATOM 2788 C CA . ALA A 1 381 ? -36.778 9.493 44.293 1.00 81.69 381 ALA A CA 1
ATOM 2789 C C . ALA A 1 381 ? -36.924 8.005 44.644 1.00 81.69 381 ALA A C 1
ATOM 2791 O O . ALA A 1 381 ? -38.026 7.479 44.583 1.00 81.69 381 ALA A O 1
ATOM 2792 N N . CYS A 1 382 ? -35.847 7.349 45.086 1.00 80.44 382 CYS A N 1
ATOM 2793 C CA . CYS A 1 382 ? -35.896 5.959 45.550 1.00 80.44 382 CYS A CA 1
ATOM 2794 C C . CYS A 1 382 ? -36.289 5.851 47.028 1.00 80.44 382 CYS A C 1
ATOM 2796 O O . CYS A 1 382 ? -37.203 5.104 47.366 1.00 80.44 382 CYS A O 1
ATOM 2798 N N . HIS A 1 383 ? -35.590 6.570 47.914 1.00 85.44 383 HIS A N 1
ATOM 2799 C CA . HIS A 1 383 ? -35.664 6.331 49.363 1.00 85.44 383 HIS A CA 1
ATOM 2800 C C . HIS A 1 383 ? -36.899 6.942 50.034 1.00 85.44 383 HIS A C 1
ATOM 2802 O O . HIS A 1 383 ? -37.209 6.583 51.166 1.00 85.44 383 HIS A O 1
ATOM 2808 N N . VAL A 1 384 ? -37.597 7.853 49.348 1.00 85.44 384 VAL A N 1
ATOM 2809 C CA . VAL A 1 384 ? -38.830 8.480 49.849 1.00 85.44 384 VAL A CA 1
ATOM 2810 C C . VAL A 1 384 ? -40.025 8.141 48.960 1.00 85.44 384 VAL A C 1
ATOM 2812 O O . VAL A 1 384 ? -41.090 7.826 49.480 1.00 85.44 384 VAL A O 1
ATOM 2815 N N . ARG A 1 385 ? -39.870 8.192 47.628 1.00 80.44 385 ARG A N 1
ATOM 2816 C CA . ARG A 1 385 ? -40.986 8.018 46.675 1.00 80.44 385 ARG A CA 1
ATOM 2817 C C . ARG A 1 385 ? -41.136 6.600 46.108 1.00 80.44 385 ARG A C 1
ATOM 2819 O O . ARG A 1 385 ? -42.177 6.308 45.529 1.00 80.44 385 ARG A O 1
ATOM 2826 N N . GLY A 1 386 ? -40.148 5.724 46.292 1.00 79.88 386 GLY A N 1
ATOM 2827 C CA . GLY A 1 386 ? -40.196 4.327 45.854 1.00 79.88 386 GLY A CA 1
ATOM 2828 C C . GLY A 1 386 ? -39.673 4.066 44.426 1.00 79.88 386 GLY A C 1
ATOM 2829 O O . GLY A 1 386 ? -39.406 4.991 43.659 1.00 79.88 386 GLY A O 1
ATOM 2830 N N . PRO A 1 387 ? -39.494 2.785 44.049 1.00 70.31 387 PRO A N 1
ATOM 2831 C CA . PRO A 1 387 ? -38.768 2.378 42.839 1.00 70.31 387 PRO A CA 1
ATOM 2832 C C . PRO A 1 387 ? -39.408 2.830 41.514 1.00 70.31 387 PRO A C 1
ATOM 2834 O O . PRO A 1 387 ? -38.687 3.104 40.557 1.00 70.31 387 PRO A O 1
ATOM 2837 N N . GLU A 1 388 ? -40.733 2.973 41.456 1.00 73.88 388 GLU A N 1
ATOM 2838 C CA . GLU A 1 388 ? -41.459 3.433 40.259 1.00 73.88 388 GLU A CA 1
ATOM 2839 C C . GLU A 1 388 ? -41.188 4.916 39.956 1.00 73.88 388 GLU A C 1
ATOM 2841 O O . GLU A 1 388 ? -40.957 5.298 38.808 1.00 73.88 388 GLU A O 1
ATOM 2846 N N . ALA A 1 389 ? -41.129 5.756 40.997 1.00 72.25 389 ALA A N 1
ATOM 2847 C CA . ALA A 1 389 ? -40.782 7.171 40.869 1.00 72.25 389 ALA A CA 1
ATOM 2848 C C . ALA A 1 389 ? -39.321 7.373 40.435 1.00 72.25 389 ALA A C 1
ATOM 2850 O O . ALA A 1 389 ? -38.999 8.346 39.754 1.00 72.25 389 ALA A O 1
ATOM 2851 N N . ALA A 1 390 ? -38.437 6.445 40.804 1.00 66.75 390 ALA A N 1
ATOM 2852 C CA . ALA A 1 390 ? -37.041 6.461 40.394 1.00 66.75 390 ALA A CA 1
ATOM 2853 C C . ALA A 1 390 ? -36.831 6.033 38.936 1.00 66.75 390 ALA A C 1
ATOM 2855 O O . ALA A 1 390 ? -35.997 6.617 38.246 1.00 66.75 390 ALA A O 1
ATOM 2856 N N . GLU A 1 391 ? -37.591 5.057 38.431 1.00 65.50 391 GLU A N 1
ATOM 2857 C CA . GLU A 1 391 ? -37.538 4.685 37.011 1.00 65.50 391 GLU A CA 1
ATOM 2858 C C . GLU A 1 391 ? -37.977 5.824 36.086 1.00 65.50 391 GLU A C 1
ATOM 2860 O O . GLU A 1 391 ? -37.407 5.975 35.007 1.00 65.50 391 GLU A O 1
ATOM 2865 N N . ALA A 1 392 ? -38.929 6.658 36.513 1.00 65.69 392 ALA A N 1
ATOM 2866 C CA . ALA A 1 392 ? -39.374 7.827 35.754 1.00 65.69 392 ALA A CA 1
ATOM 2867 C C . ALA A 1 392 ? -38.303 8.932 35.624 1.00 65.69 392 ALA A C 1
ATOM 2869 O O . ALA A 1 392 ? -38.371 9.725 34.694 1.00 65.69 392 ALA A O 1
ATOM 2870 N N . LEU A 1 393 ? -37.316 8.973 36.528 1.00 63.25 393 LEU A N 1
ATOM 2871 C CA . LEU A 1 393 ? -36.177 9.907 36.498 1.00 63.25 393 LEU A CA 1
ATOM 2872 C C . LEU A 1 393 ? -34.957 9.364 35.732 1.00 63.25 393 LEU A C 1
ATOM 2874 O O . LEU A 1 393 ? -33.992 10.093 35.517 1.00 63.25 393 LEU A O 1
ATOM 2878 N N . LEU A 1 394 ? -34.969 8.075 35.380 1.00 52.91 394 LEU A N 1
ATOM 2879 C CA . LEU A 1 394 ? -33.881 7.366 34.695 1.00 52.91 394 LEU A CA 1
ATOM 2880 C C . LEU A 1 394 ? -34.153 7.133 33.196 1.00 52.91 394 LEU A C 1
ATOM 2882 O O . LEU A 1 394 ? -33.297 6.552 32.518 1.00 52.91 394 LEU A O 1
ATOM 2886 N N . ARG A 1 395 ? -35.340 7.524 32.717 1.00 49.66 395 ARG A N 1
ATOM 2887 C CA . ARG A 1 395 ? -35.738 7.602 31.304 1.00 49.66 395 ARG A CA 1
ATOM 2888 C C . ARG A 1 395 ? -35.531 9.023 30.807 1.00 49.66 395 ARG A C 1
ATOM 2890 O O . ARG A 1 395 ? -35.170 9.147 29.618 1.00 49.66 395 ARG A O 1
#

Foldseek 3Di:
DDDDDDDDDDDDPPPPPPVVVVVVVVVVVVVVVVVVVVVVVLVCVLVVCQFPCNVCPPLPQLCVLQLVLLCVAPCVVPGPCLQVPDPPDDSVRSVVVCVVCVVVVVCSVVVVDAAPDCQQLLSLQPGAQCSVCVPDPVVPDDDDLDPFWDDDPVVQVVLVNHPSLQCVCNSGDDPPTDDDRPRYDDHDHNSDLLNVLLAEFCDPPRPHVYHDPLDVVNTGPPPDDPDPPLCVPPQCDDFLARNPSVLVLVVVQVVQLVVQVPDPRDQRQHPSDGRRRGSSNDRPVRSNDPPCVVCVLQVDDPPHDPPVVVVVVVVCVVCVLNVSRHQHNDPLLSPDNLSVCCPVVVVDDSSDDCVVCVCVVCVVPNCVVVVVPDPPCQVCQPPPVHDVSNVVVVD

Sequence (395 aa):
MRYTGAREAGVGASSNSGQSRASSATRIVTAGAALVATALFVVLATVGTSTNWFCTQPCHVVHADNTKTFGAGPHSLVSCVACHEPVNASPIVFLAKKIEVAPDLFTTVAGTFEMPLNAGSAVAIETPDETCTQCHDLSTRVVTPSDGLLIDHAAHTKRGITCTTCHNRAAHPESSVTYTLPGNSKHEDWLTMTACFRCHALDEPPTALFEAPGACEVCHTEGFDLVPASHDAPDWYAAFGPSGGHAKAYLAEASRTAETSALAAPEVKHPAGPVLPPAATLNECYTCHAKAFCTGCHGLAMPHPAGFTKSHGEAGLKTPKVCGRCHARNASEARGRGFCTACHHPQSTPERAWRTQHDEVVAKSGATACFECHEPAYCSACHVRGPEAAEALLR